Protein AF-A0A1H6TM63-F1 (afdb_monomer_lite)

Radius of gyration: 24.39 Å; chains: 1; bounding box: 76×47×69 Å

Organism: NCBI:txid667676

Sequence (512 aa):
MPSVIPFPSTKILFYADYSATHLLSVPTGGTNLRKTTTEFGLSILKELLEASLIPSVTVDLVNRFWELNEFGDIPENTTRKHPPTLLTPDLLKQYGQIWFFGQHLGNFNDSEMVTSSGGVRTAPDQNGYPESLLSSDELTALRNWMDNGGGVLILGDHSNMAPDGLLHNLGYALGRTIPRAGQMRKWFGTDSGCAYVTQGGPVINTSGDDSAMGLMPKQADGVPQTIYPFIWEVVTPWTIELHWHPLFQGAPSDDDPTGIITVMADHGHEGVVTLPSGSPDFNDADWPRAANGYQPMPTIVARGVNQNNGERIDLISAYDGQQAGVGRIVAHTTWHHFVNVNLNGFRHPDGSPDETLQILSQYYLNLASYLMPRRDRAGTLGMMLQLAAGSSNMRDLVGAPLDIIGRAAFEHLGKLVTRGQIHDLINLSVEQVIPPNQDSLQLRLPSREHLLGGLIAEHRSSYEPCEGADSRQMHAQMACAARGIKRALRSRLEEYATEAENIKKLLGKISY

Foldseek 3Di:
DFPDQPQQEFEEEEEEAAQQEQEAADDPPDDEAEDDLQGFYQVLVQVLQCPAVFRRYHYHYDHFFADADNHRHRDPPTHTDVVTDAQALVNLVRGLEYEYDFQAQAADPLDDFDPDPPNDDPRSASPHHNCLAHDPNRLVSLVVSQLQARFYEAFWFAWDQHPVRWTFIGRLRPQCSRQPRNQFFDGGDQAFAHLAVVVVGDFQFQAPDPPCCVPVPALQALDWGFKDFDWDWQDDPVDTDIDAALLQFFDADPVRNRRGLGTFQGDTGWGATDWQDDPPRDDCVRQNAAPVRHTWGKDQGMWGARPVPRDTGRAKIKTPSVLRPGFIYIYGRHCSRRTSSSQVSQADPVRHGHPNNNSSSQSSQLVCLSRGGLLSLLSSLLVLLVQLLVDPVNVVCVPPQQLVSLVSSCVRCVVNHGPSSLVVSLVSLVCVQPRDDPCSVNDDAPDSSLLSSLLNNLCNVPDDPDRDNDPVVSVVSSVSSNRSSVSSVVVVVVVVVVVVVVVVVVVVVVPD

Structure (mmCIF, N/CA/C/O backbone):
data_AF-A0A1H6TM63-F1
#
_entry.id   AF-A0A1H6TM63-F1
#
loop_
_atom_site.group_PDB
_atom_site.id
_atom_site.type_symbol
_atom_site.label_atom_id
_atom_site.label_alt_id
_atom_site.label_comp_id
_atom_site.label_asym_id
_atom_site.label_entity_id
_atom_site.label_seq_id
_atom_site.pdbx_PDB_ins_code
_atom_site.Cartn_x
_atom_site.Cartn_y
_atom_site.Cartn_z
_atom_site.occupancy
_atom_site.B_iso_or_equiv
_atom_site.auth_seq_id
_atom_site.auth_comp_id
_atom_site.auth_asym_id
_atom_site.auth_atom_id
_atom_site.pdbx_PDB_model_num
ATOM 1 N N . MET A 1 1 ? 15.038 -17.457 30.707 1.00 33.56 1 MET A N 1
ATOM 2 C CA . MET A 1 1 ? 14.906 -16.221 29.908 1.00 33.56 1 MET A CA 1
ATOM 3 C C . MET A 1 1 ? 13.636 -16.368 29.095 1.00 33.56 1 MET A C 1
ATOM 5 O O . MET A 1 1 ? 13.483 -17.445 28.528 1.00 33.56 1 MET A O 1
ATOM 9 N N . PRO A 1 2 ? 12.717 -15.390 29.080 1.00 39.28 2 PRO A N 1
ATOM 10 C CA . PRO A 1 2 ? 11.530 -15.494 28.240 1.00 39.28 2 PRO A CA 1
ATOM 11 C C . PRO A 1 2 ? 11.978 -15.655 26.783 1.00 39.28 2 PRO A C 1
ATOM 13 O O . PRO A 1 2 ? 12.879 -14.943 26.335 1.00 39.28 2 PRO A O 1
ATOM 16 N N . SER A 1 3 ? 11.410 -16.634 26.078 1.00 39.12 3 SER A N 1
ATOM 17 C CA . SER A 1 3 ? 11.659 -16.838 24.651 1.00 39.12 3 SER A CA 1
ATOM 18 C C . SER A 1 3 ? 11.389 -15.528 23.918 1.00 39.12 3 SER A C 1
ATOM 20 O O . SER A 1 3 ? 10.302 -14.967 24.067 1.00 39.12 3 SER A O 1
ATOM 22 N N . VAL A 1 4 ? 12.367 -15.033 23.157 1.00 47.91 4 VAL A N 1
ATOM 23 C CA . VAL A 1 4 ? 12.192 -13.855 22.303 1.00 47.91 4 VAL A CA 1
ATOM 24 C C . VAL A 1 4 ? 11.035 -14.164 21.358 1.00 47.91 4 VAL A C 1
ATOM 26 O O . VAL A 1 4 ? 11.158 -15.034 20.497 1.00 47.91 4 VAL A O 1
ATOM 29 N N . ILE A 1 5 ? 9.887 -13.519 21.572 1.00 51.03 5 ILE A N 1
ATOM 30 C CA . ILE A 1 5 ? 8.759 -13.607 20.647 1.00 51.03 5 ILE A CA 1
ATOM 31 C C . ILE A 1 5 ? 9.296 -13.086 19.310 1.00 51.03 5 ILE A C 1
ATOM 33 O O . ILE A 1 5 ? 9.828 -11.971 19.292 1.00 51.03 5 ILE A O 1
ATOM 37 N N . PRO A 1 6 ? 9.240 -13.873 18.220 1.00 62.62 6 PRO A N 1
ATOM 38 C CA . PRO A 1 6 ? 9.725 -13.405 16.934 1.00 62.62 6 PRO A CA 1
ATOM 39 C C . PRO A 1 6 ? 8.972 -12.127 16.571 1.00 62.62 6 PRO A C 1
ATOM 41 O O . PRO A 1 6 ? 7.741 -12.087 16.620 1.00 62.62 6 PRO A O 1
ATOM 44 N N . PHE A 1 7 ? 9.721 -11.068 16.266 1.00 76.31 7 PHE A N 1
ATOM 45 C CA . PHE A 1 7 ? 9.133 -9.803 15.856 1.00 76.31 7 PHE A CA 1
ATOM 46 C C . PHE A 1 7 ? 8.320 -10.037 14.573 1.00 76.31 7 PHE A C 1
ATOM 48 O O . PHE A 1 7 ? 8.833 -10.674 13.644 1.00 76.31 7 PHE A O 1
ATOM 55 N N . PRO A 1 8 ? 7.062 -9.563 14.506 1.00 83.38 8 PRO A N 1
ATOM 56 C CA . PRO A 1 8 ? 6.295 -9.606 13.276 1.00 83.38 8 PRO A CA 1
ATOM 57 C C . PRO A 1 8 ? 7.091 -8.874 12.201 1.00 83.38 8 PRO A C 1
ATOM 59 O O . PRO A 1 8 ? 7.548 -7.743 12.397 1.00 83.38 8 PRO A O 1
ATOM 62 N N . SER A 1 9 ? 7.296 -9.558 11.085 1.00 90.19 9 SER A N 1
ATOM 63 C CA . SER A 1 9 ? 8.065 -9.041 9.967 1.00 90.19 9 SER A CA 1
ATOM 64 C C . SER A 1 9 ? 7.375 -9.358 8.655 1.00 90.19 9 SER A C 1
ATOM 66 O O . SER A 1 9 ? 6.664 -10.356 8.534 1.00 90.19 9 SER A O 1
ATOM 68 N N . THR A 1 10 ? 7.587 -8.490 7.673 1.00 93.81 10 THR A N 1
ATOM 69 C CA . THR A 1 10 ? 7.193 -8.729 6.287 1.00 93.81 10 THR A CA 1
ATOM 70 C C . THR A 1 10 ? 8.419 -8.606 5.400 1.00 93.81 10 THR A C 1
ATOM 72 O O . THR A 1 10 ? 9.264 -7.726 5.588 1.00 93.81 10 THR A O 1
ATOM 75 N N . LYS A 1 11 ? 8.501 -9.489 4.409 1.00 96.50 11 LYS A N 1
ATOM 76 C CA . LYS A 1 11 ? 9.481 -9.395 3.332 1.00 96.50 11 LYS A CA 1
ATOM 77 C C . LYS A 1 11 ? 8.801 -8.855 2.085 1.00 96.50 11 LYS A C 1
ATOM 79 O O . LYS A 1 11 ? 7.764 -9.391 1.681 1.00 96.50 11 LYS A O 1
ATOM 84 N N . ILE A 1 12 ? 9.377 -7.815 1.500 1.00 97.62 12 ILE A N 1
ATOM 85 C CA . ILE A 1 12 ? 8.915 -7.191 0.262 1.00 97.62 12 ILE A CA 1
ATOM 86 C C . ILE A 1 12 ? 9.941 -7.489 -0.826 1.00 97.62 12 ILE A C 1
ATOM 88 O O . ILE A 1 12 ? 11.127 -7.251 -0.621 1.00 97.62 12 ILE A O 1
ATOM 92 N N . LEU A 1 13 ? 9.488 -7.993 -1.971 1.00 96.31 13 LEU A N 1
ATOM 93 C CA . LEU A 1 13 ? 10.314 -8.118 -3.166 1.00 96.31 13 LEU A CA 1
ATOM 94 C C . LEU A 1 13 ? 10.024 -6.961 -4.117 1.00 96.31 13 LEU A C 1
ATOM 96 O O . LEU A 1 13 ? 8.921 -6.855 -4.650 1.00 96.31 13 LEU A O 1
ATOM 100 N N . PHE A 1 14 ? 11.018 -6.127 -4.380 1.00 94.94 14 PHE A N 1
ATOM 101 C CA . PHE A 1 14 ? 11.023 -5.236 -5.529 1.00 94.94 14 PHE A CA 1
ATOM 102 C C . PHE A 1 14 ? 11.422 -6.062 -6.753 1.00 94.94 14 PHE A C 1
ATOM 104 O O . PHE A 1 14 ? 12.491 -6.669 -6.783 1.00 94.94 14 PHE A O 1
ATOM 111 N N . TYR A 1 15 ? 10.546 -6.139 -7.749 1.00 94.75 15 TYR A N 1
ATOM 112 C CA . TYR A 1 15 ? 10.772 -6.932 -8.954 1.00 94.75 15 TYR A CA 1
ATOM 113 C C . TYR A 1 15 ? 10.793 -6.011 -10.174 1.00 94.75 15 TYR A C 1
ATOM 115 O O . TYR A 1 15 ? 9.778 -5.393 -10.502 1.00 94.75 15 TYR A O 1
ATOM 123 N N . ALA A 1 16 ? 11.958 -5.898 -10.810 1.00 91.88 16 ALA A N 1
ATOM 124 C CA . ALA A 1 16 ? 12.222 -4.956 -11.897 1.00 91.88 16 ALA A CA 1
ATOM 125 C C . ALA A 1 16 ? 12.721 -5.668 -13.163 1.00 91.88 16 ALA A C 1
ATOM 127 O O . ALA A 1 16 ? 13.268 -6.769 -13.084 1.00 91.88 16 ALA A O 1
ATOM 128 N N . ASP A 1 17 ? 12.557 -5.045 -14.330 1.00 90.12 17 ASP A N 1
ATOM 129 C CA . ASP A 1 17 ? 13.006 -5.586 -15.625 1.00 90.12 17 ASP A CA 1
ATOM 130 C C . ASP A 1 17 ? 14.052 -4.726 -16.352 1.00 90.12 17 ASP A C 1
ATOM 132 O O . ASP A 1 17 ? 14.685 -5.222 -17.275 1.00 90.12 17 ASP A O 1
ATOM 136 N N . TYR A 1 18 ? 14.301 -3.497 -15.909 1.00 79.56 18 TYR A N 1
ATOM 137 C CA . TYR A 1 18 ? 15.071 -2.509 -16.667 1.00 79.56 18 TYR A CA 1
ATOM 138 C C . TYR A 1 18 ? 16.546 -2.400 -16.251 1.00 79.56 18 TYR A C 1
ATOM 140 O O . TYR A 1 18 ? 16.895 -2.660 -15.103 1.00 79.56 18 TYR A O 1
ATOM 148 N N . SER A 1 19 ? 17.428 -2.016 -17.178 1.00 66.69 19 SER A N 1
ATOM 149 C CA . SER A 1 19 ? 18.879 -1.927 -16.960 1.00 66.69 19 SER A CA 1
ATOM 150 C C . SER A 1 19 ? 19.350 -0.612 -16.351 1.00 66.69 19 SER A C 1
ATOM 152 O O . SER A 1 19 ? 20.338 -0.606 -15.621 1.00 66.69 19 SER A O 1
ATOM 154 N N . ALA A 1 20 ? 18.675 0.518 -16.600 1.00 59.81 20 ALA A N 1
ATOM 155 C CA . ALA A 1 20 ? 19.137 1.813 -16.071 1.00 59.81 20 ALA A CA 1
ATOM 156 C C . ALA A 1 20 ? 18.758 2.020 -14.599 1.00 59.81 20 ALA A C 1
ATOM 158 O O . ALA A 1 20 ? 18.645 3.139 -14.102 1.00 59.81 20 ALA A O 1
ATOM 159 N N . THR A 1 21 ? 18.546 0.916 -13.900 1.00 51.53 21 THR A N 1
ATOM 160 C CA . THR A 1 21 ? 18.099 0.905 -12.535 1.00 51.53 21 THR A CA 1
ATOM 161 C C . THR A 1 21 ? 19.323 0.716 -11.642 1.00 51.53 21 THR A C 1
ATOM 163 O O . THR A 1 21 ? 19.897 -0.372 -11.580 1.00 51.53 21 THR A O 1
ATOM 166 N N . HIS A 1 22 ? 19.731 1.780 -10.953 1.00 55.00 22 HIS A N 1
ATOM 167 C CA . HIS A 1 22 ? 20.732 1.723 -9.884 1.00 55.00 22 HIS A CA 1
ATOM 168 C C . HIS A 1 22 ? 20.066 1.156 -8.623 1.00 55.00 22 HIS A C 1
ATOM 170 O O . HIS A 1 22 ? 19.697 1.894 -7.704 1.00 55.00 22 HIS A O 1
ATOM 176 N N . LEU A 1 23 ? 19.786 -0.150 -8.629 1.00 48.59 23 LEU A N 1
ATOM 177 C CA . LEU A 1 23 ? 18.896 -0.794 -7.668 1.00 48.59 23 LEU A CA 1
ATOM 178 C C . LEU A 1 23 ? 19.608 -1.859 -6.833 1.00 48.59 23 LEU A C 1
ATOM 180 O O . LEU A 1 23 ? 20.015 -2.894 -7.327 1.00 48.59 23 LEU A O 1
ATOM 184 N N . LEU A 1 24 ? 19.656 -1.598 -5.532 1.00 43.38 24 LEU A N 1
ATOM 185 C CA . LEU A 1 24 ? 20.171 -2.386 -4.400 1.00 43.38 24 LEU A CA 1
ATOM 186 C C . LEU A 1 24 ? 20.270 -3.920 -4.549 1.00 43.38 24 LEU A C 1
ATOM 188 O O . LEU A 1 24 ? 19.344 -4.591 -4.977 1.00 43.38 24 LEU A O 1
ATOM 192 N N . SER A 1 25 ? 21.364 -4.493 -4.046 1.00 36.69 25 SER A N 1
ATOM 193 C CA . SER A 1 25 ? 21.606 -5.943 -3.994 1.00 36.69 25 SER A CA 1
ATOM 194 C C . SER A 1 25 ? 20.763 -6.703 -2.963 1.00 36.69 25 SER A C 1
ATOM 196 O O . SER A 1 25 ? 20.421 -6.159 -1.911 1.00 36.69 25 SER A O 1
ATOM 198 N N . VAL A 1 26 ? 20.570 -8.008 -3.198 1.00 37.12 26 VAL A N 1
ATOM 199 C CA . VAL A 1 26 ? 20.150 -9.007 -2.195 1.00 37.12 26 VAL A CA 1
ATOM 200 C C . VAL A 1 26 ? 21.286 -10.011 -2.005 1.00 37.12 26 VAL A C 1
ATOM 202 O O . VAL A 1 26 ? 21.772 -10.561 -2.994 1.00 37.12 26 VAL A O 1
ATOM 205 N N . PRO A 1 27 ? 21.724 -10.306 -0.772 1.00 42.25 27 PRO A N 1
ATOM 206 C CA . PRO A 1 27 ? 22.922 -11.103 -0.564 1.00 42.25 27 PRO A CA 1
ATOM 207 C C . PRO A 1 27 ? 22.627 -12.568 -0.220 1.00 42.25 27 PRO A C 1
ATOM 209 O O . PRO A 1 27 ? 21.687 -12.879 0.510 1.00 42.25 27 PRO A O 1
ATOM 212 N N . THR A 1 28 ? 23.572 -13.456 -0.535 1.00 37.03 28 THR A N 1
ATOM 213 C CA . THR A 1 28 ? 23.992 -14.460 0.456 1.00 37.03 28 THR A CA 1
ATOM 214 C C . THR A 1 28 ? 24.999 -13.806 1.405 1.00 37.03 28 THR A C 1
ATOM 216 O O . THR A 1 28 ? 26.185 -13.764 1.098 1.00 37.03 28 THR A O 1
ATOM 219 N N . GLY A 1 29 ? 24.528 -13.279 2.548 1.00 43.09 29 GLY A N 1
ATOM 220 C CA . GLY A 1 29 ? 25.395 -12.912 3.686 1.00 43.09 29 GLY A CA 1
ATOM 221 C C . GLY A 1 29 ? 25.396 -11.469 4.227 1.00 43.09 29 GLY A C 1
ATOM 222 O O . GLY A 1 29 ? 26.031 -11.260 5.249 1.00 43.09 29 GLY A O 1
ATOM 223 N N . GLY A 1 30 ? 24.669 -10.511 3.639 1.00 36.88 30 GLY A N 1
ATOM 224 C CA . GLY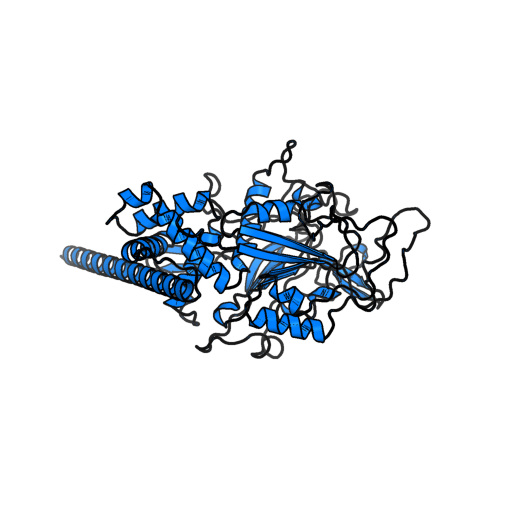 A 1 30 ? 24.316 -9.211 4.246 1.00 36.88 30 GLY A CA 1
ATOM 225 C C . GLY A 1 30 ? 25.399 -8.128 4.372 1.00 36.88 30 GLY A C 1
ATOM 226 O O . GLY A 1 30 ? 26.088 -8.123 5.380 1.00 36.88 30 GLY A O 1
ATOM 227 N N . THR A 1 31 ? 25.415 -7.121 3.478 1.00 34.38 31 THR A N 1
ATOM 228 C CA . THR A 1 31 ? 25.417 -5.681 3.856 1.00 34.38 31 THR A CA 1
ATOM 229 C C . THR A 1 31 ? 25.087 -4.757 2.673 1.00 34.38 31 THR A C 1
ATOM 231 O O . THR A 1 31 ? 25.600 -4.944 1.578 1.00 34.38 31 THR A O 1
ATOM 234 N N . ASN A 1 32 ? 24.231 -3.762 2.951 1.00 46.47 32 ASN A N 1
ATOM 235 C CA . ASN A 1 32 ? 23.791 -2.639 2.108 1.00 46.47 32 ASN A CA 1
ATOM 236 C C . ASN A 1 32 ? 24.946 -1.884 1.458 1.00 46.47 32 ASN A C 1
ATOM 238 O O . ASN A 1 32 ? 25.801 -1.405 2.202 1.00 46.47 32 ASN A O 1
ATOM 242 N N . LEU A 1 33 ? 24.866 -1.589 0.157 1.00 41.75 33 LEU A N 1
ATOM 243 C CA . LEU A 1 33 ? 25.618 -0.472 -0.408 1.00 41.75 33 LEU A CA 1
ATOM 244 C C . LEU A 1 33 ? 24.761 0.346 -1.389 1.00 41.75 33 LEU A C 1
ATOM 246 O O . LEU A 1 33 ? 24.007 -0.184 -2.196 1.00 41.75 33 LEU A O 1
ATOM 250 N N . ARG A 1 34 ? 24.837 1.668 -1.196 1.00 46.00 34 ARG A N 1
ATOM 251 C CA . ARG A 1 34 ? 24.039 2.734 -1.814 1.00 46.00 34 ARG A CA 1
ATOM 252 C C . ARG A 1 34 ? 24.775 3.266 -3.045 1.00 46.00 34 ARG A C 1
ATOM 254 O O . ARG A 1 34 ? 25.972 3.532 -2.942 1.00 46.00 34 ARG A O 1
ATOM 261 N N . LYS A 1 35 ? 24.054 3.572 -4.124 1.00 52.00 35 LYS A N 1
ATOM 262 C CA . LYS A 1 35 ? 24.477 4.593 -5.093 1.00 52.00 35 LYS A CA 1
ATOM 263 C C . LYS A 1 35 ? 23.552 5.812 -5.015 1.00 52.00 35 LYS A C 1
ATOM 265 O O . LYS A 1 35 ? 22.588 5.814 -4.247 1.00 52.00 35 LYS A O 1
ATOM 270 N N . THR A 1 36 ? 23.966 6.901 -5.646 1.00 57.38 36 THR A N 1
ATOM 271 C CA . THR A 1 36 ? 23.672 8.283 -5.251 1.00 57.38 36 THR A CA 1
ATOM 272 C C . THR A 1 36 ? 22.178 8.605 -5.209 1.00 57.38 36 THR A C 1
ATOM 274 O O . THR A 1 36 ? 21.371 8.074 -5.967 1.00 57.38 36 THR A O 1
ATOM 277 N N . THR A 1 37 ? 21.786 9.515 -4.319 1.00 60.66 37 THR A N 1
ATOM 278 C CA . THR A 1 37 ? 20.373 9.881 -4.147 1.00 60.66 37 THR A CA 1
ATOM 279 C C . THR A 1 37 ? 19.794 10.639 -5.339 1.00 60.66 37 THR A C 1
ATOM 281 O O . THR A 1 37 ? 18.589 10.781 -5.433 1.00 60.66 37 THR A O 1
ATOM 284 N N . THR A 1 38 ? 20.626 11.064 -6.286 1.00 59.16 38 THR A N 1
ATOM 285 C CA . THR A 1 38 ? 20.233 11.789 -7.501 1.00 59.16 38 THR A CA 1
ATOM 286 C C . THR A 1 38 ? 19.923 10.889 -8.700 1.00 59.16 38 THR A C 1
ATOM 288 O O . THR A 1 38 ? 19.576 11.396 -9.761 1.00 59.16 38 THR A O 1
ATOM 291 N N . GLU A 1 39 ? 20.104 9.574 -8.579 1.00 68.56 39 GLU A N 1
ATOM 292 C CA . GLU A 1 39 ? 19.928 8.624 -9.682 1.00 68.56 39 GLU A CA 1
ATOM 293 C C . GLU A 1 39 ? 18.522 8.012 -9.719 1.00 68.56 39 GLU A C 1
ATOM 295 O O . GLU A 1 39 ? 17.725 8.121 -8.788 1.00 68.56 39 GLU A O 1
ATOM 300 N N . PHE A 1 40 ? 18.227 7.309 -10.806 1.00 68.56 40 PHE A N 1
ATOM 301 C CA . PHE A 1 40 ? 17.027 6.503 -10.960 1.00 68.56 40 PHE A CA 1
ATOM 302 C C . PHE A 1 40 ? 17.166 5.182 -10.176 1.00 68.56 40 PHE A C 1
ATOM 304 O O . PHE A 1 40 ? 17.601 4.153 -10.700 1.00 68.56 40 PHE A O 1
ATOM 311 N N . GLY A 1 41 ? 16.879 5.241 -8.874 1.00 78.31 41 GLY A N 1
ATOM 312 C CA . GLY A 1 41 ? 17.069 4.136 -7.929 1.00 78.31 41 GLY A CA 1
ATOM 313 C C . GLY A 1 41 ? 15.933 4.000 -6.910 1.00 78.31 41 GLY A C 1
ATOM 314 O O . GLY A 1 41 ? 15.002 4.795 -6.921 1.00 78.31 41 GLY A O 1
ATOM 315 N N . LEU A 1 42 ? 16.012 3.013 -6.010 1.00 86.44 42 LEU A N 1
ATOM 316 C CA . LEU A 1 42 ? 14.998 2.749 -4.964 1.00 86.44 42 LEU A CA 1
ATOM 317 C C . LEU A 1 42 ? 15.580 2.750 -3.538 1.00 86.44 42 LEU A C 1
ATOM 319 O O . LEU A 1 42 ? 14.965 2.228 -2.605 1.00 86.44 42 LEU A O 1
ATOM 323 N N . SER A 1 43 ? 16.785 3.295 -3.350 1.00 83.56 43 SER A N 1
ATOM 324 C CA . SER A 1 43 ? 17.465 3.251 -2.050 1.00 83.56 43 SER A CA 1
ATOM 325 C C . SER A 1 43 ? 16.810 4.104 -0.978 1.00 83.56 43 SER A C 1
ATOM 327 O O . SER A 1 43 ? 16.695 3.633 0.150 1.00 83.56 43 SER A O 1
ATOM 329 N N . ILE A 1 44 ? 16.298 5.287 -1.323 1.00 88.00 44 ILE A N 1
ATOM 330 C CA . ILE A 1 44 ? 15.546 6.126 -0.385 1.00 88.00 44 ILE A CA 1
ATOM 331 C C . ILE A 1 44 ? 14.309 5.361 0.095 1.00 88.00 44 ILE A C 1
ATOM 333 O O . ILE A 1 44 ? 14.107 5.215 1.297 1.00 88.00 44 ILE A O 1
ATOM 337 N N . LEU A 1 45 ? 13.529 4.788 -0.826 1.00 92.50 45 LEU A N 1
ATOM 338 C CA . LEU A 1 45 ? 12.341 4.009 -0.482 1.00 92.50 45 LEU A CA 1
ATOM 339 C C . LEU A 1 45 ? 12.666 2.803 0.413 1.00 92.50 45 LEU A C 1
ATOM 341 O O . LEU A 1 45 ? 11.989 2.596 1.419 1.00 92.50 45 LEU A O 1
ATOM 345 N N . LYS A 1 46 ? 13.703 2.020 0.081 1.00 90.88 46 LYS A N 1
ATOM 346 C CA . LYS A 1 46 ? 14.146 0.898 0.926 1.00 90.88 46 LYS A CA 1
ATOM 347 C C . LYS A 1 46 ? 14.511 1.376 2.328 1.00 90.88 46 LYS A C 1
ATOM 349 O O . LYS A 1 46 ? 14.037 0.789 3.292 1.00 90.88 46 LYS A O 1
ATOM 354 N N . GLU A 1 47 ? 15.324 2.424 2.448 1.00 89.56 47 GLU A N 1
ATOM 355 C CA . GLU A 1 47 ? 15.751 2.954 3.748 1.00 89.56 47 GLU A CA 1
ATOM 356 C C . GLU A 1 47 ? 14.556 3.390 4.603 1.00 89.56 47 GLU A C 1
ATOM 358 O O . GLU A 1 47 ? 14.501 3.063 5.787 1.00 89.56 47 GLU A O 1
ATOM 363 N N . LEU A 1 48 ? 13.571 4.058 3.997 1.00 92.69 48 LEU A N 1
ATOM 364 C CA . LEU A 1 48 ? 12.344 4.470 4.682 1.00 92.69 48 LEU A CA 1
ATOM 365 C C . LEU A 1 48 ? 11.504 3.273 5.144 1.00 92.69 48 LEU A C 1
ATOM 367 O O . LEU A 1 48 ? 10.988 3.276 6.262 1.00 92.69 48 LEU A O 1
ATOM 371 N N . LEU A 1 49 ? 11.379 2.239 4.310 1.00 94.94 49 LEU A N 1
ATOM 372 C CA . LEU A 1 49 ? 10.639 1.026 4.653 1.00 94.94 49 LEU A CA 1
ATOM 373 C C . LEU A 1 49 ? 11.334 0.233 5.766 1.00 94.94 49 LEU A C 1
ATOM 375 O O . LEU A 1 49 ? 10.689 -0.143 6.741 1.00 94.94 49 LEU A O 1
ATOM 379 N N . GLU A 1 50 ? 12.642 0.006 5.657 1.00 93.56 50 GLU A N 1
ATOM 380 C CA . GLU A 1 50 ? 13.418 -0.780 6.628 1.00 93.56 50 GLU A CA 1
ATOM 381 C C . GLU A 1 50 ? 13.657 -0.049 7.954 1.00 93.56 50 GLU A C 1
ATOM 383 O O . GLU A 1 50 ? 13.961 -0.688 8.961 1.00 93.56 50 GLU A O 1
ATOM 388 N N . ALA A 1 51 ? 13.455 1.272 7.991 1.00 91.75 51 ALA A N 1
ATOM 389 C CA . ALA A 1 51 ? 13.378 2.029 9.237 1.00 91.75 51 ALA A CA 1
ATOM 390 C C . ALA A 1 51 ? 12.112 1.704 10.058 1.00 91.75 51 ALA A C 1
ATOM 392 O O . ALA A 1 51 ? 12.037 2.068 11.235 1.00 91.75 51 ALA A O 1
ATOM 393 N N . SER A 1 52 ? 11.120 1.015 9.477 1.00 90.44 52 SER A N 1
ATOM 394 C CA . SER A 1 52 ? 9.927 0.588 10.207 1.00 90.44 52 SER A CA 1
ATOM 395 C C . SER A 1 52 ? 10.271 -0.424 11.295 1.00 90.44 52 SER A C 1
ATOM 397 O O . SER A 1 52 ? 10.832 -1.491 11.040 1.00 90.44 52 SER A O 1
ATOM 399 N N . LEU A 1 53 ? 9.885 -0.102 12.529 1.00 86.75 53 LEU A N 1
ATOM 400 C CA . LEU A 1 53 ? 10.088 -0.986 13.673 1.00 86.75 53 LEU A CA 1
ATOM 401 C C . LEU A 1 53 ? 8.986 -2.040 13.780 1.00 86.75 53 LEU A C 1
ATOM 403 O O . LEU A 1 53 ? 9.243 -3.166 14.211 1.00 86.75 53 LEU A O 1
ATOM 407 N N . ILE A 1 54 ? 7.746 -1.658 13.458 1.00 87.69 54 ILE A N 1
ATOM 408 C CA . ILE A 1 54 ? 6.561 -2.484 13.679 1.00 87.69 54 ILE A CA 1
ATOM 409 C C . ILE A 1 54 ? 5.588 -2.306 12.509 1.00 87.69 54 ILE A C 1
ATOM 411 O O . ILE A 1 54 ? 5.000 -1.238 12.353 1.00 87.69 54 ILE A O 1
ATOM 415 N N . PRO A 1 55 ? 5.364 -3.355 11.711 1.00 89.81 55 PRO A N 1
ATOM 416 C CA . PRO A 1 55 ? 6.187 -4.562 11.642 1.00 89.81 55 PRO A CA 1
ATOM 417 C C . PRO A 1 55 ? 7.592 -4.228 11.138 1.00 89.81 55 PRO A C 1
ATOM 419 O O . PRO A 1 55 ? 7.783 -3.237 10.440 1.00 89.81 55 PRO A O 1
ATOM 422 N N . SER A 1 56 ? 8.566 -5.084 11.443 1.00 92.31 56 SER A N 1
ATOM 423 C CA . SER A 1 56 ? 9.869 -4.968 10.793 1.00 92.31 56 SER A CA 1
ATOM 424 C C . SER A 1 56 ? 9.711 -5.281 9.305 1.00 92.31 56 SER A C 1
ATOM 426 O O . SER A 1 56 ? 9.156 -6.318 8.926 1.00 92.31 56 SER A O 1
ATOM 428 N N . VAL A 1 57 ? 10.172 -4.379 8.449 1.00 94.31 57 VAL A N 1
ATOM 429 C CA . VAL A 1 57 ? 10.154 -4.575 7.000 1.00 94.31 57 VAL A CA 1
ATOM 430 C C . VAL A 1 57 ? 11.563 -4.910 6.541 1.00 94.31 57 VAL A C 1
ATOM 432 O O . VAL A 1 57 ? 12.530 -4.291 6.972 1.00 94.31 57 VAL A O 1
ATOM 435 N N . THR A 1 58 ? 11.670 -5.891 5.651 1.00 94.62 58 THR A N 1
ATOM 436 C CA . THR A 1 58 ? 12.895 -6.137 4.884 1.00 94.62 58 THR A CA 1
ATOM 437 C C . THR A 1 58 ? 12.553 -6.108 3.410 1.00 94.62 58 THR A C 1
ATOM 439 O O . THR A 1 58 ? 11.515 -6.637 2.998 1.00 94.62 58 THR A O 1
ATOM 442 N N . VAL A 1 59 ? 13.404 -5.452 2.633 1.00 93.00 59 VAL A N 1
ATOM 443 C CA . VAL A 1 59 ? 13.190 -5.257 1.204 1.00 93.00 59 VAL A CA 1
ATOM 444 C C . VAL A 1 59 ? 14.312 -5.930 0.441 1.00 93.00 59 VAL A C 1
ATOM 446 O O . VAL A 1 59 ? 15.476 -5.557 0.574 1.00 93.00 59 VAL A O 1
ATOM 449 N N . ASP A 1 60 ? 13.943 -6.876 -0.402 1.00 90.25 60 ASP A N 1
ATOM 450 C CA . ASP A 1 60 ? 14.835 -7.481 -1.372 1.00 90.25 60 ASP A CA 1
ATOM 451 C C . ASP A 1 60 ? 14.515 -6.926 -2.757 1.00 90.25 60 ASP A C 1
ATOM 453 O O . ASP A 1 60 ? 13.389 -6.513 -3.027 1.00 90.25 60 ASP A O 1
ATOM 457 N N . LEU A 1 61 ? 15.490 -6.943 -3.655 1.00 87.81 61 LEU A N 1
ATOM 458 C CA . LEU A 1 61 ? 15.302 -6.606 -5.052 1.00 87.81 61 LEU A CA 1
ATOM 459 C C . LEU A 1 61 ? 15.802 -7.735 -5.948 1.00 87.81 61 LEU A C 1
ATOM 461 O O . LEU A 1 61 ? 16.918 -8.230 -5.810 1.00 87.81 61 LEU A O 1
ATOM 465 N N . VAL A 1 62 ? 14.996 -8.063 -6.948 1.00 89.62 62 VAL A N 1
ATOM 466 C CA . VAL A 1 62 ? 15.415 -8.882 -8.077 1.00 89.62 62 VAL A CA 1
ATOM 467 C C . VAL A 1 62 ? 15.229 -8.092 -9.362 1.00 89.62 62 VAL A C 1
ATOM 469 O O . VAL A 1 62 ? 14.129 -7.632 -9.671 1.00 89.62 62 VAL A O 1
ATOM 472 N N . ASN A 1 63 ? 16.304 -7.999 -10.141 1.00 89.94 63 ASN A N 1
ATOM 473 C CA . ASN A 1 63 ? 16.207 -7.638 -11.543 1.00 89.94 63 ASN A CA 1
ATOM 474 C C . ASN A 1 63 ? 16.067 -8.913 -12.387 1.00 89.94 63 ASN A C 1
ATOM 476 O O . ASN A 1 63 ? 16.864 -9.850 -12.273 1.00 89.94 63 ASN A O 1
ATOM 480 N N . ARG A 1 64 ? 15.038 -8.951 -13.236 1.00 91.75 64 ARG A N 1
ATOM 481 C CA . ARG A 1 64 ? 14.705 -10.093 -14.093 1.00 91.75 64 ARG A CA 1
ATOM 482 C C . ARG A 1 64 ? 15.842 -10.454 -15.049 1.00 91.75 64 ARG A C 1
ATOM 484 O O . ARG A 1 64 ? 16.061 -11.637 -15.304 1.00 91.75 64 ARG A O 1
ATOM 491 N N . PHE A 1 65 ? 16.559 -9.462 -15.570 1.00 89.38 65 PHE A N 1
ATOM 492 C CA . PHE A 1 65 ? 17.489 -9.629 -16.688 1.00 89.38 65 PHE A CA 1
ATOM 493 C C . PHE A 1 65 ? 18.947 -9.352 -16.349 1.00 89.38 65 PHE A C 1
ATOM 495 O O . PHE A 1 65 ? 19.811 -9.649 -17.171 1.00 89.38 65 PHE A O 1
ATOM 502 N N . TRP A 1 66 ? 19.245 -8.834 -15.159 1.00 85.31 66 TRP A N 1
ATOM 503 C CA . TRP A 1 66 ? 20.590 -8.373 -14.824 1.00 85.31 66 TRP A CA 1
ATOM 504 C C . TRP A 1 66 ? 21.044 -8.871 -13.462 1.00 85.31 66 TRP A C 1
ATOM 506 O O . TRP A 1 66 ? 20.285 -8.845 -12.493 1.00 85.31 66 TRP A O 1
ATOM 516 N N . GLU A 1 67 ? 22.273 -9.385 -13.394 1.00 82.88 67 GLU A N 1
ATOM 517 C CA . GLU A 1 67 ? 22.900 -9.651 -12.101 1.00 82.88 67 GLU A CA 1
ATOM 518 C C . GLU A 1 67 ? 23.322 -8.327 -11.482 1.00 82.88 67 GLU A C 1
ATOM 520 O O . GLU A 1 67 ? 23.866 -7.456 -12.160 1.00 82.88 67 GLU A O 1
ATOM 525 N N . LEU A 1 68 ? 23.057 -8.197 -10.190 1.00 80.06 68 LEU A N 1
ATOM 526 C CA . LEU A 1 68 ? 23.380 -7.011 -9.421 1.00 80.06 68 LEU A CA 1
ATOM 527 C C . LEU A 1 68 ? 24.552 -7.351 -8.504 1.00 80.06 68 LEU A C 1
ATOM 529 O O . LEU A 1 68 ? 24.562 -8.406 -7.867 1.00 80.06 68 LEU A O 1
ATOM 533 N N . ASN A 1 69 ? 25.551 -6.477 -8.434 1.00 73.12 69 ASN A N 1
ATOM 534 C CA . ASN A 1 69 ? 26.613 -6.599 -7.438 1.00 73.12 69 ASN A CA 1
ATOM 535 C C . ASN A 1 69 ? 26.076 -6.268 -6.034 1.00 73.12 69 ASN A C 1
ATOM 537 O O . ASN A 1 69 ? 24.904 -5.946 -5.873 1.00 73.12 69 ASN A O 1
ATOM 541 N N . GLU A 1 70 ? 26.929 -6.313 -5.009 1.00 71.50 70 GLU A N 1
ATOM 542 C CA . GLU A 1 70 ? 26.583 -5.981 -3.612 1.00 71.50 70 GLU A CA 1
ATOM 543 C C . GLU A 1 70 ? 26.092 -4.531 -3.394 1.00 71.50 70 GLU A C 1
ATOM 545 O O . GLU A 1 70 ? 25.436 -4.240 -2.394 1.00 71.50 70 GLU A O 1
ATOM 550 N N . PHE A 1 71 ? 26.336 -3.642 -4.359 1.00 64.56 71 PHE A N 1
ATOM 551 C CA . PHE A 1 71 ? 25.861 -2.255 -4.390 1.00 64.56 71 PHE A CA 1
ATOM 552 C C . PHE A 1 71 ? 24.510 -2.096 -5.091 1.00 64.56 71 PHE A C 1
ATOM 554 O O . PHE A 1 71 ? 23.933 -1.011 -5.080 1.00 64.56 71 PHE A O 1
ATOM 561 N N . GLY A 1 72 ? 23.987 -3.161 -5.703 1.00 67.50 72 GLY A N 1
ATOM 562 C CA . GLY A 1 72 ? 22.810 -3.051 -6.556 1.00 67.50 72 GLY A CA 1
ATOM 563 C C . GLY A 1 72 ? 23.081 -2.446 -7.931 1.00 67.50 72 GLY A C 1
ATOM 564 O O . GLY A 1 72 ? 22.169 -2.038 -8.643 1.00 67.50 72 GLY A O 1
ATOM 565 N N . ASP A 1 73 ? 24.342 -2.345 -8.325 1.00 68.81 73 ASP A N 1
ATOM 566 C CA . ASP A 1 73 ? 24.670 -1.948 -9.682 1.00 68.81 73 ASP A CA 1
ATOM 567 C C . ASP A 1 73 ? 24.759 -3.184 -10.564 1.00 68.81 73 ASP A C 1
ATOM 569 O O . ASP A 1 73 ? 25.238 -4.240 -10.144 1.00 68.81 73 ASP A O 1
ATOM 573 N N . ILE A 1 74 ? 24.372 -3.023 -11.824 1.00 72.94 74 ILE A N 1
ATOM 574 C CA . ILE A 1 74 ? 24.747 -3.961 -12.875 1.00 72.94 74 ILE A CA 1
ATOM 575 C C . ILE A 1 74 ? 26.252 -3.770 -13.109 1.00 72.94 74 ILE A C 1
ATOM 577 O O . ILE A 1 74 ? 26.652 -2.678 -13.528 1.00 72.94 74 ILE A O 1
ATOM 581 N N . PRO A 1 75 ? 27.109 -4.773 -12.835 1.00 75.12 75 PRO A N 1
ATOM 582 C CA . PRO A 1 75 ? 28.543 -4.618 -13.042 1.00 75.12 75 PRO A CA 1
ATOM 583 C C . PRO A 1 75 ? 28.857 -4.235 -14.492 1.00 75.12 75 PRO A C 1
ATOM 585 O O . PRO A 1 75 ? 28.208 -4.717 -15.427 1.00 75.12 75 PRO A O 1
ATOM 588 N N . GLU A 1 76 ? 29.885 -3.411 -14.694 1.00 72.06 76 GLU A N 1
ATOM 589 C CA . GLU A 1 76 ? 30.366 -3.091 -16.039 1.00 72.06 76 GLU A CA 1
ATOM 590 C C . GLU A 1 76 ? 30.672 -4.380 -16.818 1.00 72.06 76 GLU A C 1
ATOM 592 O O . GLU A 1 76 ? 31.316 -5.294 -16.304 1.00 72.06 76 GLU A O 1
ATOM 597 N N . ASN A 1 77 ? 30.222 -4.447 -18.075 1.00 70.25 77 ASN A N 1
ATOM 598 C CA . ASN A 1 77 ? 30.357 -5.614 -18.960 1.00 70.25 77 ASN A CA 1
ATOM 599 C C . ASN A 1 77 ? 29.557 -6.863 -18.545 1.00 70.25 77 ASN A C 1
ATOM 601 O O . ASN A 1 77 ? 29.793 -7.942 -19.090 1.00 70.25 77 ASN A O 1
ATOM 605 N N . THR A 1 78 ? 28.601 -6.743 -17.620 1.00 70.88 78 THR A N 1
ATOM 606 C CA . THR A 1 78 ? 27.664 -7.839 -17.337 1.00 70.88 78 THR A CA 1
ATOM 607 C C . THR A 1 78 ? 26.818 -8.120 -18.567 1.00 70.88 78 THR A C 1
ATOM 609 O O . THR A 1 78 ? 26.253 -7.208 -19.169 1.00 70.88 78 THR A O 1
ATOM 612 N N . THR A 1 79 ? 26.726 -9.390 -18.945 1.00 77.19 79 THR A N 1
ATOM 613 C CA . THR A 1 79 ? 25.789 -9.830 -19.972 1.00 77.19 79 THR A CA 1
ATOM 614 C C . THR A 1 79 ? 24.410 -10.027 -19.361 1.00 77.19 79 THR A C 1
ATOM 616 O O . THR A 1 79 ? 24.271 -10.430 -18.204 1.00 77.19 79 THR A O 1
ATOM 619 N N . ARG A 1 80 ? 23.375 -9.775 -20.163 1.00 83.44 80 ARG A N 1
ATOM 620 C CA . ARG A 1 80 ? 21.992 -10.092 -19.806 1.00 83.44 80 ARG A CA 1
ATOM 621 C C . ARG A 1 80 ? 21.888 -11.553 -19.347 1.00 83.44 80 ARG A C 1
ATOM 623 O O . ARG A 1 80 ? 22.430 -12.446 -20.004 1.00 83.44 80 ARG A O 1
ATOM 630 N N . LYS A 1 81 ? 21.166 -11.808 -18.252 1.00 81.00 81 LYS A N 1
ATOM 631 C CA . LYS A 1 81 ? 20.846 -13.161 -17.784 1.00 81.00 81 LYS A CA 1
ATOM 632 C C . LYS A 1 81 ? 20.081 -13.914 -18.866 1.00 81.00 81 LYS A C 1
ATOM 634 O O . LYS A 1 81 ? 19.103 -13.411 -19.420 1.00 81.00 81 LYS A O 1
ATOM 639 N N . HIS A 1 82 ? 20.497 -15.148 -19.117 1.00 82.06 82 HIS A N 1
ATOM 640 C CA . HIS A 1 82 ? 19.751 -16.083 -19.941 1.00 82.06 82 HIS A CA 1
ATOM 641 C C . HIS A 1 82 ? 19.901 -17.496 -19.351 1.00 82.06 82 HIS A C 1
ATOM 643 O O . HIS A 1 82 ? 20.974 -18.092 -19.478 1.00 82.06 82 HIS A O 1
ATOM 649 N N . PRO A 1 83 ? 18.860 -18.048 -18.700 1.00 87.38 83 PRO A N 1
ATOM 650 C CA . PRO A 1 83 ? 17.482 -17.540 -18.631 1.00 87.38 83 PRO A CA 1
ATOM 651 C C . PRO A 1 83 ? 17.298 -16.344 -17.666 1.00 87.38 83 PRO A C 1
ATOM 653 O O . PRO A 1 83 ? 18.130 -16.154 -16.776 1.00 87.38 83 PRO A O 1
ATOM 656 N N . PRO A 1 84 ? 16.219 -15.544 -17.809 1.00 92.69 84 PRO A N 1
ATOM 657 C CA . PRO A 1 84 ? 15.866 -14.509 -16.835 1.00 92.69 84 PRO A CA 1
ATOM 658 C C . PRO A 1 84 ? 15.500 -15.104 -15.467 1.00 92.69 84 PRO A C 1
ATOM 660 O O . PRO A 1 84 ? 15.126 -16.272 -15.353 1.00 92.69 84 PRO A O 1
ATOM 663 N N . THR A 1 85 ? 15.567 -14.292 -14.411 1.00 94.88 85 THR A N 1
ATOM 664 C CA . THR A 1 85 ? 15.110 -14.689 -13.072 1.00 94.88 85 THR A CA 1
ATOM 665 C C . THR A 1 85 ? 13.584 -14.721 -13.023 1.00 94.88 85 THR A C 1
ATOM 667 O O . THR A 1 85 ? 12.945 -13.674 -13.053 1.00 94.88 85 THR A O 1
ATOM 670 N N . LEU A 1 86 ? 12.999 -15.917 -12.937 1.00 96.56 86 LEU A N 1
ATOM 671 C CA . LEU A 1 86 ? 11.549 -16.131 -12.988 1.00 96.56 86 LEU A CA 1
ATOM 672 C C . LEU A 1 86 ? 10.877 -16.042 -11.608 1.00 96.56 86 LEU A C 1
ATOM 674 O O . LEU A 1 86 ? 11.470 -16.403 -10.588 1.00 96.56 86 LEU A O 1
ATOM 678 N N . LEU A 1 87 ? 9.597 -15.663 -11.586 1.00 97.38 87 LEU A N 1
ATOM 679 C CA . LEU A 1 87 ? 8.729 -15.725 -10.402 1.00 97.38 87 LEU A CA 1
ATOM 680 C C . LEU A 1 87 ? 8.272 -17.163 -10.106 1.00 97.38 87 LEU A C 1
ATOM 682 O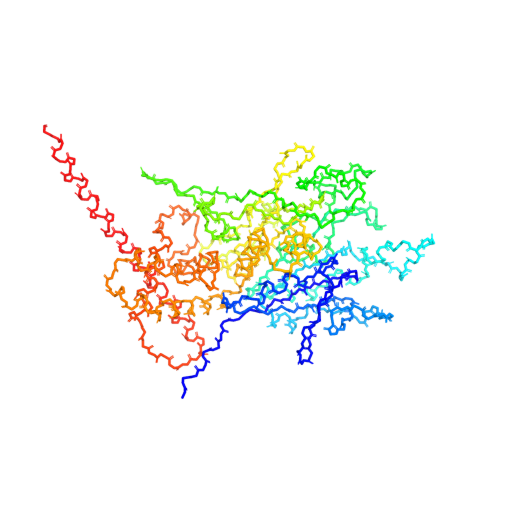 O . LEU A 1 87 ? 7.127 -17.547 -10.341 1.00 97.38 87 LEU A O 1
ATOM 686 N N . THR A 1 88 ? 9.183 -17.983 -9.586 1.00 98.00 88 THR A N 1
ATOM 687 C CA . THR A 1 88 ? 8.880 -19.371 -9.205 1.00 98.00 88 THR A CA 1
ATOM 688 C C . THR A 1 88 ? 8.134 -19.443 -7.865 1.00 98.00 88 THR A C 1
ATOM 690 O O . THR A 1 88 ? 8.299 -18.556 -7.023 1.00 98.00 88 THR A O 1
ATOM 693 N N . PRO A 1 89 ? 7.377 -20.523 -7.580 1.00 98.19 89 PRO A N 1
ATOM 694 C CA . PRO A 1 89 ? 6.768 -20.725 -6.261 1.00 98.19 89 PRO A CA 1
ATOM 695 C C . PRO A 1 89 ? 7.770 -20.634 -5.097 1.00 98.19 89 PRO A C 1
ATOM 697 O O . PRO A 1 89 ? 7.437 -20.130 -4.024 1.00 98.19 89 PRO A O 1
ATOM 700 N N . ASP A 1 90 ? 9.008 -21.087 -5.316 1.00 97.62 90 ASP A N 1
ATOM 701 C CA . ASP A 1 90 ? 10.076 -21.044 -4.317 1.00 97.62 90 ASP A CA 1
ATOM 702 C C . ASP A 1 90 ? 10.606 -19.636 -4.048 1.00 97.62 90 ASP A C 1
ATOM 704 O O . ASP A 1 90 ? 11.001 -19.349 -2.917 1.00 97.62 90 ASP A O 1
ATOM 708 N N . LEU A 1 91 ? 10.600 -18.757 -5.051 1.00 96.69 91 LEU A N 1
ATOM 709 C CA . LEU A 1 91 ? 10.892 -17.342 -4.851 1.00 96.69 91 LEU A CA 1
ATOM 710 C C . LEU A 1 91 ? 9.720 -16.664 -4.132 1.00 96.69 91 LEU A C 1
ATOM 712 O O . LEU A 1 91 ? 9.905 -16.067 -3.075 1.00 96.69 91 LEU A O 1
ATOM 716 N N . LEU A 1 92 ? 8.502 -16.830 -4.652 1.00 97.94 92 LEU A N 1
ATOM 717 C CA . LEU A 1 92 ? 7.289 -16.174 -4.152 1.00 97.94 92 LEU A CA 1
ATOM 718 C C . LEU A 1 92 ? 7.015 -16.473 -2.670 1.00 97.94 92 LEU A C 1
ATOM 720 O O . LEU A 1 92 ? 6.685 -15.567 -1.909 1.00 97.94 92 LEU A O 1
ATOM 724 N N . LYS A 1 93 ? 7.199 -17.723 -2.218 1.00 96.38 93 LYS A N 1
ATOM 725 C CA . LYS A 1 93 ? 6.940 -18.122 -0.817 1.00 96.38 93 LYS A CA 1
ATOM 726 C C . LYS A 1 93 ? 7.833 -17.422 0.217 1.00 96.38 93 LYS A C 1
ATOM 728 O O . LYS A 1 93 ? 7.555 -17.520 1.411 1.00 96.38 93 LYS A O 1
ATOM 733 N N . GLN A 1 94 ? 8.915 -16.772 -0.214 1.00 96.56 94 GLN A N 1
ATOM 734 C CA . GLN A 1 94 ? 9.816 -16.023 0.666 1.00 96.56 94 GLN A CA 1
ATOM 735 C C . GLN A 1 94 ? 9.278 -14.629 0.998 1.00 96.56 94 GLN A C 1
ATOM 737 O O . GLN A 1 94 ? 9.743 -14.018 1.959 1.00 96.56 94 GLN A O 1
ATOM 742 N N . TYR A 1 95 ? 8.295 -14.143 0.235 1.00 97.75 95 TYR A N 1
ATOM 743 C CA . TYR A 1 95 ? 7.810 -12.772 0.303 1.00 97.75 95 TYR A CA 1
ATOM 744 C C . TYR A 1 95 ? 6.329 -12.714 0.657 1.00 97.75 95 TYR A C 1
ATOM 746 O O . TYR A 1 95 ? 5.512 -13.495 0.167 1.00 97.75 95 TYR A O 1
ATOM 754 N N . GLY A 1 96 ? 5.983 -11.751 1.510 1.00 97.69 96 GLY A N 1
ATOM 755 C CA . GLY A 1 96 ? 4.590 -11.399 1.777 1.00 97.69 96 GLY A CA 1
ATOM 756 C C . GLY A 1 96 ? 4.037 -10.433 0.732 1.00 97.69 96 GLY A C 1
ATOM 757 O O . GLY A 1 96 ? 2.825 -10.370 0.531 1.00 97.69 96 GLY A O 1
ATOM 758 N N . GLN A 1 97 ? 4.922 -9.686 0.064 1.00 98.12 97 GLN A N 1
ATOM 759 C CA . GLN A 1 97 ? 4.554 -8.651 -0.897 1.00 98.12 97 GLN A CA 1
ATOM 760 C C . GLN A 1 97 ? 5.508 -8.620 -2.087 1.00 98.12 97 GLN A C 1
ATOM 762 O O . GLN A 1 97 ? 6.703 -8.872 -1.927 1.00 98.12 97 GLN A O 1
ATOM 767 N N . ILE A 1 98 ? 4.988 -8.241 -3.254 1.00 98.50 98 ILE A N 1
ATOM 768 C CA . ILE A 1 98 ? 5.783 -7.993 -4.461 1.00 98.50 98 ILE A CA 1
ATOM 769 C C . ILE A 1 98 ? 5.387 -6.647 -5.044 1.00 98.50 98 ILE A C 1
ATOM 771 O O . ILE A 1 98 ? 4.204 -6.370 -5.251 1.00 98.50 98 ILE A O 1
ATOM 775 N N . TRP A 1 99 ? 6.381 -5.796 -5.259 1.00 98.25 99 TRP A N 1
ATOM 776 C CA . TRP A 1 99 ? 6.224 -4.465 -5.822 1.00 98.25 99 TRP A CA 1
ATOM 777 C C . TRP A 1 99 ? 6.907 -4.450 -7.185 1.00 98.25 99 TRP A C 1
ATOM 779 O O . TRP A 1 99 ? 8.118 -4.649 -7.289 1.00 98.25 99 TRP A O 1
ATOM 789 N N . PHE A 1 100 ? 6.112 -4.273 -8.235 1.00 97.44 100 PHE A N 1
ATOM 790 C CA . PHE A 1 100 ? 6.578 -4.358 -9.613 1.00 97.44 100 PHE A CA 1
ATOM 791 C C . PHE A 1 100 ? 7.025 -2.987 -10.117 1.00 97.44 100 PHE A C 1
ATOM 793 O O . PHE A 1 100 ? 6.213 -2.068 -10.211 1.00 97.44 100 PHE A O 1
ATOM 800 N N . PHE A 1 101 ? 8.302 -2.886 -10.484 1.00 93.25 101 PHE A N 1
ATOM 801 C CA . PHE A 1 101 ? 8.936 -1.703 -11.068 1.00 93.25 101 PHE A CA 1
ATOM 802 C C . PHE A 1 101 ? 9.328 -2.010 -12.515 1.00 93.25 101 PHE A C 1
ATOM 804 O O . PHE A 1 101 ? 10.493 -2.259 -12.822 1.00 93.25 101 PHE A O 1
ATOM 811 N N . GLY A 1 102 ? 8.323 -2.086 -13.389 1.00 90.81 102 GLY A N 1
ATOM 812 C CA . GLY A 1 102 ? 8.521 -2.424 -14.794 1.00 90.81 102 GLY A CA 1
ATOM 813 C C . GLY A 1 102 ? 8.708 -1.199 -15.681 1.00 90.81 102 GLY A C 1
ATOM 814 O O . GLY A 1 102 ? 7.988 -0.211 -15.535 1.00 90.81 102 GLY A O 1
ATOM 815 N N . GLN A 1 103 ? 9.600 -1.313 -16.661 1.00 88.88 103 GLN A N 1
ATOM 816 C CA . GLN A 1 103 ? 9.760 -0.341 -17.739 1.00 88.88 103 GLN A CA 1
ATOM 817 C C . GLN A 1 103 ? 9.558 -0.954 -19.127 1.00 88.88 103 GLN A C 1
ATOM 819 O O . GLN A 1 103 ? 9.188 -0.218 -20.040 1.00 88.88 103 GLN A O 1
ATOM 824 N N . HIS A 1 104 ? 9.724 -2.272 -19.298 1.00 92.38 104 HIS A N 1
ATOM 825 C CA . HIS A 1 104 ? 9.655 -2.874 -20.630 1.00 92.38 104 HIS A CA 1
ATOM 826 C C . HIS A 1 104 ? 8.260 -2.767 -21.257 1.00 92.38 104 HIS A C 1
ATOM 828 O O . HIS A 1 104 ? 7.232 -3.015 -20.615 1.00 92.38 104 HIS A O 1
ATOM 834 N N . LEU A 1 105 ? 8.244 -2.448 -22.551 1.00 90.94 105 LEU A N 1
ATOM 835 C CA . LEU A 1 105 ? 7.034 -2.308 -23.360 1.00 90.94 105 LEU A CA 1
ATOM 836 C C . LEU A 1 105 ? 6.465 -3.647 -23.833 1.00 90.94 105 LEU A C 1
ATOM 838 O O . LEU A 1 105 ? 5.304 -3.696 -24.224 1.00 90.94 105 LEU A O 1
ATOM 842 N N . GLY A 1 106 ? 7.230 -4.740 -23.829 1.00 92.75 106 GLY A N 1
ATOM 843 C CA . GLY A 1 106 ? 6.726 -6.059 -24.219 1.00 92.75 106 GLY A CA 1
ATOM 844 C C . GLY A 1 106 ? 7.811 -7.049 -24.628 1.00 92.75 106 GLY A C 1
ATOM 845 O O . GLY A 1 106 ? 8.986 -6.880 -24.311 1.00 92.75 106 GLY A O 1
ATOM 846 N N . ASN A 1 107 ? 7.397 -8.102 -25.338 1.00 93.06 107 ASN A N 1
ATOM 847 C CA . ASN A 1 107 ? 8.318 -9.072 -25.929 1.00 93.06 107 ASN A CA 1
ATOM 848 C C . ASN A 1 107 ? 8.841 -8.556 -27.263 1.00 93.06 107 ASN A C 1
ATOM 850 O O . ASN A 1 107 ? 8.286 -8.863 -28.318 1.00 93.06 107 ASN A O 1
ATOM 854 N N . PHE A 1 108 ? 9.916 -7.784 -27.200 1.00 88.94 108 PHE A N 1
ATOM 855 C CA . PHE A 1 108 ? 10.609 -7.285 -28.379 1.00 88.94 108 PHE A CA 1
ATOM 856 C C . PHE A 1 108 ? 12.007 -7.881 -28.470 1.00 88.94 108 PHE A C 1
ATOM 858 O O . PHE A 1 108 ? 12.469 -8.562 -27.563 1.00 88.94 108 PHE A O 1
ATOM 865 N N . ASN A 1 109 ? 12.662 -7.695 -29.609 1.00 82.00 109 ASN A N 1
ATOM 866 C CA . ASN A 1 109 ? 14.037 -8.131 -29.795 1.00 82.00 109 ASN A CA 1
ATOM 867 C C . ASN A 1 109 ? 14.922 -6.893 -29.889 1.00 82.00 109 ASN A C 1
ATOM 869 O O . ASN A 1 109 ? 15.391 -6.561 -30.978 1.00 82.00 109 ASN A O 1
ATOM 873 N N . ASP A 1 110 ? 15.084 -6.182 -28.770 1.00 72.44 110 ASP A N 1
ATOM 874 C CA . ASP A 1 110 ? 16.094 -5.129 -28.697 1.00 72.44 110 ASP A CA 1
ATOM 875 C C . ASP A 1 110 ? 17.470 -5.810 -28.720 1.00 72.44 110 ASP A C 1
ATOM 877 O O . ASP A 1 110 ? 17.943 -6.386 -27.735 1.00 72.44 110 ASP A O 1
ATOM 881 N N . SER A 1 111 ? 18.057 -5.884 -29.916 1.00 53.28 111 SER A N 1
ATOM 882 C CA . SER A 1 111 ? 19.350 -6.519 -30.130 1.00 53.28 111 SER A CA 1
ATOM 883 C C . SER A 1 111 ? 20.440 -5.573 -29.637 1.00 53.28 111 SER A C 1
ATOM 885 O O . SER A 1 111 ? 20.707 -4.591 -30.315 1.00 53.28 111 SER A O 1
ATOM 887 N N . GLU A 1 112 ? 21.027 -5.887 -28.480 1.00 53.28 112 GLU A N 1
ATOM 888 C CA . GLU A 1 112 ? 22.304 -5.386 -27.938 1.00 53.28 112 GLU A CA 1
ATOM 889 C C . GLU A 1 112 ? 22.609 -3.882 -28.109 1.00 53.28 112 GLU A C 1
ATOM 891 O O . GLU A 1 112 ? 22.852 -3.411 -29.211 1.00 53.28 112 GLU A O 1
ATOM 896 N N . MET A 1 113 ? 22.727 -3.154 -26.985 1.00 47.88 113 MET A N 1
ATOM 897 C CA . MET A 1 113 ? 23.364 -1.827 -26.862 1.00 47.88 113 MET A CA 1
ATOM 898 C C . MET A 1 113 ? 23.452 -1.012 -28.166 1.00 47.88 113 MET A C 1
ATOM 900 O O . MET A 1 113 ? 24.489 -0.986 -28.835 1.00 47.88 113 MET A O 1
ATOM 904 N N . VAL A 1 114 ? 22.403 -0.251 -28.485 1.00 39.94 114 VAL A N 1
ATOM 905 C CA . VAL A 1 114 ? 22.514 0.802 -29.498 1.00 39.94 114 VAL A CA 1
ATOM 906 C C . VAL A 1 114 ? 23.474 1.867 -28.961 1.00 39.94 114 VAL A C 1
ATOM 908 O O . VAL A 1 114 ? 23.096 2.775 -28.221 1.00 39.94 114 VAL A O 1
ATOM 911 N N . THR A 1 115 ? 24.752 1.761 -29.321 1.00 38.25 115 THR A N 1
ATOM 912 C CA . THR A 1 115 ? 25.655 2.909 -29.279 1.00 38.25 115 THR A CA 1
ATOM 913 C C . THR A 1 115 ? 25.182 3.862 -30.368 1.00 38.25 115 THR A C 1
ATOM 915 O O . THR A 1 115 ? 25.480 3.698 -31.549 1.00 38.25 115 THR A O 1
ATOM 918 N N . SER A 1 116 ? 24.366 4.846 -29.988 1.00 36.06 116 SER A N 1
ATOM 919 C CA . SER A 1 116 ? 24.034 5.931 -30.901 1.00 36.06 116 SER A CA 1
ATOM 920 C C . SER A 1 116 ? 25.339 6.623 -31.313 1.00 36.06 116 SER A C 1
ATOM 922 O O . SER A 1 116 ? 26.223 6.909 -30.494 1.00 36.06 116 SER A O 1
ATOM 924 N N . SER A 1 117 ? 25.488 6.878 -32.609 1.00 34.56 117 SER A N 1
ATOM 925 C CA . SER A 1 117 ? 26.546 7.725 -33.147 1.00 34.56 117 SER A CA 1
ATOM 926 C C . SER A 1 117 ? 26.361 9.145 -32.599 1.00 34.56 117 SER A C 1
ATOM 928 O O . SER A 1 117 ? 25.599 9.931 -33.155 1.00 34.56 117 SER A O 1
ATOM 930 N N . GLY A 1 118 ? 27.004 9.443 -31.466 1.00 39.88 118 GLY A N 1
ATOM 931 C CA . GLY A 1 118 ? 26.871 10.720 -30.755 1.00 39.88 118 GLY A CA 1
ATOM 932 C C . GLY A 1 118 ? 27.005 10.651 -29.229 1.00 39.88 118 GLY A C 1
ATOM 933 O O . GLY A 1 118 ? 27.075 11.698 -28.596 1.00 39.88 118 GLY A O 1
ATOM 934 N N . GLY A 1 119 ? 27.069 9.459 -28.620 1.00 32.81 119 GLY A N 1
ATOM 935 C CA . GLY A 1 119 ? 27.363 9.316 -27.184 1.00 32.81 119 GLY A CA 1
ATOM 936 C C . GLY A 1 119 ? 26.194 9.609 -26.232 1.00 32.81 119 GLY A C 1
ATOM 937 O O . GLY A 1 119 ? 26.378 9.547 -25.018 1.00 32.81 119 GLY A O 1
ATOM 938 N N . VAL A 1 120 ? 24.988 9.872 -26.749 1.00 36.09 120 VAL A N 1
ATOM 939 C CA . VAL A 1 120 ? 23.763 9.992 -25.942 1.00 36.09 120 VAL A CA 1
ATOM 940 C C . VAL A 1 120 ? 23.089 8.623 -25.878 1.00 36.09 120 VAL A C 1
ATOM 942 O O . VAL A 1 120 ? 22.550 8.138 -26.873 1.00 36.09 120 VAL A O 1
ATOM 945 N N . ARG A 1 121 ? 23.143 7.972 -24.713 1.00 40.41 121 ARG A N 1
ATOM 946 C CA . ARG A 1 121 ? 22.469 6.690 -24.464 1.00 40.41 121 ARG A CA 1
ATOM 947 C C . ARG A 1 121 ? 20.947 6.898 -24.488 1.00 40.41 121 ARG A C 1
ATOM 949 O O . ARG A 1 121 ? 20.380 7.329 -23.493 1.00 40.41 121 ARG A O 1
ATOM 956 N N . THR A 1 122 ? 20.275 6.583 -25.592 1.00 43.53 122 THR A N 1
ATOM 957 C CA . THR A 1 122 ? 18.856 6.191 -25.540 1.00 43.53 122 THR A CA 1
ATOM 958 C C . THR A 1 122 ? 18.826 4.800 -24.923 1.00 43.53 122 THR A C 1
ATOM 960 O O . THR A 1 122 ? 19.502 3.916 -25.446 1.00 43.53 122 THR A O 1
ATOM 963 N N . ALA A 1 123 ? 18.164 4.629 -23.778 1.00 51.84 123 ALA A N 1
ATOM 964 C CA . ALA A 1 123 ? 18.285 3.419 -22.971 1.00 51.84 123 ALA A CA 1
ATOM 965 C C . ALA A 1 123 ? 17.906 2.154 -23.775 1.00 51.84 123 ALA A C 1
ATOM 967 O O . ALA A 1 123 ? 16.735 1.982 -24.114 1.00 51.84 123 ALA A O 1
ATOM 968 N N . PRO A 1 124 ? 18.882 1.295 -24.122 1.00 53.78 124 PRO A N 1
ATOM 969 C CA . PRO A 1 124 ? 18.757 0.294 -25.185 1.00 53.78 124 PRO A CA 1
ATOM 970 C C . PRO A 1 124 ? 17.930 -0.951 -24.812 1.00 53.78 124 PRO A C 1
ATOM 972 O O . PRO A 1 124 ? 18.038 -1.967 -25.486 1.00 53.78 124 PRO A O 1
ATOM 975 N N . ASP A 1 125 ? 17.138 -0.907 -23.739 1.00 73.75 125 ASP A N 1
ATOM 976 C CA . ASP A 1 125 ? 16.312 -2.031 -23.288 1.00 73.75 125 ASP A CA 1
ATOM 977 C C . ASP A 1 125 ? 14.879 -1.660 -22.897 1.00 73.75 125 ASP A C 1
ATOM 979 O O . ASP A 1 125 ? 14.113 -2.529 -22.497 1.00 73.75 125 ASP A O 1
ATOM 983 N N . GLN A 1 126 ? 14.465 -0.402 -23.067 1.00 75.75 126 GLN A N 1
ATOM 984 C CA . GLN A 1 126 ? 13.107 0.021 -22.716 1.00 75.75 126 GLN A CA 1
ATOM 985 C C . GLN A 1 126 ? 12.019 -0.719 -23.511 1.00 75.75 126 GLN A C 1
ATOM 987 O O . GLN A 1 126 ? 10.926 -0.928 -22.990 1.00 75.75 126 GLN A O 1
ATOM 992 N N . ASN A 1 127 ? 12.288 -1.150 -24.748 1.00 83.00 127 ASN A N 1
ATOM 993 C CA . ASN A 1 127 ? 11.317 -1.955 -25.490 1.00 83.00 127 ASN A CA 1
ATOM 994 C C . ASN A 1 127 ? 11.124 -3.313 -24.804 1.00 83.00 127 ASN A C 1
ATOM 996 O O . ASN A 1 127 ? 9.997 -3.742 -24.568 1.00 83.00 127 ASN A O 1
ATOM 1000 N N . GLY A 1 128 ? 12.228 -3.942 -24.416 1.00 86.00 128 GLY A N 1
ATOM 1001 C CA . GLY A 1 128 ? 12.277 -5.253 -23.792 1.00 86.00 128 GLY A CA 1
ATOM 1002 C C . GLY A 1 128 ? 12.848 -6.335 -24.707 1.00 86.00 128 GLY A C 1
ATOM 1003 O O . GLY A 1 128 ? 13.214 -6.116 -25.860 1.00 86.00 128 GLY A O 1
ATOM 1004 N N . TYR A 1 129 ? 12.913 -7.533 -24.142 1.00 89.25 129 TYR A N 1
ATOM 1005 C CA . TYR A 1 129 ? 13.451 -8.768 -24.713 1.00 89.25 129 TYR A CA 1
ATOM 1006 C C . TYR A 1 129 ? 12.369 -9.831 -24.964 1.00 89.25 129 TYR A C 1
ATOM 1008 O O . TYR A 1 129 ? 11.275 -9.703 -24.400 1.00 89.25 129 TYR A O 1
ATOM 1016 N N . PRO A 1 130 ? 12.664 -10.923 -25.705 1.00 91.06 130 PRO A N 1
ATOM 1017 C CA . PRO A 1 130 ? 11.691 -11.975 -26.014 1.00 91.06 130 PRO A CA 1
ATOM 1018 C C . PRO A 1 130 ? 11.049 -12.640 -24.786 1.00 91.06 130 PRO A C 1
ATOM 1020 O O . PRO A 1 130 ? 9.976 -13.228 -24.904 1.00 91.06 130 PRO A O 1
ATOM 1023 N N . GLU A 1 131 ? 11.683 -12.540 -23.615 1.00 93.12 131 GLU A N 1
ATOM 1024 C CA . GLU A 1 131 ? 11.223 -13.111 -22.346 1.00 93.12 131 GLU A CA 1
ATOM 1025 C C . GLU A 1 131 ? 10.735 -12.058 -21.320 1.00 93.12 131 GLU A C 1
ATOM 1027 O O . GLU A 1 131 ? 10.704 -12.336 -20.115 1.00 93.12 131 GLU A O 1
ATOM 1032 N N . SER A 1 132 ? 10.407 -10.832 -21.754 1.00 93.81 132 SER A N 1
ATOM 1033 C CA . SER A 1 132 ? 9.979 -9.738 -20.849 1.00 93.81 132 SER A CA 1
ATOM 1034 C C . SER A 1 132 ? 8.605 -9.959 -20.247 1.00 93.81 132 SER A C 1
ATOM 1036 O O . SER A 1 132 ? 8.408 -9.683 -19.067 1.00 93.81 132 SER A O 1
ATOM 1038 N N . LEU A 1 133 ? 7.667 -10.472 -21.039 1.00 96.00 133 LEU A N 1
ATOM 1039 C CA . LEU A 1 133 ? 6.367 -10.901 -20.555 1.00 96.00 133 LEU A CA 1
ATOM 1040 C C . LEU A 1 133 ? 6.542 -12.083 -19.606 1.00 96.00 133 LEU A C 1
ATOM 1042 O O . LEU A 1 133 ? 7.301 -13.019 -19.877 1.00 96.00 133 LEU A O 1
ATOM 1046 N N . LEU A 1 134 ? 5.788 -12.052 -18.509 1.00 97.06 134 LEU A N 1
ATOM 1047 C CA . LEU A 1 134 ? 5.705 -13.180 -17.590 1.00 97.06 134 LEU A CA 1
ATOM 1048 C C . LEU A 1 134 ? 5.154 -14.410 -18.319 1.00 97.06 134 LEU A C 1
ATOM 1050 O O . LEU A 1 134 ? 4.133 -14.342 -19.011 1.00 97.06 134 LEU A O 1
ATOM 1054 N N . SER A 1 135 ? 5.833 -15.541 -18.152 1.00 97.06 135 SER A N 1
ATOM 1055 C CA . SER A 1 135 ? 5.407 -16.819 -18.723 1.00 97.06 135 SER A CA 1
ATOM 1056 C C . SER A 1 135 ? 4.139 -17.353 -18.045 1.00 97.06 135 SER A C 1
ATOM 1058 O O . SER A 1 135 ? 3.794 -16.967 -16.928 1.00 97.06 135 SER A O 1
ATOM 1060 N N . SER A 1 136 ? 3.441 -18.292 -18.691 1.00 97.69 136 SER A N 1
ATOM 1061 C CA . SER A 1 136 ? 2.244 -18.926 -18.114 1.00 97.69 136 SER A CA 1
ATOM 1062 C C . SER A 1 136 ? 2.511 -19.609 -16.766 1.00 97.69 136 SER A C 1
ATOM 1064 O O . SER A 1 136 ? 1.653 -19.564 -15.882 1.00 97.69 136 SER A O 1
ATOM 1066 N N . ASP A 1 137 ? 3.700 -20.189 -16.580 1.00 98.19 137 ASP A N 1
ATOM 1067 C CA . ASP A 1 137 ? 4.097 -20.822 -15.318 1.00 98.19 137 ASP A CA 1
ATOM 1068 C C . ASP A 1 137 ? 4.284 -19.784 -14.204 1.00 98.19 137 ASP A C 1
ATOM 1070 O O . ASP A 1 137 ? 3.800 -19.979 -13.088 1.00 98.19 137 ASP A O 1
ATOM 1074 N N . GLU A 1 138 ? 4.905 -18.641 -14.514 1.00 98.19 138 GLU A N 1
ATOM 1075 C CA . GLU A 1 138 ? 5.037 -17.517 -13.578 1.00 98.19 138 GLU A CA 1
ATOM 1076 C C . GLU A 1 138 ? 3.678 -16.931 -13.204 1.00 98.19 138 GLU A C 1
ATOM 1078 O O . GLU A 1 138 ? 3.413 -16.691 -12.029 1.00 98.19 138 GLU A O 1
ATOM 1083 N N . LEU A 1 139 ? 2.788 -16.743 -14.181 1.00 98.25 139 LEU A N 1
ATOM 1084 C CA . LEU A 1 139 ? 1.440 -16.229 -13.937 1.00 98.25 139 LEU A CA 1
ATOM 1085 C C . LEU A 1 139 ? 0.615 -17.187 -13.073 1.00 98.25 139 LEU A C 1
ATOM 1087 O O . LEU A 1 139 ? -0.104 -16.739 -12.181 1.00 98.25 139 LEU A O 1
ATOM 1091 N N . THR A 1 140 ? 0.755 -18.496 -13.282 1.00 98.25 140 THR A N 1
ATOM 1092 C CA . THR A 1 140 ? 0.114 -19.523 -12.447 1.00 98.25 140 THR A CA 1
ATOM 1093 C C . THR A 1 140 ? 0.670 -19.494 -11.022 1.00 98.25 140 THR A C 1
ATOM 1095 O O . THR A 1 140 ? -0.093 -19.511 -10.053 1.00 98.25 140 THR A O 1
ATOM 1098 N N . ALA A 1 141 ? 1.994 -19.413 -10.869 1.00 98.50 141 ALA A N 1
ATOM 1099 C CA . ALA A 1 141 ? 2.643 -19.325 -9.565 1.00 98.50 141 ALA A CA 1
ATOM 1100 C C . ALA A 1 141 ? 2.227 -18.049 -8.812 1.00 98.50 141 ALA A C 1
ATOM 1102 O O . ALA A 1 141 ? 1.842 -18.118 -7.642 1.00 98.50 141 ALA A O 1
ATOM 1103 N N . LEU A 1 142 ? 2.227 -16.906 -9.501 1.00 98.25 142 LEU A N 1
ATOM 1104 C CA . LEU A 1 142 ? 1.821 -15.615 -8.960 1.00 98.25 142 LEU A CA 1
ATOM 1105 C C . LEU A 1 142 ? 0.339 -15.615 -8.579 1.00 98.25 142 LEU A C 1
ATOM 1107 O O . LEU A 1 142 ? 0.000 -15.178 -7.482 1.00 98.25 142 LEU A O 1
ATOM 1111 N N . ARG A 1 143 ? -0.538 -16.177 -9.423 1.00 97.94 143 ARG A N 1
ATOM 1112 C CA . ARG A 1 143 ? -1.966 -16.348 -9.118 1.00 97.94 143 ARG A CA 1
ATOM 1113 C C . ARG A 1 143 ? -2.164 -17.103 -7.811 1.00 97.94 143 ARG A C 1
ATOM 1115 O O . ARG A 1 143 ? -2.851 -16.605 -6.922 1.00 97.94 143 ARG A O 1
ATOM 1122 N N . ASN A 1 144 ? -1.529 -18.268 -7.688 1.00 98.06 144 ASN A N 1
ATOM 1123 C CA . ASN A 1 144 ? -1.618 -19.102 -6.494 1.00 98.06 144 ASN A CA 1
ATOM 1124 C C . ASN A 1 144 ? -1.097 -18.363 -5.257 1.00 98.06 144 ASN A C 1
ATOM 1126 O O . ASN A 1 144 ? -1.708 -18.432 -4.195 1.00 98.06 144 ASN A O 1
ATOM 1130 N N . TRP A 1 145 ? 0.015 -17.637 -5.370 1.00 98.31 145 TRP A N 1
ATOM 1131 C CA . TRP A 1 145 ? 0.564 -16.857 -4.260 1.00 98.31 145 TRP A CA 1
ATOM 1132 C C . TRP A 1 145 ? -0.361 -15.700 -3.838 1.00 98.31 145 TRP A C 1
ATOM 1134 O O . TRP A 1 145 ? -0.627 -15.534 -2.646 1.00 98.31 145 TRP A O 1
ATOM 1144 N N . MET A 1 146 ? -0.934 -14.956 -4.791 1.00 98.31 146 MET A N 1
ATOM 1145 C CA . MET A 1 146 ? -1.904 -13.891 -4.502 1.00 98.31 146 MET A CA 1
ATOM 1146 C C . MET A 1 146 ? -3.200 -14.449 -3.895 1.00 98.31 146 MET A C 1
ATOM 1148 O O . MET A 1 146 ? -3.743 -13.863 -2.961 1.00 98.31 146 MET A O 1
ATOM 1152 N N . ASP A 1 147 ? -3.694 -15.592 -4.379 1.00 97.44 147 ASP A N 1
ATOM 1153 C CA . ASP A 1 147 ? -4.878 -16.261 -3.816 1.00 97.44 147 ASP A CA 1
ATOM 1154 C C . ASP A 1 147 ? -4.633 -16.783 -2.392 1.00 97.44 147 ASP A C 1
ATOM 1156 O O . ASP A 1 147 ? -5.568 -16.885 -1.606 1.00 97.44 147 ASP A O 1
ATOM 1160 N N . ASN A 1 148 ? -3.371 -17.013 -2.019 1.00 97.00 148 ASN A N 1
ATOM 1161 C CA . ASN A 1 148 ? -2.955 -17.324 -0.649 1.00 97.00 148 ASN A CA 1
ATOM 1162 C C . ASN A 1 148 ? -2.613 -16.074 0.191 1.00 97.00 148 ASN A C 1
ATOM 1164 O O . ASN A 1 148 ? -2.007 -16.185 1.258 1.00 97.00 148 ASN A O 1
ATOM 1168 N N . GLY A 1 149 ? -3.014 -14.880 -0.258 1.00 96.81 149 GLY A N 1
ATOM 1169 C CA . GLY A 1 149 ? -2.931 -13.644 0.524 1.00 96.81 149 GLY A CA 1
ATOM 1170 C C . GLY A 1 149 ? -1.721 -12.751 0.239 1.00 96.81 149 GLY A C 1
ATOM 1171 O O . GLY A 1 149 ? -1.561 -11.757 0.949 1.00 96.81 149 GLY A O 1
ATOM 1172 N N . GLY A 1 150 ? -0.892 -13.073 -0.760 1.00 98.25 150 GLY A N 1
ATOM 1173 C CA . GLY A 1 150 ? 0.244 -12.244 -1.176 1.00 98.25 150 GLY A CA 1
ATOM 1174 C C . GLY A 1 150 ? -0.180 -10.880 -1.732 1.00 98.25 150 GLY A C 1
ATOM 1175 O O . GLY A 1 150 ? -1.071 -10.806 -2.579 1.00 98.25 150 GLY A O 1
ATOM 1176 N N . GLY A 1 151 ? 0.429 -9.797 -1.241 1.00 98.44 151 GLY A N 1
ATOM 1177 C CA . GLY A 1 151 ? 0.065 -8.424 -1.609 1.00 98.44 151 GLY A CA 1
ATOM 1178 C C . GLY A 1 151 ? 0.855 -7.859 -2.788 1.00 98.44 151 GLY A C 1
ATOM 1179 O O . GLY A 1 151 ? 2.069 -8.029 -2.859 1.00 98.44 151 GLY A O 1
ATOM 1180 N N . VAL A 1 152 ? 0.194 -7.138 -3.694 1.00 98.75 152 VAL A N 1
ATOM 1181 C CA . VAL A 1 152 ? 0.829 -6.585 -4.903 1.00 98.75 152 VAL A CA 1
ATOM 1182 C C . VAL A 1 152 ? 0.766 -5.061 -4.931 1.00 98.75 152 VAL A C 1
ATOM 1184 O O . VAL A 1 152 ? -0.314 -4.481 -4.836 1.00 98.75 152 VAL A O 1
ATOM 1187 N N . LEU A 1 153 ? 1.914 -4.420 -5.149 1.00 98.75 153 LEU A N 1
ATOM 1188 C CA . LEU A 1 153 ? 1.968 -3.069 -5.705 1.00 98.75 153 LEU A CA 1
ATOM 1189 C C . LEU A 1 153 ? 2.269 -3.188 -7.197 1.00 98.75 153 LEU A C 1
ATOM 1191 O O . LEU A 1 153 ? 3.292 -3.764 -7.573 1.00 98.75 153 LEU A O 1
ATOM 1195 N N . ILE A 1 154 ? 1.389 -2.644 -8.036 1.00 97.69 154 ILE A N 1
ATOM 1196 C CA . ILE A 1 154 ? 1.610 -2.579 -9.478 1.00 97.69 154 ILE A CA 1
ATOM 1197 C C . ILE A 1 154 ? 1.783 -1.134 -9.935 1.00 97.69 154 ILE A C 1
ATOM 1199 O O . ILE A 1 154 ? 0.907 -0.284 -9.764 1.00 97.69 154 ILE A O 1
ATOM 1203 N N . LEU A 1 155 ? 2.940 -0.874 -10.530 1.00 94.94 155 LEU A N 1
ATOM 1204 C CA . LEU A 1 155 ? 3.318 0.419 -11.073 1.00 94.94 155 LEU A CA 1
ATOM 1205 C C . LEU A 1 155 ? 3.449 0.309 -12.592 1.00 94.94 155 LEU A C 1
ATOM 1207 O O . LEU A 1 155 ? 3.548 -0.778 -13.161 1.00 94.94 155 LEU A O 1
ATOM 1211 N N . GLY A 1 156 ? 3.456 1.456 -13.244 1.00 90.88 156 GLY A N 1
ATOM 1212 C CA . GLY A 1 156 ? 3.851 1.618 -14.635 1.00 90.88 156 GLY A CA 1
ATOM 1213 C C . GLY A 1 156 ? 4.188 3.082 -14.838 1.00 90.88 156 GLY A C 1
ATOM 1214 O O . GLY A 1 156 ? 4.556 3.735 -13.871 1.00 90.88 156 GLY A O 1
ATOM 1215 N N . ASP A 1 157 ? 4.036 3.603 -16.045 1.00 88.12 157 ASP A N 1
ATOM 1216 C CA . ASP A 1 157 ? 4.130 5.042 -16.297 1.00 88.12 157 ASP A CA 1
ATOM 1217 C C . ASP A 1 157 ? 3.427 5.385 -17.619 1.00 88.12 157 ASP A C 1
ATOM 1219 O O . ASP A 1 157 ? 2.704 4.542 -18.159 1.00 88.12 157 ASP A O 1
ATOM 1223 N N . HIS A 1 158 ? 3.663 6.587 -18.142 1.00 84.00 158 HIS A N 1
ATOM 1224 C CA . HIS A 1 158 ? 3.270 7.020 -19.481 1.00 84.00 158 HIS A CA 1
ATOM 1225 C C . HIS A 1 158 ? 3.523 6.005 -20.612 1.00 84.00 158 HIS A C 1
ATOM 1227 O O . HIS A 1 158 ? 4.244 5.008 -20.499 1.00 84.00 158 HIS A O 1
ATOM 1233 N N . SER A 1 159 ? 2.935 6.308 -21.766 1.00 83.81 159 SER A N 1
ATOM 1234 C CA . SER A 1 159 ? 3.019 5.505 -22.982 1.00 83.81 159 SER A CA 1
ATOM 1235 C C . SER A 1 159 ? 4.174 5.920 -23.886 1.00 83.81 159 SER A C 1
ATOM 1237 O O . SER A 1 159 ? 4.328 7.104 -24.195 1.00 83.81 159 SER A O 1
ATOM 1239 N N . ASN A 1 160 ? 4.899 4.923 -24.394 1.00 81.19 160 ASN A N 1
ATOM 1240 C CA . ASN A 1 160 ? 5.912 5.057 -25.435 1.00 81.19 160 ASN A CA 1
ATOM 1241 C C . ASN A 1 160 ? 5.552 4.234 -26.672 1.00 81.19 160 ASN A C 1
ATOM 1243 O O . ASN A 1 160 ? 4.829 3.239 -26.597 1.00 81.19 160 ASN A O 1
ATOM 1247 N N . MET A 1 161 ? 6.056 4.678 -27.824 1.00 81.62 161 MET A N 1
ATOM 1248 C CA . MET A 1 161 ? 5.906 3.960 -29.086 1.00 81.62 161 MET A CA 1
ATOM 1249 C C . MET A 1 161 ? 6.754 2.691 -29.045 1.00 81.62 161 MET A C 1
ATOM 1251 O O . MET A 1 161 ? 7.978 2.769 -28.945 1.00 81.62 161 MET A O 1
ATOM 1255 N N . ALA A 1 162 ? 6.102 1.539 -29.128 1.00 84.25 162 ALA A N 1
ATOM 1256 C CA . ALA A 1 162 ? 6.756 0.247 -29.197 1.00 84.25 162 ALA A CA 1
ATOM 1257 C C . ALA A 1 162 ? 7.136 -0.111 -30.652 1.00 84.25 162 ALA A C 1
ATOM 1259 O O . ALA A 1 162 ? 6.616 0.485 -31.602 1.00 84.25 162 ALA A O 1
ATOM 1260 N N . PRO A 1 163 ? 8.029 -1.098 -30.869 1.00 84.81 163 PRO A N 1
ATOM 1261 C CA . PRO A 1 163 ? 8.455 -1.515 -32.210 1.00 84.81 163 PRO A CA 1
ATOM 1262 C C . PRO A 1 163 ? 7.336 -2.010 -33.141 1.00 84.81 163 PRO A C 1
ATOM 1264 O O . PRO A 1 163 ? 7.525 -2.043 -34.355 1.00 84.81 163 PRO A O 1
ATOM 1267 N N . ASP A 1 164 ? 6.181 -2.397 -32.601 1.00 84.38 164 ASP A N 1
ATOM 1268 C CA . ASP A 1 164 ? 4.994 -2.780 -33.377 1.00 84.38 164 ASP A CA 1
ATOM 1269 C C . ASP A 1 164 ? 4.160 -1.577 -33.864 1.00 84.38 164 ASP A C 1
ATOM 1271 O O . ASP A 1 164 ? 3.152 -1.757 -34.550 1.00 84.38 164 ASP A O 1
ATOM 1275 N N . GLY A 1 165 ? 4.590 -0.351 -33.550 1.00 82.38 165 GLY A N 1
ATOM 1276 C CA . GLY A 1 165 ? 3.905 0.885 -33.919 1.00 82.38 165 GLY A CA 1
ATOM 1277 C C . GLY A 1 165 ? 2.718 1.230 -33.018 1.00 82.38 165 GLY A C 1
ATOM 1278 O O . GLY A 1 165 ? 1.941 2.122 -33.366 1.00 82.38 165 GLY A O 1
ATOM 1279 N N . LEU A 1 166 ? 2.552 0.539 -31.885 1.00 84.31 166 LEU A N 1
ATOM 1280 C CA . LEU A 1 166 ? 1.521 0.824 -30.893 1.00 84.31 166 LEU A CA 1
ATOM 1281 C C . LEU A 1 166 ? 2.097 1.585 -29.693 1.00 84.31 166 LEU A C 1
ATOM 1283 O O . LEU A 1 166 ? 3.276 1.488 -29.361 1.00 84.31 166 LEU A O 1
ATOM 1287 N N . LEU A 1 167 ? 1.236 2.330 -28.998 1.00 85.25 167 LEU A N 1
ATOM 1288 C CA . LEU A 1 167 ? 1.586 2.980 -27.735 1.00 85.25 167 LEU A CA 1
ATOM 1289 C C . LEU A 1 167 ? 1.389 2.011 -26.568 1.00 85.25 167 LEU A C 1
ATOM 1291 O O . LEU A 1 167 ? 0.260 1.611 -26.267 1.00 85.25 167 LEU A O 1
ATOM 1295 N N . HIS A 1 168 ? 2.492 1.656 -25.916 1.00 88.88 168 HIS A N 1
ATOM 1296 C CA . HIS A 1 168 ? 2.548 0.773 -24.755 1.00 88.88 168 HIS A CA 1
ATOM 1297 C C . HIS A 1 168 ? 2.959 1.583 -23.528 1.00 88.88 168 HIS A C 1
ATOM 1299 O O . HIS A 1 168 ? 3.856 2.418 -23.608 1.00 88.88 168 HIS A O 1
ATOM 1305 N N . ASN A 1 169 ? 2.313 1.345 -22.389 1.00 89.19 169 ASN A N 1
ATOM 1306 C CA . ASN A 1 169 ? 2.711 1.980 -21.127 1.00 89.19 169 ASN A CA 1
ATOM 1307 C C . ASN A 1 169 ? 4.001 1.352 -20.604 1.00 89.19 169 ASN A C 1
ATOM 1309 O O . ASN A 1 169 ? 4.203 0.143 -20.748 1.00 89.19 169 ASN A O 1
ATOM 1313 N N . LEU A 1 170 ? 4.840 2.136 -19.928 1.00 89.19 170 LEU A N 1
ATOM 1314 C CA . LEU A 1 170 ? 5.980 1.562 -19.215 1.00 89.19 170 LEU A CA 1
ATOM 1315 C C . LEU A 1 170 ? 5.507 0.561 -18.163 1.00 89.19 170 LEU A C 1
ATOM 1317 O O . LEU A 1 170 ? 4.500 0.762 -17.480 1.00 89.19 170 LEU A O 1
ATOM 1321 N N . GLY A 1 171 ? 6.227 -0.556 -18.091 1.00 92.94 171 GLY A N 1
ATOM 1322 C CA . GLY A 1 171 ? 5.893 -1.689 -17.233 1.00 92.94 171 GLY A CA 1
ATOM 1323 C C . GLY A 1 171 ? 4.847 -2.633 -17.809 1.00 92.94 171 GLY A C 1
ATOM 1324 O O . GLY A 1 171 ? 4.466 -3.588 -17.133 1.00 92.94 171 GLY A O 1
ATOM 1325 N N . TYR A 1 172 ? 4.425 -2.422 -19.060 1.00 94.75 172 TYR A N 1
ATOM 1326 C CA . TYR A 1 172 ? 3.534 -3.321 -19.787 1.00 94.75 172 TYR A CA 1
ATOM 1327 C C . TYR A 1 172 ? 3.939 -4.793 -19.656 1.00 94.75 172 TYR A C 1
ATOM 1329 O O . TYR A 1 172 ? 3.088 -5.641 -19.372 1.00 94.75 172 TYR A O 1
ATOM 1337 N N . ALA A 1 173 ? 5.225 -5.098 -19.859 1.00 95.44 173 ALA A N 1
ATOM 1338 C CA . ALA A 1 173 ? 5.697 -6.474 -19.933 1.00 95.44 173 ALA A CA 1
ATOM 1339 C C . ALA A 1 173 ? 5.523 -7.229 -18.605 1.00 95.44 173 ALA A C 1
ATOM 1341 O O . ALA A 1 173 ? 5.078 -8.377 -18.589 1.00 95.44 173 ALA A O 1
ATOM 1342 N N . LEU A 1 174 ? 5.815 -6.572 -17.482 1.00 94.94 174 LEU A N 1
ATOM 1343 C CA . LEU A 1 174 ? 5.619 -7.168 -16.164 1.00 94.94 174 LEU A CA 1
ATOM 1344 C C . LEU A 1 174 ? 4.162 -7.115 -15.713 1.00 94.94 174 LEU A C 1
ATOM 1346 O O . LEU A 1 174 ? 3.688 -8.053 -15.083 1.00 94.94 174 LEU A O 1
ATOM 1350 N N . GLY A 1 175 ? 3.463 -6.016 -15.995 1.00 95.69 175 GLY A N 1
ATOM 1351 C CA . GLY A 1 175 ? 2.241 -5.668 -15.284 1.00 95.69 175 GLY A CA 1
ATOM 1352 C C . GLY A 1 175 ? 0.944 -6.144 -15.913 1.00 95.69 175 GLY A C 1
ATOM 1353 O O . GLY A 1 175 ? 0.028 -6.543 -15.190 1.00 95.69 175 GLY A O 1
ATOM 1354 N N . ARG A 1 176 ? 0.847 -6.129 -17.249 1.00 95.38 176 ARG A N 1
ATOM 1355 C CA . ARG A 1 176 ? -0.434 -6.318 -17.950 1.00 95.38 176 ARG A CA 1
ATOM 1356 C C . ARG A 1 176 ? -1.138 -7.621 -17.583 1.00 95.38 176 ARG A C 1
ATOM 1358 O O . ARG A 1 176 ? -2.363 -7.659 -17.492 1.00 95.38 176 ARG A O 1
ATOM 1365 N N . THR A 1 177 ? -0.379 -8.704 -17.479 1.00 95.69 177 THR A N 1
ATOM 1366 C CA . THR A 1 177 ? -0.926 -10.060 -17.359 1.00 95.69 177 THR A CA 1
ATOM 1367 C C . THR A 1 177 ? -1.042 -10.533 -15.915 1.00 95.69 177 THR A C 1
ATOM 1369 O O . THR A 1 177 ? -1.550 -11.630 -15.686 1.00 95.69 177 THR A O 1
ATOM 1372 N N . ILE A 1 178 ? -0.628 -9.719 -14.934 1.00 96.75 178 ILE A N 1
ATOM 1373 C CA . ILE A 1 178 ? -0.744 -10.078 -13.520 1.00 96.75 178 ILE A CA 1
ATOM 1374 C C . ILE A 1 178 ? -2.232 -10.221 -13.157 1.00 96.75 178 ILE A C 1
ATOM 1376 O O . ILE A 1 178 ? -2.997 -9.269 -13.344 1.00 96.75 178 ILE A O 1
ATOM 1380 N N . PRO A 1 179 ? -2.665 -11.367 -12.598 1.00 94.12 179 PRO A N 1
ATOM 1381 C CA . PRO A 1 179 ? -4.062 -11.593 -12.241 1.00 94.12 179 PRO A CA 1
ATOM 1382 C C . PRO A 1 179 ? -4.610 -10.497 -11.324 1.00 94.12 179 PRO A C 1
ATOM 1384 O O . PRO A 1 179 ? -3.984 -10.175 -10.313 1.00 94.12 179 PRO A O 1
ATOM 1387 N N . ARG A 1 180 ? -5.791 -9.949 -11.652 1.00 95.25 180 ARG A N 1
ATOM 1388 C CA . ARG A 1 180 ? -6.426 -8.768 -11.023 1.00 95.25 180 ARG A CA 1
ATOM 1389 C C . ARG A 1 180 ? -5.636 -7.464 -11.170 1.00 95.25 180 ARG A C 1
ATOM 1391 O O . ARG A 1 180 ? -6.173 -6.488 -11.681 1.00 95.25 180 ARG A O 1
ATOM 1398 N N . ALA A 1 181 ? -4.369 -7.436 -10.759 1.00 96.81 181 ALA A N 1
ATOM 1399 C CA . ALA A 1 181 ? -3.563 -6.215 -10.712 1.00 96.81 181 ALA A CA 1
ATOM 1400 C C . ALA A 1 181 ? -3.353 -5.602 -12.105 1.00 96.81 181 ALA A C 1
ATOM 1402 O O . ALA A 1 181 ? -3.458 -4.389 -12.271 1.00 96.81 181 ALA A O 1
ATOM 1403 N N . GLY A 1 182 ? -3.157 -6.440 -13.126 1.00 95.50 182 GLY A N 1
ATOM 1404 C CA . GLY A 1 182 ? -3.058 -6.009 -14.518 1.00 95.50 182 GLY A CA 1
ATOM 1405 C C . GLY A 1 182 ? -4.344 -5.380 -15.061 1.00 95.50 182 GLY A C 1
ATOM 1406 O O . GLY A 1 182 ? -4.290 -4.640 -16.034 1.00 95.50 182 GLY A O 1
ATOM 1407 N N . GLN A 1 183 ? -5.494 -5.595 -14.419 1.00 95.19 183 GLN A N 1
ATOM 1408 C CA . GLN A 1 183 ? -6.765 -4.964 -14.793 1.00 95.19 183 GLN A CA 1
ATOM 1409 C C . GLN A 1 183 ? -6.998 -3.627 -14.069 1.00 95.19 183 GLN A C 1
ATOM 1411 O O . GLN A 1 183 ? -7.951 -2.925 -14.384 1.00 95.19 183 GLN A O 1
ATOM 1416 N N . MET A 1 184 ? -6.144 -3.261 -13.103 1.00 95.94 184 MET A N 1
ATOM 1417 C CA . MET A 1 184 ? -6.260 -2.008 -12.340 1.00 95.94 184 MET A CA 1
ATOM 1418 C C . MET A 1 184 ? -5.519 -0.830 -12.998 1.00 95.94 184 MET A C 1
ATOM 1420 O O . MET A 1 184 ? -5.430 0.263 -12.432 1.00 95.94 184 MET A O 1
ATOM 1424 N N . ARG A 1 185 ? -4.963 -1.046 -14.198 1.00 92.50 185 ARG A N 1
ATOM 1425 C CA . ARG A 1 185 ? -4.224 -0.057 -14.991 1.00 92.50 185 ARG A CA 1
ATOM 1426 C C . ARG A 1 185 ? -4.540 -0.181 -16.472 1.00 92.50 185 ARG A C 1
ATOM 1428 O O . ARG A 1 185 ? -4.828 -1.268 -16.971 1.00 92.50 185 ARG A O 1
ATOM 1435 N N . LYS A 1 186 ? -4.437 0.938 -17.180 1.00 89.81 186 LYS A N 1
ATOM 1436 C CA . LYS A 1 186 ? -4.391 0.949 -18.638 1.00 89.81 186 LYS A CA 1
ATOM 1437 C C . LYS A 1 186 ? -2.956 0.671 -19.079 1.00 89.81 186 LYS A C 1
ATOM 1439 O O . LYS A 1 186 ? -2.023 1.258 -18.551 1.00 89.81 186 LYS A O 1
ATOM 1444 N N . TRP A 1 187 ? -2.792 -0.236 -20.037 1.00 91.38 187 TRP A N 1
ATOM 1445 C CA . TRP A 1 187 ? -1.469 -0.652 -20.524 1.00 91.38 187 TRP A CA 1
ATOM 1446 C C . TRP A 1 187 ? -1.205 -0.276 -21.985 1.00 91.38 187 TRP A C 1
ATOM 1448 O O . TRP A 1 187 ? -0.092 -0.454 -22.476 1.00 91.38 187 TRP A O 1
ATOM 1458 N N . PHE A 1 188 ? -2.217 0.256 -22.672 1.00 87.00 188 PHE A N 1
ATOM 1459 C CA . PHE A 1 188 ? -2.162 0.603 -24.087 1.00 87.00 188 PHE A CA 1
ATOM 1460 C C . PHE A 1 188 ? -2.893 1.893 -24.405 1.00 87.00 188 PHE A C 1
ATOM 1462 O O . PHE A 1 188 ? -3.923 2.197 -23.801 1.00 87.00 188 PHE A O 1
ATOM 1469 N N . GLY A 1 189 ? -2.459 2.521 -25.492 1.00 77.44 189 GLY A N 1
ATOM 1470 C CA . GLY A 1 189 ? -3.184 3.590 -26.158 1.00 77.44 189 GLY A CA 1
ATOM 1471 C C . GLY A 1 189 ? -2.738 4.980 -25.732 1.00 77.44 189 GLY A C 1
ATOM 1472 O O . GLY A 1 189 ? -1.812 5.160 -24.950 1.00 77.44 189 GLY A O 1
ATOM 1473 N N . THR A 1 190 ? -3.404 5.976 -26.305 1.00 68.38 190 THR A N 1
ATOM 1474 C CA . THR A 1 190 ? -3.067 7.396 -26.151 1.00 68.38 190 THR A CA 1
ATOM 1475 C C . THR A 1 190 ? -3.487 7.973 -24.809 1.00 68.38 190 THR A C 1
ATOM 1477 O O . THR A 1 190 ? -2.875 8.924 -24.345 1.00 68.38 190 THR A O 1
ATOM 1480 N N . ASP A 1 191 ? -4.525 7.414 -24.186 1.00 59.91 191 ASP A N 1
ATOM 1481 C CA . ASP A 1 191 ? -5.169 8.026 -23.014 1.00 59.91 191 ASP A CA 1
ATOM 1482 C C . ASP A 1 191 ? -4.303 7.964 -21.753 1.00 59.91 191 ASP A C 1
ATOM 1484 O O . ASP A 1 191 ? -4.585 8.642 -20.778 1.00 59.91 191 ASP A O 1
ATOM 1488 N N . SER A 1 192 ? -3.252 7.151 -21.770 1.00 56.62 192 SER A N 1
ATOM 1489 C CA . SER A 1 192 ? -2.346 6.884 -20.656 1.00 56.62 192 SER A CA 1
ATOM 1490 C C . SER A 1 192 ? -1.205 7.898 -20.510 1.00 56.62 192 SER A C 1
ATOM 1492 O O . SER A 1 192 ? -0.163 7.555 -19.967 1.00 56.62 192 SER A O 1
ATOM 1494 N N . GLY A 1 193 ? -1.358 9.109 -21.047 1.00 57.84 193 GLY A N 1
ATOM 1495 C CA . GLY A 1 193 ? -0.245 10.047 -21.151 1.00 57.84 193 GLY A CA 1
ATOM 1496 C C . GLY A 1 193 ? 0.748 9.603 -22.232 1.00 57.84 193 GLY A C 1
ATOM 1497 O O . GLY A 1 193 ? 1.252 8.483 -22.208 1.00 57.84 193 GLY A O 1
ATOM 1498 N N . CYS A 1 194 ? 1.067 10.455 -23.202 1.00 56.75 194 CYS A N 1
ATOM 1499 C CA . CYS A 1 194 ? 2.275 10.270 -24.012 1.00 56.75 194 CYS A CA 1
ATOM 1500 C C . CYS A 1 194 ? 3.422 11.069 -23.382 1.00 56.75 194 CYS A C 1
ATOM 1502 O O . CYS A 1 194 ? 3.194 12.194 -22.942 1.00 56.75 194 CYS A O 1
ATOM 1504 N N . ALA A 1 195 ? 4.654 10.545 -23.371 1.00 53.03 195 ALA A N 1
ATOM 1505 C CA . ALA A 1 195 ? 5.812 11.311 -22.882 1.00 53.03 195 ALA A CA 1
ATOM 1506 C C . ALA A 1 195 ? 6.032 12.625 -23.651 1.00 53.03 195 ALA A C 1
ATOM 1508 O O . ALA A 1 195 ? 6.644 13.556 -23.128 1.00 53.03 195 ALA A O 1
ATOM 1509 N N . TYR A 1 196 ? 5.539 12.710 -24.891 1.00 51.62 196 TYR A N 1
ATOM 1510 C CA . TYR A 1 196 ? 5.808 13.830 -25.778 1.00 51.62 196 TYR A CA 1
ATOM 1511 C C . TYR A 1 196 ? 4.530 14.372 -26.421 1.00 51.62 196 TYR A C 1
ATOM 1513 O O . TYR A 1 196 ? 3.871 13.695 -27.211 1.00 51.62 196 TYR A O 1
ATOM 1521 N N . VAL A 1 197 ? 4.256 15.661 -26.180 1.00 47.81 197 VAL A N 1
ATOM 1522 C CA . VAL A 1 197 ? 3.224 16.453 -26.886 1.00 47.81 197 VAL A CA 1
ATOM 1523 C C . VAL A 1 197 ? 3.370 16.323 -28.413 1.00 47.81 197 VAL A C 1
ATOM 1525 O O . VAL A 1 197 ? 2.389 16.360 -29.152 1.00 47.81 197 VAL A O 1
ATOM 1528 N N . THR A 1 198 ? 4.600 16.115 -28.899 1.00 44.25 198 THR A N 1
ATOM 1529 C CA . THR A 1 198 ? 4.932 15.991 -30.326 1.00 44.25 198 THR A CA 1
ATOM 1530 C C . THR A 1 198 ? 4.365 14.740 -31.001 1.00 44.25 198 THR A C 1
ATOM 1532 O O . THR A 1 198 ? 4.336 14.703 -32.229 1.00 44.25 198 THR A O 1
ATOM 1535 N N . GLN A 1 199 ? 3.879 13.746 -30.247 1.00 50.78 199 GLN A N 1
ATOM 1536 C CA . GLN A 1 199 ? 3.217 12.555 -30.799 1.00 50.78 199 GLN A CA 1
ATOM 1537 C C . GLN A 1 199 ? 1.680 12.661 -30.817 1.00 50.78 199 GLN A C 1
ATOM 1539 O O . GLN A 1 199 ? 1.003 11.707 -31.191 1.00 50.78 199 GLN A O 1
ATOM 1544 N N . GLY A 1 200 ? 1.111 13.817 -30.446 1.00 48.16 200 GLY A N 1
ATOM 1545 C CA . GLY A 1 200 ? -0.325 14.097 -30.581 1.00 48.16 200 GLY A CA 1
ATOM 1546 C C . GLY A 1 200 ? -1.244 13.380 -29.581 1.00 48.16 200 GLY A C 1
ATOM 1547 O O . GLY A 1 200 ? -2.461 13.474 -29.722 1.00 48.16 200 GLY A O 1
ATOM 1548 N N . GLY A 1 201 ? -0.692 12.681 -28.583 1.00 56.69 201 GLY A N 1
ATOM 1549 C CA . GLY A 1 201 ? -1.451 12.104 -27.467 1.00 56.69 201 GLY A CA 1
ATOM 1550 C C . GLY A 1 201 ? -1.667 13.103 -26.318 1.00 56.69 201 GLY A C 1
ATOM 1551 O O . GLY A 1 201 ? -0.887 14.050 -26.183 1.00 56.69 201 GLY A O 1
ATOM 1552 N N . PRO A 1 202 ? -2.701 12.918 -25.472 1.00 62.19 202 PRO A N 1
ATOM 1553 C CA . PRO A 1 202 ? -2.857 13.705 -24.253 1.00 62.19 202 PRO A CA 1
ATOM 1554 C C . PRO A 1 202 ? -1.655 13.465 -23.330 1.00 62.19 202 PRO A C 1
ATOM 1556 O O . PRO A 1 202 ? -1.241 12.327 -23.132 1.00 62.19 202 PRO A O 1
ATOM 1559 N N . VAL A 1 203 ? -1.081 14.532 -22.775 1.00 70.12 203 VAL A N 1
ATOM 1560 C CA . VAL A 1 203 ? -0.064 14.452 -21.716 1.00 70.12 203 VAL A CA 1
ATOM 1561 C C . VAL A 1 203 ? -0.765 14.692 -20.390 1.00 70.12 203 VAL A C 1
ATOM 1563 O O . VAL A 1 203 ? -1.434 15.718 -20.213 1.00 70.12 203 VAL A O 1
ATOM 1566 N N . ILE A 1 204 ? -0.619 13.745 -19.469 1.00 75.94 204 ILE A N 1
ATOM 1567 C CA . ILE A 1 204 ? -1.135 13.876 -18.113 1.00 75.94 204 ILE A CA 1
ATOM 1568 C C . ILE A 1 204 ? -0.013 14.434 -17.244 1.00 75.94 204 ILE A C 1
ATOM 1570 O O . ILE A 1 204 ? 0.748 13.686 -16.642 1.00 75.94 204 ILE A O 1
ATOM 1574 N N . ASN A 1 205 ? 0.119 15.757 -17.243 1.00 77.94 205 ASN A N 1
ATOM 1575 C CA . ASN A 1 205 ? 1.135 16.431 -16.452 1.00 77.94 205 ASN A CA 1
ATOM 1576 C C . ASN A 1 205 ? 0.562 16.748 -15.081 1.00 77.94 205 ASN A C 1
ATOM 1578 O O . ASN A 1 205 ? -0.321 17.593 -14.979 1.00 77.94 205 ASN A O 1
ATOM 1582 N N . THR A 1 206 ? 1.049 16.096 -14.041 1.00 76.06 206 THR A N 1
ATOM 1583 C CA . THR A 1 206 ? 0.663 16.420 -12.671 1.00 76.06 206 THR A CA 1
ATOM 1584 C C . THR A 1 206 ? 1.638 17.357 -11.971 1.00 76.06 206 THR A C 1
ATOM 1586 O O . THR A 1 206 ? 1.338 17.787 -10.854 1.00 76.06 206 THR A O 1
ATOM 1589 N N . SER A 1 207 ? 2.722 17.729 -12.660 1.00 74.38 207 SER A N 1
ATOM 1590 C CA . SER A 1 207 ? 3.854 18.447 -12.096 1.00 74.38 207 SER A CA 1
ATOM 1591 C C . SER A 1 207 ? 3.494 19.821 -11.552 1.00 74.38 207 SER A C 1
ATOM 1593 O O . SER A 1 207 ? 2.987 20.666 -12.287 1.00 74.38 207 SER A O 1
ATOM 1595 N N . GLY A 1 208 ? 3.783 20.063 -10.276 1.00 63.72 208 GLY A N 1
ATOM 1596 C CA . GLY A 1 208 ? 3.507 21.334 -9.603 1.00 63.72 208 GLY A CA 1
ATOM 1597 C C . GLY A 1 208 ? 4.363 22.522 -10.070 1.00 63.72 208 GLY A C 1
ATOM 1598 O O . GLY A 1 208 ? 4.072 23.651 -9.670 1.00 63.72 208 GLY A O 1
ATOM 1599 N N . ASP A 1 209 ? 5.406 22.300 -10.880 1.00 66.81 209 ASP A N 1
ATOM 1600 C CA . ASP A 1 209 ? 6.316 23.343 -11.372 1.00 66.81 209 ASP A CA 1
ATOM 1601 C C . ASP A 1 209 ? 5.998 23.765 -12.826 1.00 66.81 209 ASP A C 1
ATOM 1603 O O . ASP A 1 209 ? 6.049 22.976 -13.771 1.00 66.81 209 ASP A O 1
ATOM 1607 N N . ASP A 1 210 ? 5.755 25.066 -13.022 1.00 55.59 210 ASP A N 1
ATOM 1608 C CA . ASP A 1 210 ? 5.564 25.705 -14.333 1.00 55.59 210 ASP A CA 1
ATOM 1609 C C . ASP A 1 210 ? 6.860 25.754 -15.178 1.00 55.59 210 ASP A C 1
ATOM 1611 O O . ASP A 1 210 ? 6.841 26.156 -16.350 1.00 55.59 210 ASP A O 1
ATOM 1615 N N . SER A 1 211 ? 8.017 25.376 -14.613 1.00 51.62 211 SER A N 1
ATOM 1616 C CA . SER A 1 211 ? 9.320 25.437 -15.280 1.00 51.62 211 SER A CA 1
ATOM 1617 C C . SER A 1 211 ? 9.529 24.310 -16.305 1.00 51.62 211 SER A C 1
ATOM 1619 O O . SER A 1 211 ? 10.322 23.393 -16.145 1.00 51.62 211 SER A O 1
ATOM 1621 N N . ALA A 1 212 ? 8.830 24.438 -17.436 1.00 46.16 212 ALA A N 1
ATOM 1622 C CA . ALA A 1 212 ? 9.117 23.819 -18.730 1.00 46.16 212 ALA A CA 1
ATOM 1623 C C . ALA A 1 212 ? 9.629 22.362 -18.681 1.00 46.16 212 ALA A C 1
ATOM 1625 O O . ALA A 1 212 ? 10.757 22.062 -19.084 1.00 46.16 212 ALA A O 1
ATOM 1626 N N . MET A 1 213 ? 8.729 21.427 -18.363 1.00 48.28 213 MET A N 1
ATOM 1627 C CA . MET A 1 213 ? 8.901 19.986 -18.626 1.00 48.28 213 MET A CA 1
ATOM 1628 C C . MET A 1 213 ? 9.136 19.641 -20.114 1.00 48.28 213 MET A C 1
ATOM 1630 O O . MET A 1 213 ? 9.428 18.495 -20.450 1.00 48.28 213 MET A O 1
ATOM 1634 N N . GLY A 1 214 ? 9.086 20.629 -21.018 1.00 44.44 214 GLY A N 1
ATOM 1635 C CA . GLY A 1 214 ? 9.287 20.478 -22.463 1.00 44.44 214 GLY A CA 1
ATOM 1636 C C . GLY A 1 214 ? 10.634 19.883 -22.900 1.00 44.44 214 GLY A C 1
ATOM 1637 O O . GLY A 1 214 ? 10.765 19.538 -24.071 1.00 44.44 214 GLY A O 1
ATOM 1638 N N . LEU A 1 215 ? 11.617 19.737 -21.997 1.00 46.25 215 LEU A N 1
ATOM 1639 C CA . LEU A 1 215 ? 12.909 19.079 -22.262 1.00 46.25 215 LEU A CA 1
ATOM 1640 C C . LEU A 1 215 ? 13.312 18.018 -21.214 1.00 46.25 215 LEU A C 1
ATOM 1642 O O . LEU A 1 215 ? 14.477 17.631 -21.170 1.00 46.25 215 LEU A O 1
ATOM 1646 N N . MET A 1 216 ? 12.390 17.561 -20.356 1.00 52.16 216 MET A N 1
ATOM 1647 C CA . MET A 1 216 ? 12.672 16.589 -19.282 1.00 52.16 216 MET A CA 1
ATOM 1648 C C . MET A 1 216 ? 13.818 16.903 -18.272 1.00 52.16 216 MET A C 1
ATOM 1650 O O . MET A 1 216 ? 14.357 15.951 -17.706 1.00 52.16 216 MET A O 1
ATOM 1654 N N . PRO A 1 217 ? 14.254 18.149 -17.959 1.00 47.56 217 PRO A N 1
ATOM 1655 C CA . PRO A 1 217 ? 15.510 18.314 -17.214 1.00 47.56 217 PRO A CA 1
ATOM 1656 C C . PRO A 1 217 ? 15.365 18.233 -15.685 1.00 47.56 217 PRO A C 1
ATOM 1658 O O . PRO A 1 217 ? 16.380 18.275 -14.992 1.00 47.56 217 PRO A O 1
ATOM 1661 N N . LYS A 1 218 ? 14.147 18.160 -15.134 1.00 50.88 218 LYS A N 1
ATOM 1662 C CA . LYS A 1 218 ? 13.921 18.200 -13.682 1.00 50.88 218 LYS A CA 1
ATOM 1663 C C . LYS A 1 218 ? 12.961 17.101 -13.232 1.00 50.88 218 LYS A C 1
ATOM 1665 O O . LYS A 1 218 ? 11.806 17.354 -12.957 1.00 50.88 218 LYS A O 1
ATOM 1670 N N . GLN A 1 219 ? 13.467 15.875 -13.142 1.00 59.09 219 GLN A N 1
ATOM 1671 C CA . GLN A 1 219 ? 12.791 14.787 -12.413 1.00 59.09 219 GLN A CA 1
ATOM 1672 C C . GLN A 1 219 ? 13.086 14.823 -10.900 1.00 59.09 219 GLN A C 1
ATOM 1674 O O . GLN A 1 219 ? 12.689 13.922 -10.175 1.00 59.09 219 GLN A O 1
ATOM 1679 N N . ALA A 1 220 ? 13.849 15.821 -10.443 1.00 61.34 220 ALA A N 1
ATOM 1680 C CA . ALA A 1 220 ? 14.326 15.983 -9.071 1.00 61.34 220 ALA A CA 1
ATOM 1681 C C . ALA A 1 220 ? 13.927 17.340 -8.480 1.00 61.34 220 ALA A C 1
ATOM 1683 O O . ALA A 1 220 ? 14.703 17.934 -7.723 1.00 61.34 220 ALA A O 1
ATOM 1684 N N . ASP A 1 221 ? 12.786 17.893 -8.897 1.00 67.31 221 ASP A N 1
ATOM 1685 C CA . ASP A 1 221 ? 12.293 19.111 -8.266 1.00 67.31 221 ASP A CA 1
ATOM 1686 C C . ASP A 1 221 ? 11.916 18.851 -6.794 1.00 67.31 221 ASP A C 1
ATOM 1688 O O . ASP A 1 221 ? 11.770 17.716 -6.339 1.00 67.31 221 ASP A O 1
ATOM 1692 N N . GLY A 1 222 ? 11.874 19.933 -6.019 1.00 75.56 222 GLY A N 1
ATOM 1693 C CA . GLY A 1 222 ? 11.487 19.907 -4.610 1.00 75.56 222 GLY A CA 1
ATOM 1694 C C . GLY A 1 222 ? 10.040 20.340 -4.393 1.00 75.56 222 GLY A C 1
ATOM 1695 O O . GLY A 1 222 ? 9.726 20.807 -3.301 1.00 75.56 222 GLY A O 1
ATOM 1696 N N . VAL A 1 223 ? 9.177 20.269 -5.414 1.00 85.19 223 VAL A N 1
ATOM 1697 C CA . VAL A 1 223 ? 7.784 20.727 -5.331 1.00 85.19 223 VAL A CA 1
ATOM 1698 C C . VAL A 1 223 ? 6.867 19.512 -5.425 1.00 85.19 223 VAL A C 1
ATOM 1700 O O . VAL A 1 223 ? 6.681 18.983 -6.507 1.00 85.19 223 VAL A O 1
ATOM 1703 N N . PRO A 1 224 ? 6.258 19.045 -4.324 1.00 88.56 224 PRO A N 1
ATOM 1704 C CA . PRO A 1 224 ? 5.423 17.856 -4.394 1.00 88.56 224 PRO A CA 1
ATOM 1705 C C . PRO A 1 224 ? 4.139 18.095 -5.195 1.00 88.56 224 PRO A C 1
ATOM 1707 O O . PRO A 1 224 ? 3.519 19.162 -5.126 1.00 88.56 224 PRO A O 1
ATOM 1710 N N . GLN A 1 225 ? 3.663 17.041 -5.852 1.00 87.50 225 GLN A N 1
ATOM 1711 C CA . GLN A 1 225 ? 2.339 17.018 -6.447 1.00 87.50 225 GLN A CA 1
ATOM 1712 C C . GLN A 1 225 ? 1.268 17.046 -5.350 1.00 87.50 225 GLN A C 1
ATOM 1714 O O . GLN A 1 225 ? 1.273 16.221 -4.435 1.00 87.50 225 GLN A O 1
ATOM 1719 N N . THR A 1 226 ? 0.259 17.909 -5.495 1.00 91.12 226 THR A N 1
ATOM 1720 C CA . THR A 1 226 ? -0.955 17.834 -4.665 1.00 91.12 226 THR A CA 1
ATOM 1721 C C . THR A 1 226 ? -1.875 16.702 -5.132 1.00 91.12 226 THR A C 1
ATOM 1723 O O . THR A 1 226 ? -2.277 16.638 -6.299 1.00 91.12 226 THR A O 1
ATOM 1726 N N . ILE A 1 227 ? -2.284 15.848 -4.197 1.00 93.94 227 ILE A N 1
ATOM 1727 C CA . ILE A 1 227 ? -3.273 14.790 -4.399 1.00 93.94 227 ILE A CA 1
ATOM 1728 C C . ILE A 1 227 ? -4.506 14.993 -3.520 1.00 93.94 227 ILE A C 1
ATOM 1730 O O . ILE A 1 227 ? -4.497 15.680 -2.503 1.00 93.94 227 ILE A O 1
ATOM 1734 N N . TYR A 1 228 ? -5.593 14.353 -3.929 1.00 95.56 228 TYR A N 1
ATOM 1735 C CA . TYR A 1 228 ? -6.916 14.504 -3.349 1.00 95.56 228 TYR A CA 1
ATOM 1736 C C . TYR A 1 228 ? -7.437 13.113 -3.018 1.00 95.56 228 TYR A C 1
ATOM 1738 O O . TYR A 1 228 ? -8.012 12.446 -3.889 1.00 95.56 228 TYR A O 1
ATOM 1746 N N . PRO A 1 229 ? -7.181 12.635 -1.788 1.00 96.25 229 PRO A N 1
ATOM 1747 C CA . PRO A 1 229 ? -7.733 11.380 -1.310 1.00 96.25 229 PRO A CA 1
ATOM 1748 C C . PRO A 1 229 ? -9.255 11.373 -1.422 1.00 96.25 229 PRO A C 1
ATOM 1750 O O . PRO A 1 229 ? -9.915 12.395 -1.227 1.00 96.25 229 PRO A O 1
ATOM 1753 N N . PHE A 1 230 ? -9.823 10.211 -1.729 1.00 94.38 230 PHE A N 1
ATOM 1754 C CA . PHE A 1 230 ? -11.270 10.058 -1.717 1.00 94.38 230 PHE A CA 1
ATOM 1755 C C . PHE A 1 230 ? -11.772 10.088 -0.269 1.00 94.38 230 PHE A C 1
ATOM 1757 O O . PHE A 1 230 ? -11.348 9.273 0.557 1.00 94.38 230 PHE A O 1
ATOM 1764 N N . ILE A 1 231 ? -12.672 11.028 0.020 1.00 91.38 231 ILE A N 1
ATOM 1765 C CA . ILE A 1 231 ? -13.295 11.204 1.332 1.00 91.38 231 ILE A CA 1
ATOM 1766 C C . ILE A 1 231 ? -14.747 10.748 1.230 1.00 91.38 231 ILE A C 1
ATOM 1768 O O . ILE A 1 231 ? -15.472 11.179 0.333 1.00 91.38 231 ILE A O 1
ATOM 1772 N N . TRP A 1 232 ? -15.175 9.889 2.150 1.00 85.75 232 TRP A N 1
ATOM 1773 C CA . TRP A 1 232 ? -16.580 9.536 2.313 1.00 85.75 232 TRP A CA 1
ATOM 1774 C C . TRP A 1 232 ? -17.097 9.992 3.671 1.00 85.75 232 TRP A C 1
ATOM 1776 O O . TRP A 1 232 ? -16.384 9.992 4.676 1.00 85.75 232 TRP A O 1
ATOM 1786 N N . GLU A 1 233 ? -18.363 10.385 3.673 1.00 83.62 233 GLU A N 1
ATOM 1787 C CA . GLU A 1 233 ? -19.054 10.894 4.845 1.00 83.62 233 GLU A CA 1
ATOM 1788 C C . GLU A 1 233 ? -19.887 9.785 5.478 1.00 83.62 233 GLU A C 1
ATOM 1790 O O . GLU A 1 233 ? -20.701 9.137 4.817 1.00 83.62 233 GLU A O 1
ATOM 1795 N N . VAL A 1 234 ? -19.720 9.595 6.782 1.00 73.12 234 VAL A N 1
ATOM 1796 C CA . VAL A 1 234 ? -20.658 8.831 7.599 1.00 73.12 234 VAL A CA 1
ATOM 1797 C C . VAL A 1 234 ? -21.540 9.843 8.319 1.00 73.12 234 VAL A C 1
ATOM 1799 O O . VAL A 1 234 ? -21.152 10.455 9.316 1.00 73.12 234 VAL A O 1
ATOM 1802 N N . VAL A 1 235 ? -22.732 10.062 7.761 1.00 69.88 235 VAL A N 1
ATOM 1803 C CA . VAL A 1 235 ? -23.718 10.999 8.309 1.00 69.88 235 VAL A CA 1
ATOM 1804 C C . VAL A 1 235 ? -24.457 10.341 9.469 1.00 69.88 235 VAL A C 1
ATOM 1806 O O . VAL A 1 235 ? -25.055 9.274 9.329 1.00 69.88 235 VAL A O 1
ATOM 1809 N N . THR A 1 236 ? -24.463 11.011 10.617 1.00 60.94 236 THR A N 1
ATOM 1810 C CA . THR A 1 236 ? -25.290 10.654 11.773 1.00 60.94 236 THR A CA 1
ATOM 1811 C C . THR A 1 236 ? -26.310 11.767 12.046 1.00 60.94 236 THR A C 1
ATOM 1813 O O . THR A 1 236 ? -26.150 12.878 11.542 1.00 60.94 236 THR A O 1
ATOM 1816 N N . PRO A 1 237 ? -27.349 11.533 12.875 1.00 60.38 237 PRO A N 1
ATOM 1817 C CA . PRO A 1 237 ? -28.293 12.591 13.248 1.00 60.38 237 PRO A CA 1
ATOM 1818 C C . PRO A 1 237 ? -27.662 13.812 13.944 1.00 60.38 237 PRO A C 1
ATOM 1820 O O . PRO A 1 237 ? -28.330 14.833 14.076 1.00 60.38 237 PRO A O 1
ATOM 1823 N N . TRP A 1 238 ? -26.408 13.714 14.407 1.00 65.12 238 TRP A N 1
ATOM 1824 C CA . TRP A 1 238 ? -25.760 14.726 15.252 1.00 65.12 238 TRP A CA 1
ATOM 1825 C C . TRP A 1 238 ? -24.433 15.251 14.687 1.00 65.12 238 TRP A C 1
ATOM 1827 O O . TRP A 1 238 ? -24.031 16.363 15.017 1.00 65.12 238 TRP A O 1
ATOM 1837 N N . THR A 1 239 ? -23.741 14.460 13.864 1.00 74.06 239 THR A N 1
ATOM 1838 C CA . THR A 1 239 ? -22.403 14.759 13.327 1.00 74.06 239 THR A CA 1
ATOM 1839 C C . THR A 1 239 ? -22.203 14.128 11.950 1.00 74.06 239 THR A C 1
ATOM 1841 O O . THR A 1 239 ? -22.817 13.107 11.634 1.00 74.06 239 THR A O 1
ATOM 1844 N N . ILE A 1 240 ? -21.303 14.707 11.157 1.00 77.31 240 ILE A N 1
ATOM 1845 C CA . ILE A 1 240 ? -20.768 14.103 9.933 1.00 77.31 240 ILE A CA 1
ATOM 1846 C C . ILE A 1 240 ? -19.328 13.692 10.237 1.00 77.31 240 ILE A C 1
ATOM 1848 O O . ILE A 1 240 ? -18.519 14.537 10.619 1.00 77.31 240 ILE A O 1
ATOM 1852 N N . GLU A 1 241 ? -19.021 12.401 10.116 1.00 79.50 241 GLU A N 1
ATOM 1853 C CA . GLU A 1 241 ? -17.659 11.883 10.269 1.00 79.50 241 GLU A CA 1
ATOM 1854 C C . GLU A 1 241 ? -17.024 11.694 8.889 1.00 79.50 241 GLU A C 1
ATOM 1856 O O . GLU A 1 241 ? -17.592 11.034 8.016 1.00 79.50 241 GLU A O 1
ATOM 1861 N N . LEU A 1 242 ? -15.848 12.293 8.686 1.00 84.50 242 LEU A N 1
ATOM 1862 C CA . LEU A 1 242 ? -15.082 12.166 7.449 1.00 84.50 242 LEU A CA 1
ATOM 1863 C C . LEU A 1 242 ? -14.136 10.974 7.550 1.00 84.50 242 LEU A C 1
ATOM 1865 O O . LEU A 1 242 ? -13.376 10.844 8.510 1.00 84.50 242 LEU A O 1
ATOM 1869 N N . HIS A 1 243 ? -14.154 10.127 6.529 1.00 84.19 243 HIS A N 1
ATOM 1870 C CA . HIS A 1 243 ? -13.277 8.975 6.419 1.00 84.19 243 HIS A CA 1
ATOM 1871 C C . HIS A 1 243 ? -12.546 8.982 5.083 1.00 84.19 243 HIS A C 1
ATOM 1873 O O . HIS A 1 243 ? -13.084 9.403 4.065 1.00 84.19 243 HIS A O 1
ATOM 1879 N N . TRP A 1 244 ? -11.322 8.469 5.091 1.00 91.38 244 TRP A N 1
ATOM 1880 C CA . TRP A 1 244 ? -10.493 8.293 3.904 1.00 91.38 244 TRP A CA 1
ATOM 1881 C C . TRP A 1 244 ? -9.689 6.999 4.014 1.00 91.38 244 TRP A C 1
ATOM 1883 O O . TRP A 1 244 ? -9.564 6.397 5.090 1.00 91.38 244 TRP A O 1
ATOM 1893 N N . HIS A 1 245 ? -9.157 6.548 2.880 1.00 93.50 245 HIS A N 1
ATOM 1894 C CA . HIS A 1 245 ? -8.481 5.258 2.784 1.00 93.50 245 HIS A CA 1
ATOM 1895 C C . HIS A 1 245 ? -7.252 5.184 3.720 1.00 93.50 245 HIS A C 1
ATOM 1897 O O . HIS A 1 245 ? -6.520 6.172 3.821 1.00 93.50 245 HIS A O 1
ATOM 1903 N N . PRO A 1 246 ? -6.963 4.029 4.366 1.00 92.81 246 PRO A N 1
ATOM 1904 C CA . PRO A 1 246 ? -5.834 3.879 5.296 1.00 92.81 246 PRO A CA 1
ATOM 1905 C C . PRO A 1 246 ? -4.465 4.284 4.740 1.00 92.81 246 PRO A C 1
ATOM 1907 O O . PRO A 1 246 ? -3.585 4.660 5.506 1.00 92.81 246 PRO A O 1
ATOM 1910 N N . LEU A 1 247 ? -4.297 4.244 3.415 1.00 96.25 247 LEU A N 1
ATOM 1911 C CA . LEU A 1 247 ? -3.079 4.695 2.739 1.00 96.25 247 LEU A CA 1
ATOM 1912 C C . LEU A 1 247 ? -2.755 6.173 3.006 1.00 96.25 247 LEU A C 1
ATOM 1914 O O . LEU A 1 247 ? -1.583 6.516 3.119 1.00 96.25 247 LEU A O 1
ATOM 1918 N N . PHE A 1 248 ? -3.770 7.028 3.166 1.00 96.75 248 PHE A N 1
ATOM 1919 C CA . PHE A 1 248 ? -3.606 8.483 3.299 1.00 96.75 248 PHE A CA 1
ATOM 1920 C C . PHE A 1 248 ? -3.758 8.980 4.740 1.00 96.75 248 PHE A C 1
ATOM 1922 O O . PHE A 1 248 ? -4.098 10.135 4.979 1.00 96.75 248 PHE A O 1
ATOM 1929 N N . GLN A 1 249 ? -3.549 8.097 5.716 1.00 93.88 249 GLN A N 1
ATOM 1930 C CA . GLN A 1 249 ? -3.586 8.429 7.138 1.00 93.88 249 GLN A CA 1
ATOM 1931 C C . GLN A 1 249 ? -2.187 8.841 7.612 1.00 93.88 249 GLN A C 1
ATOM 1933 O O . GLN A 1 249 ? -1.315 7.991 7.807 1.00 93.88 249 GLN A O 1
ATOM 1938 N N . GLY A 1 250 ? -1.978 10.136 7.798 1.00 93.00 250 GLY A N 1
ATOM 1939 C CA . GLY A 1 250 ? -0.771 10.736 8.354 1.00 93.00 250 GLY A CA 1
ATOM 1940 C C . GLY A 1 250 ? -0.933 11.164 9.815 1.00 93.00 250 GLY A C 1
ATOM 1941 O O . GLY A 1 250 ? -1.980 10.993 10.447 1.00 93.00 250 GLY A O 1
ATOM 1942 N N . ALA A 1 251 ? 0.146 11.692 10.378 1.00 90.31 251 ALA A N 1
ATOM 1943 C CA . ALA A 1 251 ? 0.185 12.319 11.685 1.00 90.31 251 ALA A CA 1
ATOM 1944 C C . ALA A 1 251 ? -0.356 13.753 11.578 1.00 90.31 251 ALA A C 1
ATOM 1946 O O . ALA A 1 251 ? 0.142 14.510 10.749 1.00 90.31 251 ALA A O 1
ATOM 1947 N N . PRO A 1 252 ? -1.339 14.145 12.406 1.00 89.06 252 PRO A N 1
ATOM 1948 C CA . PRO A 1 252 ? -1.768 15.529 12.473 1.00 89.06 252 PRO A CA 1
ATOM 1949 C C . PRO A 1 252 ? -0.650 16.444 12.944 1.00 89.06 252 PRO A C 1
ATOM 1951 O O . PRO A 1 252 ? 0.163 16.058 13.791 1.00 89.06 252 PRO A O 1
ATOM 1954 N N . SER A 1 253 ? -0.693 17.671 12.459 1.00 86.25 253 SER A N 1
ATOM 1955 C CA . SER A 1 253 ? 0.101 18.797 12.931 1.00 86.25 253 SER A CA 1
ATOM 1956 C C . SER A 1 253 ? -0.825 19.946 13.338 1.00 86.25 253 SER A C 1
ATOM 1958 O O . SER A 1 253 ? -2.049 19.849 13.216 1.00 86.25 253 SER A O 1
ATOM 1960 N N . ASP A 1 254 ? -0.247 21.034 13.844 1.00 86.62 254 ASP A N 1
ATOM 1961 C CA . ASP A 1 254 ? -1.013 22.248 14.145 1.00 86.62 254 ASP A CA 1
ATOM 1962 C C . ASP A 1 254 ? -1.619 22.866 12.867 1.00 86.62 254 ASP A C 1
ATOM 1964 O O . ASP A 1 254 ? -2.719 23.420 12.915 1.00 86.62 254 ASP A O 1
ATOM 1968 N N . ASP A 1 255 ? -0.940 22.708 11.724 1.00 85.88 255 ASP A N 1
ATOM 1969 C CA . ASP A 1 255 ? -1.366 23.223 10.417 1.00 85.88 255 ASP A CA 1
ATOM 1970 C C . ASP A 1 255 ? -2.279 22.245 9.650 1.00 85.88 255 ASP A C 1
ATOM 1972 O O . ASP A 1 255 ? -3.131 22.674 8.870 1.00 85.88 255 ASP A O 1
ATOM 1976 N N . ASP A 1 256 ? -2.160 20.937 9.906 1.00 87.25 256 ASP A N 1
ATOM 1977 C CA . ASP A 1 256 ? -3.067 19.898 9.410 1.00 87.25 256 ASP A CA 1
ATOM 1978 C C . ASP A 1 256 ? -3.610 19.044 10.572 1.00 87.25 256 ASP A C 1
ATOM 1980 O O . ASP A 1 256 ? -3.092 17.958 10.862 1.00 87.25 256 ASP A O 1
ATOM 1984 N N . PRO A 1 257 ? -4.706 19.471 11.224 1.00 87.69 257 PRO A N 1
ATOM 1985 C CA . PRO A 1 257 ? -5.303 18.718 12.324 1.00 87.69 257 PRO A CA 1
ATOM 1986 C C . PRO A 1 257 ? -5.937 17.394 11.871 1.00 87.69 257 PRO A C 1
ATOM 1988 O O . PRO A 1 257 ? -6.261 16.547 12.710 1.00 87.69 257 PRO A O 1
ATOM 1991 N N . THR A 1 258 ? -6.141 17.200 10.564 1.00 87.62 258 THR A N 1
ATOM 1992 C CA . THR A 1 258 ? -6.696 15.957 10.017 1.00 87.62 258 THR A CA 1
ATOM 1993 C C . THR A 1 258 ? -5.618 14.899 9.808 1.00 87.62 258 THR A C 1
ATOM 1995 O O . THR A 1 258 ? -5.905 13.707 9.940 1.00 87.62 258 THR A O 1
ATOM 1998 N N . GLY A 1 259 ? -4.378 15.326 9.549 1.00 91.88 259 GLY A N 1
ATOM 1999 C CA . GLY A 1 259 ? -3.270 14.451 9.190 1.00 91.88 259 GLY A CA 1
ATOM 2000 C C . GLY A 1 259 ? -3.553 13.699 7.892 1.00 91.88 259 GLY A C 1
ATOM 2001 O O . GLY A 1 259 ? -3.257 12.510 7.805 1.00 91.88 259 GLY A O 1
ATOM 2002 N N . ILE A 1 260 ? -4.210 14.321 6.912 1.00 94.88 260 ILE A N 1
ATOM 2003 C CA . ILE A 1 260 ? -4.485 13.668 5.630 1.00 94.88 260 ILE A CA 1
ATOM 2004 C C . ILE A 1 260 ? -3.252 13.822 4.748 1.00 94.88 260 ILE A C 1
ATOM 2006 O O . ILE A 1 260 ? -2.794 14.925 4.467 1.00 94.88 260 ILE A O 1
ATOM 2010 N N . ILE A 1 261 ? -2.746 12.705 4.227 1.00 96.06 261 ILE A N 1
ATOM 2011 C CA . ILE A 1 261 ? -1.669 12.750 3.237 1.00 96.06 261 ILE A CA 1
ATOM 2012 C C . ILE A 1 261 ? -2.240 13.287 1.921 1.00 96.06 261 ILE A C 1
ATOM 2014 O O . ILE A 1 261 ? -2.987 12.593 1.230 1.00 96.06 261 ILE A O 1
ATOM 2018 N N . THR A 1 262 ? -1.884 14.526 1.587 1.00 95.19 262 THR A N 1
ATOM 2019 C CA . THR A 1 262 ? -2.373 15.268 0.411 1.00 95.19 262 THR A CA 1
ATOM 2020 C C . THR A 1 262 ? -1.280 15.541 -0.620 1.00 95.19 262 THR A C 1
ATOM 2022 O O . THR A 1 262 ? -1.493 16.307 -1.556 1.00 95.19 262 THR A O 1
ATOM 2025 N N . VAL A 1 263 ? -0.123 14.890 -0.489 1.00 93.56 263 VAL A N 1
ATOM 2026 C CA . VAL A 1 263 ? 1.012 15.061 -1.401 1.00 93.56 263 VAL A CA 1
ATOM 2027 C C . VAL A 1 263 ? 1.543 13.728 -1.931 1.00 93.56 263 VAL A C 1
ATOM 2029 O O . VAL A 1 263 ? 1.462 12.703 -1.250 1.00 93.56 263 VAL A O 1
ATOM 2032 N N . MET A 1 264 ? 2.085 13.758 -3.147 1.00 92.31 264 MET A N 1
ATOM 2033 C CA . MET A 1 264 ? 2.919 12.719 -3.764 1.00 92.31 264 MET A CA 1
ATOM 2034 C C . MET A 1 264 ? 4.203 13.356 -4.299 1.00 92.31 264 MET A C 1
ATOM 2036 O O . MET A 1 264 ? 4.271 14.576 -4.449 1.00 92.31 264 MET A O 1
ATOM 2040 N N . ALA A 1 265 ? 5.231 12.548 -4.567 1.00 86.94 265 ALA A N 1
ATOM 2041 C CA . ALA A 1 265 ? 6.373 13.051 -5.327 1.00 86.94 265 ALA A CA 1
ATOM 2042 C C . ALA A 1 265 ? 5.915 13.467 -6.732 1.00 86.94 265 ALA A C 1
ATOM 2044 O O . ALA A 1 265 ? 4.944 12.919 -7.245 1.00 86.94 265 ALA A O 1
ATOM 2045 N N . ASP A 1 266 ? 6.586 14.451 -7.317 1.00 73.56 266 ASP A N 1
ATOM 2046 C CA . ASP A 1 266 ? 6.106 15.102 -8.532 1.00 73.56 266 ASP A CA 1
ATOM 2047 C C . ASP A 1 266 ? 6.429 14.325 -9.803 1.00 73.56 266 ASP A C 1
ATOM 2049 O O . ASP A 1 266 ? 7.449 13.627 -9.861 1.00 73.56 266 ASP A O 1
ATOM 2053 N N . HIS A 1 267 ? 5.584 14.458 -10.830 1.00 75.62 267 HIS A N 1
ATOM 2054 C CA . HIS A 1 267 ? 5.821 13.819 -12.121 1.00 75.62 267 HIS A CA 1
ATOM 2055 C C . HIS A 1 267 ? 5.096 14.486 -13.303 1.00 75.62 267 HIS A C 1
ATOM 2057 O O . HIS A 1 267 ? 3.979 14.979 -13.201 1.00 75.62 267 HIS A O 1
ATOM 2063 N N . GLY A 1 268 ? 5.739 14.501 -14.474 1.00 69.06 268 GLY A N 1
ATOM 2064 C CA . GLY A 1 268 ? 5.261 15.243 -15.650 1.00 69.06 268 GLY A CA 1
ATOM 2065 C C . GLY A 1 268 ? 4.417 14.459 -16.654 1.00 69.06 268 GLY A C 1
ATOM 2066 O O . GLY A 1 268 ? 3.923 15.048 -17.620 1.00 69.06 268 GLY A O 1
ATOM 2067 N N . HIS A 1 269 ? 4.297 13.142 -16.491 1.00 75.69 269 HIS A N 1
ATOM 2068 C CA . HIS A 1 269 ? 3.546 12.291 -17.415 1.00 75.69 269 HIS A CA 1
ATOM 2069 C C . HIS A 1 269 ? 3.048 11.013 -16.741 1.00 75.69 269 HIS A C 1
ATOM 2071 O O . HIS A 1 269 ? 3.662 9.956 -16.807 1.00 75.69 269 HIS A O 1
ATOM 2077 N N . GLU A 1 270 ? 1.887 11.105 -16.115 1.00 80.19 270 GLU A N 1
ATOM 2078 C CA . GLU A 1 270 ? 1.250 9.970 -15.461 1.00 80.19 270 GLU A CA 1
ATOM 2079 C C . GLU A 1 270 ? 0.718 8.936 -16.455 1.00 80.19 270 GLU A C 1
ATOM 2081 O O . GLU A 1 270 ? 0.182 9.278 -17.513 1.00 80.19 270 GLU A O 1
ATOM 2086 N N . GLY A 1 271 ? 0.786 7.663 -16.053 1.00 87.44 271 GLY A N 1
ATOM 2087 C CA . GLY A 1 271 ? -0.059 6.614 -16.617 1.00 87.44 271 GLY A CA 1
ATOM 2088 C C . GLY A 1 271 ? -1.527 6.769 -16.193 1.00 87.44 271 GLY A C 1
ATOM 2089 O O . GLY A 1 271 ? -1.940 7.779 -15.628 1.00 87.44 271 GLY A O 1
ATOM 2090 N N . VAL A 1 272 ? -2.338 5.729 -16.413 1.00 87.62 272 VAL A N 1
ATOM 2091 C CA . VAL A 1 272 ? -3.759 5.727 -16.013 1.00 87.62 272 VAL A CA 1
ATOM 2092 C C . VAL A 1 272 ? -4.104 4.469 -15.225 1.00 87.62 272 VAL A C 1
ATOM 2094 O O . VAL A 1 272 ? -3.868 3.345 -15.679 1.00 87.62 272 VAL A O 1
ATOM 2097 N N . VAL A 1 273 ? -4.715 4.651 -14.052 1.00 92.06 273 VAL A N 1
ATOM 2098 C CA . VAL A 1 273 ? -5.403 3.563 -13.346 1.00 92.06 273 VAL A CA 1
ATOM 2099 C C . VAL A 1 273 ? -6.817 3.401 -13.898 1.00 92.06 273 VAL A C 1
ATOM 2101 O O . VAL A 1 273 ? -7.461 4.361 -14.307 1.00 92.06 273 VAL A O 1
ATOM 2104 N N . THR A 1 274 ? -7.305 2.168 -13.920 1.00 90.88 274 THR A N 1
ATOM 2105 C CA . THR A 1 274 ? -8.674 1.849 -14.338 1.00 90.88 274 THR A CA 1
ATOM 2106 C C . THR A 1 274 ? -9.275 0.862 -13.355 1.00 90.88 274 THR A C 1
ATOM 2108 O O . THR A 1 274 ? -8.552 0.191 -12.621 1.00 90.88 274 THR A O 1
ATOM 2111 N N . LEU A 1 275 ? -10.600 0.777 -13.324 1.00 91.75 275 LEU A N 1
ATOM 2112 C CA . LEU A 1 275 ? -11.308 -0.244 -12.566 1.00 91.75 275 LEU A CA 1
ATOM 2113 C C . LEU A 1 275 ? -11.941 -1.239 -13.550 1.00 91.75 275 LEU A C 1
ATOM 2115 O O . LEU A 1 275 ? -12.481 -0.803 -14.568 1.00 91.75 275 LEU A O 1
ATOM 2119 N N . PRO A 1 276 ? -11.899 -2.555 -13.279 1.00 89.31 276 PRO A N 1
ATOM 2120 C CA . PRO A 1 276 ? -12.689 -3.524 -14.029 1.00 89.31 276 PRO A CA 1
ATOM 2121 C C . PRO A 1 276 ? -14.179 -3.189 -13.889 1.00 89.31 276 PRO A C 1
ATOM 2123 O O . PRO A 1 276 ? -14.659 -2.903 -12.790 1.00 89.31 276 PRO A O 1
ATOM 2126 N N . SER A 1 277 ? -14.928 -3.237 -14.991 1.00 79.69 277 SER A N 1
ATOM 2127 C CA . SER A 1 277 ? -16.359 -2.920 -14.988 1.00 79.69 277 SER A CA 1
ATOM 2128 C C . SER A 1 277 ? -17.192 -4.042 -15.600 1.00 79.69 277 SER A C 1
ATOM 2130 O O . SER A 1 277 ? -17.070 -4.328 -16.787 1.00 79.69 277 SER A O 1
ATOM 2132 N N . GLY A 1 278 ? -18.096 -4.620 -14.803 1.00 72.94 278 GLY A N 1
ATOM 2133 C CA . GLY A 1 278 ? -19.093 -5.593 -15.263 1.00 72.94 278 GLY A CA 1
ATOM 2134 C C . GLY A 1 278 ? -18.505 -6.875 -15.863 1.00 72.94 278 GLY A C 1
ATOM 2135 O O . GLY A 1 278 ? -17.316 -7.136 -15.774 1.00 72.94 278 GLY A O 1
ATOM 2136 N N . SER A 1 279 ? -19.350 -7.711 -16.464 1.00 60.56 279 SER A N 1
ATOM 2137 C CA . SER A 1 279 ? -18.882 -8.890 -17.204 1.00 60.56 279 SER A CA 1
ATOM 2138 C C . SER A 1 279 ? -18.394 -8.471 -18.601 1.00 60.56 279 SER A C 1
ATOM 2140 O O . SER A 1 279 ? -19.081 -7.667 -19.236 1.00 60.56 279 SER A O 1
ATOM 2142 N N . PRO A 1 280 ? -17.268 -9.011 -19.113 1.00 74.06 280 PRO A N 1
ATOM 2143 C CA . PRO A 1 280 ? -16.479 -10.122 -18.560 1.00 74.06 280 PRO A CA 1
ATOM 2144 C C . PRO A 1 280 ? -15.351 -9.723 -17.585 1.00 74.06 280 PRO A C 1
ATOM 2146 O O . PRO A 1 280 ? -14.781 -10.609 -16.945 1.00 74.06 280 PRO A O 1
ATOM 2149 N N . ASP A 1 281 ? -15.039 -8.433 -17.452 1.00 74.12 281 ASP A N 1
ATOM 2150 C CA . ASP A 1 281 ? -13.821 -7.945 -16.781 1.00 74.12 281 ASP A CA 1
ATOM 2151 C C . ASP A 1 281 ? -13.842 -8.127 -15.251 1.00 74.12 281 ASP A C 1
ATOM 2153 O O . ASP A 1 281 ? -12.823 -8.385 -14.619 1.00 74.12 281 ASP A O 1
ATOM 2157 N N . PHE A 1 282 ? -15.021 -8.071 -14.642 1.00 85.81 282 PHE A N 1
ATOM 2158 C CA . PHE A 1 282 ? -15.266 -8.312 -13.224 1.00 85.81 282 PHE A CA 1
ATOM 2159 C C . PHE A 1 282 ? -16.008 -9.642 -13.036 1.00 85.81 282 PHE A C 1
ATOM 2161 O O . PHE A 1 282 ? -17.227 -9.690 -12.853 1.00 85.81 282 PHE A O 1
ATOM 2168 N N . ASN A 1 283 ? -15.266 -10.744 -13.149 1.00 87.69 283 ASN A N 1
ATOM 2169 C CA . ASN A 1 283 ? -15.780 -12.106 -13.003 1.00 87.69 283 ASN A CA 1
ATOM 2170 C C . ASN A 1 283 ? -15.320 -12.752 -11.682 1.00 87.69 283 ASN A C 1
ATOM 2172 O O . ASN A 1 283 ? -14.280 -12.395 -11.134 1.00 87.69 283 ASN A O 1
ATOM 2176 N N . ASP A 1 284 ? -16.071 -13.743 -11.196 1.00 87.62 284 ASP A N 1
ATOM 2177 C CA . ASP A 1 284 ? -15.801 -14.425 -9.919 1.00 87.62 284 ASP A CA 1
ATOM 2178 C C . ASP A 1 284 ? -14.494 -15.243 -9.924 1.00 87.62 284 ASP A C 1
ATOM 2180 O O . ASP A 1 284 ? -13.952 -15.536 -8.858 1.00 87.62 284 ASP A O 1
ATOM 2184 N N . ALA A 1 285 ? -13.976 -15.614 -11.103 1.00 88.31 285 ALA A N 1
ATOM 2185 C CA . ALA A 1 285 ? -12.714 -16.339 -11.208 1.00 88.31 285 ALA A CA 1
ATOM 2186 C C . ALA A 1 285 ? -11.520 -15.419 -10.935 1.00 88.31 285 ALA A C 1
ATOM 2188 O O . ALA A 1 285 ? -10.564 -15.848 -10.300 1.00 88.31 285 ALA A O 1
ATOM 2189 N N . ASP A 1 286 ? -11.569 -14.155 -11.352 1.00 89.38 286 ASP A N 1
ATOM 2190 C CA . ASP A 1 286 ? -10.521 -13.172 -11.070 1.00 89.38 286 ASP A CA 1
ATOM 2191 C C . ASP A 1 286 ? -10.755 -12.410 -9.769 1.00 89.38 286 ASP A C 1
ATOM 2193 O O . ASP A 1 286 ? -9.824 -12.230 -8.984 1.00 89.38 286 ASP A O 1
ATOM 2197 N N . TRP A 1 287 ? -12.003 -12.052 -9.489 1.00 94.19 287 TRP A N 1
ATOM 2198 C CA . TRP A 1 287 ? -12.418 -11.233 -8.357 1.00 94.19 287 TRP A CA 1
ATOM 2199 C C . TRP A 1 287 ? -13.314 -12.065 -7.431 1.00 94.19 287 TRP A C 1
ATOM 2201 O O . TRP A 1 287 ? -14.536 -12.036 -7.568 1.00 94.19 287 TRP A O 1
ATOM 2211 N N . PRO A 1 288 ? -12.746 -12.869 -6.518 1.00 94.12 288 PRO A N 1
ATOM 2212 C CA . PRO A 1 288 ? -13.520 -13.844 -5.760 1.00 94.12 288 PRO A CA 1
ATOM 2213 C C . PRO A 1 288 ? -14.515 -13.190 -4.800 1.00 94.12 288 PRO A C 1
ATOM 2215 O O . PRO A 1 288 ? -14.321 -12.077 -4.308 1.00 94.12 288 PRO A O 1
ATOM 2218 N N . ARG A 1 289 ? -15.578 -13.933 -4.486 1.00 92.94 289 ARG A N 1
ATOM 2219 C CA . ARG A 1 289 ? -16.526 -13.583 -3.425 1.00 92.94 289 ARG A CA 1
ATOM 2220 C C . ARG A 1 289 ? -16.047 -14.124 -2.085 1.00 92.94 289 ARG A C 1
ATOM 2222 O O . ARG A 1 289 ? -15.537 -15.237 -1.988 1.00 92.94 289 ARG A O 1
ATOM 2229 N N . ALA A 1 290 ? -16.298 -13.358 -1.039 1.00 89.56 290 ALA A N 1
ATOM 2230 C CA . ALA A 1 290 ? -16.260 -13.816 0.334 1.00 89.56 290 ALA A CA 1
ATOM 2231 C C . ALA A 1 290 ? -17.317 -14.903 0.589 1.00 89.56 290 ALA A C 1
ATOM 2233 O O . ALA A 1 290 ? -18.316 -15.016 -0.125 1.00 89.56 290 ALA A O 1
ATOM 2234 N N . ALA A 1 291 ? -17.142 -15.669 1.670 1.00 87.31 291 ALA A N 1
ATOM 2235 C CA . ALA A 1 291 ? -18.061 -16.747 2.051 1.00 87.31 291 ALA A CA 1
ATOM 2236 C C . ALA A 1 291 ? -19.509 -16.274 2.301 1.00 87.31 291 ALA A C 1
ATOM 2238 O O . ALA A 1 291 ? -20.444 -17.062 2.196 1.00 87.31 291 ALA A O 1
ATOM 2239 N N . ASN A 1 292 ? -19.704 -14.990 2.614 1.00 84.31 292 ASN A N 1
ATOM 2240 C CA . ASN A 1 292 ? -21.017 -14.363 2.788 1.00 84.31 292 ASN A CA 1
ATOM 2241 C C . ASN A 1 292 ? -21.611 -13.799 1.476 1.00 84.31 292 ASN A C 1
ATOM 2243 O O . ASN A 1 292 ? -22.622 -13.104 1.520 1.00 84.31 292 ASN A O 1
ATOM 2247 N N . GLY A 1 293 ? -20.983 -14.062 0.325 1.00 89.19 293 GLY A N 1
ATOM 2248 C CA . GLY A 1 293 ? -21.413 -13.599 -0.998 1.00 89.19 293 GLY A CA 1
ATOM 2249 C C . GLY A 1 293 ? -20.935 -12.195 -1.385 1.00 89.19 293 GLY A C 1
ATOM 2250 O O . GLY A 1 293 ? -21.095 -11.808 -2.546 1.00 89.19 293 GLY A O 1
ATOM 2251 N N . TYR A 1 294 ? -20.326 -11.444 -0.460 1.00 88.94 294 TYR A N 1
ATOM 2252 C CA . TYR A 1 294 ? -19.769 -10.123 -0.746 1.00 88.94 294 TYR A CA 1
ATOM 2253 C C . TYR A 1 294 ? -18.587 -10.230 -1.715 1.00 88.94 294 TYR A C 1
ATOM 2255 O O . TYR A 1 294 ? -17.673 -11.019 -1.497 1.00 88.94 294 TYR A O 1
ATOM 2263 N N . GLN A 1 295 ? -18.593 -9.432 -2.780 1.00 91.31 295 GLN A N 1
ATOM 2264 C CA . GLN A 1 295 ? -17.498 -9.362 -3.745 1.00 91.31 295 GLN A CA 1
ATOM 2265 C C . GLN A 1 295 ? -16.800 -8.013 -3.579 1.00 91.31 295 GLN A C 1
ATOM 2267 O O . GLN A 1 295 ? -17.403 -6.993 -3.926 1.00 91.31 295 GLN A O 1
ATOM 2272 N N . PRO A 1 296 ? -15.575 -7.970 -3.031 1.00 91.38 296 PRO A N 1
ATOM 2273 C CA . PRO A 1 296 ? -14.848 -6.719 -2.904 1.00 91.38 296 PRO A CA 1
ATOM 2274 C C . PRO A 1 296 ? -14.585 -6.151 -4.299 1.00 91.38 296 PRO A C 1
ATOM 2276 O O . PRO A 1 296 ? -14.202 -6.884 -5.210 1.00 91.38 296 PRO A O 1
ATOM 2279 N N . MET A 1 297 ? -14.802 -4.852 -4.473 1.00 91.81 297 MET A N 1
ATOM 2280 C CA . MET A 1 297 ? -14.482 -4.148 -5.713 1.00 91.81 297 MET A CA 1
ATOM 2281 C C . MET A 1 297 ? -13.237 -3.288 -5.500 1.00 91.81 297 MET A C 1
ATOM 2283 O O . MET A 1 297 ? -13.089 -2.705 -4.422 1.00 91.81 297 MET A O 1
ATOM 2287 N N . PRO A 1 298 ? -12.335 -3.192 -6.491 1.00 94.81 298 PRO A N 1
ATOM 2288 C CA . PRO A 1 298 ? -11.295 -2.177 -6.460 1.00 94.81 298 PRO A CA 1
ATOM 2289 C C . PRO A 1 298 ? -11.929 -0.780 -6.520 1.00 94.81 298 PRO A C 1
ATOM 2291 O O . PRO A 1 298 ? -12.958 -0.582 -7.168 1.00 94.81 298 PRO A O 1
ATOM 2294 N N . THR A 1 299 ? -11.316 0.196 -5.857 1.00 94.62 299 THR A N 1
ATOM 2295 C CA . THR A 1 299 ? -11.800 1.581 -5.804 1.00 94.62 299 THR A CA 1
ATOM 2296 C C . THR A 1 299 ? -10.677 2.566 -6.080 1.00 94.62 299 THR A C 1
ATOM 2298 O O . THR A 1 299 ? -9.507 2.281 -5.824 1.00 94.62 299 THR A O 1
ATOM 2301 N N . ILE A 1 300 ? -11.026 3.746 -6.597 1.00 96.19 300 ILE A N 1
ATOM 2302 C CA . ILE A 1 300 ? -10.100 4.880 -6.637 1.00 96.19 300 ILE A CA 1
ATOM 2303 C C . ILE A 1 300 ? -9.996 5.462 -5.232 1.00 96.19 300 ILE A C 1
ATOM 2305 O O . ILE A 1 300 ? -11.010 5.757 -4.601 1.00 96.19 300 ILE A O 1
ATOM 2309 N N . VAL A 1 301 ? -8.769 5.641 -4.754 1.00 96.81 301 VAL A N 1
ATOM 2310 C CA . VAL A 1 301 ? -8.496 6.109 -3.390 1.00 96.81 301 VAL A CA 1
ATOM 2311 C C . VAL A 1 301 ? -7.823 7.479 -3.349 1.00 96.81 301 VAL A C 1
ATOM 2313 O O . VAL A 1 301 ? -7.891 8.134 -2.312 1.00 96.81 301 VAL A O 1
ATOM 2316 N N . ALA A 1 302 ? -7.238 7.943 -4.457 1.00 96.75 302 ALA A N 1
ATOM 2317 C CA . ALA A 1 302 ? -6.775 9.321 -4.606 1.00 96.75 302 ALA A CA 1
ATOM 2318 C C . ALA A 1 302 ? -6.737 9.778 -6.067 1.00 96.75 302 ALA A C 1
ATOM 2320 O O . ALA A 1 302 ? -6.546 8.978 -6.990 1.00 96.75 302 ALA A O 1
ATOM 2321 N N . ARG A 1 303 ? -6.888 11.093 -6.242 1.00 95.25 303 ARG A N 1
ATOM 2322 C CA . ARG A 1 303 ? -6.855 11.790 -7.529 1.00 95.25 303 ARG A CA 1
ATOM 2323 C C . ARG A 1 303 ? -5.801 12.884 -7.574 1.00 95.25 303 ARG A C 1
ATOM 2325 O O . ARG A 1 303 ? -5.500 13.492 -6.553 1.00 95.25 303 ARG A O 1
ATOM 2332 N N . GLY A 1 304 ? -5.306 13.166 -8.768 1.00 91.19 304 GLY A N 1
ATOM 2333 C CA . GLY A 1 304 ? -4.415 14.280 -9.073 1.00 91.19 304 GLY A CA 1
ATOM 2334 C C . GLY A 1 304 ? -5.137 15.420 -9.771 1.00 91.19 304 GLY A C 1
ATOM 2335 O O . GLY A 1 304 ? -6.361 15.400 -9.940 1.00 91.19 304 GLY A O 1
ATOM 2336 N N . VAL A 1 305 ? -4.354 16.404 -10.199 1.00 87.81 305 VAL A N 1
ATOM 2337 C CA . VAL A 1 305 ? -4.779 17.453 -11.127 1.00 87.81 305 VAL A CA 1
ATOM 2338 C C . VAL A 1 305 ? -3.835 17.418 -12.313 1.00 87.81 305 VAL A C 1
ATOM 2340 O O . VAL A 1 305 ? -2.628 17.523 -12.130 1.00 87.81 305 VAL A O 1
ATOM 2343 N N . ASN A 1 306 ? -4.380 17.275 -13.516 1.00 85.00 306 ASN A N 1
ATOM 2344 C CA . ASN A 1 306 ? -3.618 17.511 -14.729 1.00 85.00 306 ASN A CA 1
ATOM 2345 C C . ASN A 1 306 ? -3.446 19.024 -14.898 1.00 85.00 306 ASN A C 1
ATOM 2347 O O . ASN A 1 306 ? -4.397 19.743 -15.186 1.00 85.00 306 ASN A O 1
ATOM 2351 N N . GLN A 1 307 ? -2.231 19.512 -14.718 1.00 83.81 307 GLN A N 1
ATOM 2352 C CA . GLN A 1 307 ? -1.878 20.928 -14.729 1.00 83.81 307 GLN A CA 1
ATOM 2353 C C . GLN A 1 307 ? -2.028 21.556 -16.116 1.00 83.81 307 GLN A C 1
ATOM 2355 O O . GLN A 1 307 ? -2.211 22.763 -16.238 1.00 83.81 307 GLN A O 1
ATOM 2360 N N . ASN A 1 308 ? -2.056 20.740 -17.176 1.00 79.00 308 ASN A N 1
ATOM 2361 C CA . ASN A 1 308 ? -2.283 21.234 -18.532 1.00 79.00 308 ASN A CA 1
ATOM 2362 C C . ASN A 1 308 ? -3.719 21.747 -18.745 1.00 79.00 308 ASN A C 1
ATOM 2364 O O . ASN A 1 308 ? -3.938 22.611 -19.593 1.00 79.00 308 ASN A O 1
ATOM 2368 N N . ASN A 1 309 ? -4.712 21.190 -18.038 1.00 83.12 309 ASN A N 1
ATOM 2369 C CA . ASN A 1 309 ? -6.134 21.473 -18.288 1.00 83.12 309 ASN A CA 1
ATOM 2370 C C . ASN A 1 309 ? -7.009 21.604 -17.021 1.00 83.12 309 ASN A C 1
ATOM 2372 O O . ASN A 1 309 ? -8.201 21.886 -17.137 1.00 83.12 309 ASN A O 1
ATOM 2376 N N . GLY A 1 310 ? -6.447 21.410 -15.827 1.00 85.44 310 GLY A N 1
ATOM 2377 C CA . GLY A 1 310 ? -7.141 21.435 -14.536 1.00 85.44 310 GLY A CA 1
ATOM 2378 C C . GLY A 1 310 ? -7.990 20.194 -14.225 1.00 85.44 310 GLY A C 1
ATOM 2379 O O . GLY A 1 310 ? -8.708 20.181 -13.223 1.00 85.44 310 GLY A O 1
ATOM 2380 N N . GLU A 1 311 ? -7.955 19.157 -15.064 1.00 88.00 311 GLU A N 1
ATOM 2381 C CA . GLU A 1 311 ? -8.796 17.968 -14.916 1.00 88.00 311 GLU A CA 1
ATOM 2382 C C . GLU A 1 311 ? -8.372 17.097 -13.727 1.00 88.00 311 GLU A C 1
ATOM 2384 O O . GLU A 1 311 ? -7.188 16.923 -13.440 1.00 88.00 311 GLU A O 1
ATOM 2389 N N . ARG A 1 312 ? -9.357 16.500 -13.044 1.00 89.38 312 ARG A N 1
ATOM 2390 C CA . ARG A 1 312 ? -9.114 15.490 -12.011 1.00 89.38 312 ARG A CA 1
ATOM 2391 C C . ARG A 1 312 ? -8.822 14.146 -12.656 1.00 89.38 312 ARG A C 1
ATOM 2393 O O . ARG A 1 312 ? -9.691 13.596 -13.322 1.00 89.38 312 ARG A O 1
ATOM 2400 N N . ILE A 1 313 ? -7.653 13.593 -12.369 1.00 89.38 313 ILE A N 1
ATOM 2401 C CA . ILE A 1 313 ? -7.254 12.272 -12.858 1.00 89.38 313 ILE A CA 1
ATOM 2402 C C . ILE A 1 313 ? -7.220 11.267 -11.714 1.00 89.38 313 ILE A C 1
ATOM 2404 O O . ILE A 1 313 ? -6.852 11.613 -10.591 1.00 89.38 313 ILE A O 1
ATOM 2408 N N . ASP A 1 314 ? -7.584 10.022 -11.987 1.00 93.06 314 ASP A N 1
ATOM 2409 C CA . ASP A 1 314 ? -7.413 8.935 -11.030 1.00 93.06 314 ASP A CA 1
ATOM 2410 C C . ASP A 1 314 ? -5.924 8.554 -10.971 1.00 93.06 314 ASP A C 1
ATOM 2412 O O . ASP A 1 314 ? -5.328 8.247 -12.001 1.00 93.06 314 ASP A O 1
ATOM 2416 N N . LEU A 1 315 ? -5.319 8.594 -9.777 1.00 93.00 315 LEU A N 1
ATOM 2417 C CA . LEU A 1 315 ? -3.889 8.295 -9.583 1.00 93.00 315 LEU A CA 1
ATOM 2418 C C . LEU A 1 315 ? -3.656 6.927 -8.952 1.00 93.00 315 LEU A C 1
ATOM 2420 O O . LEU A 1 315 ? -2.724 6.199 -9.289 1.00 93.00 315 LEU A O 1
ATOM 2424 N N . ILE A 1 316 ? -4.486 6.606 -7.962 1.00 97.19 316 ILE A N 1
ATOM 2425 C CA . ILE A 1 316 ? -4.255 5.470 -7.079 1.00 97.19 316 ILE A CA 1
ATOM 2426 C C . ILE A 1 316 ? -5.558 4.713 -6.945 1.00 97.19 316 ILE A C 1
ATOM 2428 O O . ILE A 1 316 ? -6.584 5.288 -6.567 1.00 97.19 316 ILE A O 1
ATOM 2432 N N . SER A 1 317 ? -5.503 3.413 -7.210 1.00 97.69 317 SER A N 1
ATOM 2433 C CA . SER A 1 317 ? -6.592 2.491 -6.920 1.00 97.69 317 SER A CA 1
ATOM 2434 C C . SER A 1 317 ? -6.136 1.399 -5.960 1.00 97.69 317 SER A C 1
ATOM 2436 O O . SER A 1 317 ? -4.966 1.013 -5.934 1.00 97.69 317 SER A O 1
ATOM 2438 N N . ALA A 1 318 ? -7.057 0.921 -5.130 1.00 97.81 318 ALA A N 1
ATOM 2439 C CA . ALA A 1 318 ? -6.793 -0.119 -4.147 1.00 97.81 318 ALA A CA 1
ATOM 2440 C C . ALA A 1 318 ? -7.881 -1.193 -4.188 1.00 97.81 318 ALA A C 1
ATOM 2442 O O . ALA A 1 318 ? -9.044 -0.914 -4.471 1.00 97.81 318 ALA A O 1
ATOM 2443 N N . TYR A 1 319 ? -7.495 -2.427 -3.891 1.00 97.00 319 TYR A N 1
ATOM 2444 C CA . TYR A 1 319 ? -8.375 -3.581 -3.791 1.00 97.00 319 TYR A CA 1
ATOM 2445 C C . TYR A 1 319 ? -8.146 -4.293 -2.461 1.00 97.00 319 TYR A C 1
ATOM 2447 O O . TYR A 1 319 ? -7.061 -4.836 -2.218 1.00 97.00 319 TYR A O 1
ATOM 2455 N N . ASP A 1 320 ? -9.192 -4.347 -1.631 1.00 95.06 320 ASP A N 1
ATOM 2456 C CA . ASP A 1 320 ? -9.171 -5.108 -0.383 1.00 95.06 320 ASP A CA 1
ATOM 2457 C C . ASP A 1 320 ? -9.646 -6.558 -0.578 1.00 95.06 320 ASP A C 1
ATOM 2459 O O . ASP A 1 320 ? -10.747 -6.950 -0.183 1.00 95.06 320 ASP A O 1
ATOM 2463 N N . GLY A 1 321 ? -8.796 -7.375 -1.203 1.00 94.94 321 GLY A N 1
ATOM 2464 C CA . GLY A 1 321 ? -9.103 -8.777 -1.490 1.00 94.94 321 GLY A CA 1
ATOM 2465 C C . GLY A 1 321 ? -9.204 -9.690 -0.272 1.00 94.94 321 GLY A C 1
ATOM 2466 O O . GLY A 1 321 ? -9.744 -10.793 -0.370 1.00 94.94 321 GLY A O 1
ATOM 2467 N N . GLN A 1 322 ? -8.744 -9.251 0.898 1.00 91.44 322 GLN A N 1
ATOM 2468 C CA . GLN A 1 322 ? -8.712 -10.109 2.085 1.00 91.44 322 GLN A CA 1
ATOM 2469 C C . GLN A 1 322 ? -10.095 -10.399 2.639 1.00 91.44 322 GLN A C 1
ATOM 2471 O O . GLN A 1 322 ? -10.287 -11.426 3.290 1.00 91.44 322 GLN A O 1
ATOM 2476 N N . GLN A 1 323 ? -11.058 -9.532 2.344 1.00 87.25 323 GLN A N 1
ATOM 2477 C CA . GLN A 1 323 ? -12.464 -9.765 2.640 1.00 87.25 323 GLN A CA 1
ATOM 2478 C C . GLN A 1 323 ? -12.981 -11.010 1.897 1.00 87.25 323 GLN A C 1
ATOM 2480 O O . GLN A 1 323 ? -13.806 -11.743 2.436 1.00 87.25 323 GLN A O 1
ATOM 2485 N N . ALA A 1 324 ? -12.421 -11.309 0.719 1.00 92.50 324 ALA A N 1
ATOM 2486 C CA . ALA A 1 324 ? -12.649 -12.531 -0.051 1.00 92.50 324 ALA A CA 1
ATOM 2487 C C . ALA A 1 324 ? -11.565 -13.611 0.149 1.00 92.50 324 ALA A C 1
ATOM 2489 O O . ALA A 1 324 ? -11.535 -14.599 -0.579 1.00 92.50 324 ALA A O 1
ATOM 2490 N N . GLY A 1 325 ? -10.674 -13.447 1.131 1.00 92.94 325 GLY A N 1
ATOM 2491 C CA . GLY A 1 325 ? -9.624 -14.419 1.444 1.00 92.94 325 GLY A CA 1
ATOM 2492 C C . GLY A 1 325 ? -8.399 -14.392 0.526 1.00 92.94 325 GLY A C 1
ATOM 2493 O O . GLY A 1 325 ? -7.557 -15.274 0.655 1.00 92.94 325 GLY A O 1
ATOM 2494 N N . VAL A 1 326 ? -8.262 -13.392 -0.351 1.00 96.69 326 VAL A N 1
ATOM 2495 C CA . VAL A 1 326 ? -7.113 -13.242 -1.265 1.00 96.69 326 VAL A CA 1
ATOM 2496 C C . VAL A 1 326 ? -6.273 -12.001 -0.940 1.00 96.69 326 VAL A C 1
ATOM 2498 O O . VAL A 1 326 ? -6.599 -11.220 -0.047 1.00 96.69 326 VAL A O 1
ATOM 2501 N N . GLY A 1 327 ? -5.144 -11.834 -1.623 1.00 97.25 327 GLY A N 1
ATOM 2502 C CA . GLY A 1 327 ? -4.221 -10.719 -1.432 1.00 97.25 327 GLY A CA 1
ATOM 2503 C C . GLY A 1 327 ? -4.812 -9.350 -1.770 1.00 97.25 327 GLY A C 1
ATOM 2504 O O . GLY A 1 327 ? -5.754 -9.228 -2.558 1.00 97.25 327 GLY A O 1
ATOM 2505 N N . ARG A 1 328 ? -4.234 -8.306 -1.168 1.00 98.06 328 ARG A N 1
ATOM 2506 C CA . ARG A 1 328 ? -4.551 -6.903 -1.471 1.00 98.06 328 ARG A CA 1
ATOM 2507 C C . ARG A 1 328 ? -3.719 -6.396 -2.637 1.00 98.06 328 ARG A C 1
ATOM 2509 O O . ARG A 1 328 ? -2.614 -6.884 -2.870 1.00 98.06 328 ARG A O 1
ATOM 2516 N N . ILE A 1 329 ? -4.249 -5.410 -3.352 1.00 98.62 329 ILE A N 1
ATOM 2517 C CA . ILE A 1 329 ? -3.570 -4.809 -4.500 1.00 98.62 329 ILE A CA 1
ATOM 2518 C C . ILE A 1 329 ? -3.655 -3.292 -4.393 1.00 98.62 329 ILE A C 1
ATOM 2520 O O . ILE A 1 329 ? -4.702 -2.755 -4.036 1.00 98.62 329 ILE A O 1
ATOM 2524 N N . VAL A 1 330 ? -2.566 -2.608 -4.721 1.00 98.69 330 VAL A N 1
ATOM 2525 C CA . VAL A 1 330 ? -2.554 -1.168 -4.988 1.00 98.69 330 VAL A CA 1
ATOM 2526 C C . VAL A 1 330 ? -1.972 -0.958 -6.377 1.00 98.69 330 VAL A C 1
ATOM 2528 O O . VAL A 1 330 ? -0.941 -1.543 -6.708 1.00 98.69 330 VAL A O 1
ATOM 2531 N N . ALA A 1 331 ? -2.635 -0.139 -7.186 1.00 98.12 331 ALA A N 1
ATOM 2532 C CA . ALA A 1 331 ? -2.133 0.299 -8.477 1.00 98.12 331 ALA A CA 1
ATOM 2533 C C . ALA A 1 331 ? -1.893 1.808 -8.460 1.00 98.12 331 ALA A C 1
ATOM 2535 O O . ALA A 1 331 ? -2.695 2.563 -7.908 1.00 98.12 331 ALA A O 1
ATOM 2536 N N . HIS A 1 332 ? -0.787 2.234 -9.065 1.00 96.44 332 HIS A N 1
ATOM 2537 C CA . HIS A 1 332 ? -0.308 3.618 -9.021 1.00 96.44 332 HIS A CA 1
ATOM 2538 C C . HIS A 1 332 ? 0.081 4.084 -10.411 1.00 96.44 332 HIS A C 1
ATOM 2540 O O . HIS A 1 332 ? 0.811 3.356 -11.080 1.00 96.44 332 HIS A O 1
ATOM 2546 N N . THR A 1 333 ? -0.392 5.248 -10.859 1.00 92.06 333 THR A N 1
ATOM 2547 C CA . THR A 1 333 ? -0.190 5.782 -12.222 1.00 92.06 333 THR A CA 1
ATOM 2548 C C . THR A 1 333 ? 1.262 5.805 -12.679 1.00 92.06 333 THR A C 1
ATOM 2550 O O . THR A 1 333 ? 1.496 5.425 -13.829 1.00 92.06 333 THR A O 1
ATOM 2553 N N . THR A 1 334 ? 2.205 6.113 -11.786 1.00 91.00 334 THR A N 1
ATOM 2554 C CA . THR A 1 334 ? 3.636 6.157 -12.093 1.00 91.00 334 THR A CA 1
ATOM 2555 C C . THR A 1 334 ? 4.509 5.496 -11.020 1.00 91.00 334 THR A C 1
ATOM 2557 O O . THR A 1 334 ? 4.201 5.537 -9.825 1.00 91.00 334 THR A O 1
ATOM 2560 N N . TRP A 1 335 ? 5.636 4.901 -11.422 1.00 91.06 335 TRP A N 1
ATOM 2561 C CA . TRP A 1 335 ? 6.713 4.533 -10.498 1.00 91.06 335 TRP A CA 1
ATOM 2562 C C . TRP A 1 335 ? 7.561 5.744 -10.070 1.00 91.06 335 TRP A C 1
ATOM 2564 O O . TRP A 1 335 ? 8.313 5.627 -9.100 1.00 91.06 335 TRP A O 1
ATOM 2574 N N . HIS A 1 336 ? 7.421 6.915 -10.708 1.00 86.56 336 HIS A N 1
ATOM 2575 C CA . HIS A 1 336 ? 8.148 8.131 -10.320 1.00 86.56 336 HIS A CA 1
ATOM 2576 C C . HIS A 1 336 ? 7.872 8.567 -8.878 1.00 86.56 336 HIS A C 1
ATOM 2578 O O . HIS A 1 336 ? 8.755 9.084 -8.201 1.00 86.56 336 HIS A O 1
ATOM 2584 N N . HIS A 1 337 ? 6.701 8.219 -8.347 1.00 92.19 337 HIS A N 1
ATOM 2585 C CA . HIS A 1 337 ? 6.335 8.433 -6.948 1.00 92.19 337 HIS A CA 1
ATOM 2586 C C . HIS A 1 337 ? 7.222 7.700 -5.927 1.00 92.19 337 HIS A C 1
ATOM 2588 O O . HIS A 1 337 ? 7.039 7.873 -4.724 1.00 92.19 337 HIS A O 1
ATOM 2594 N N . PHE A 1 338 ? 8.136 6.842 -6.380 1.00 92.62 338 PHE A N 1
ATOM 2595 C CA . PHE A 1 338 ? 8.883 5.902 -5.548 1.00 92.62 338 PHE A CA 1
ATOM 2596 C C . PHE A 1 338 ? 10.399 5.959 -5.765 1.00 92.62 338 PHE A C 1
ATOM 2598 O O . PHE A 1 338 ? 11.143 5.394 -4.961 1.00 92.62 338 PHE A O 1
ATOM 2605 N N . VAL A 1 339 ? 10.867 6.599 -6.840 1.00 86.88 339 VAL A N 1
ATOM 2606 C CA . VAL A 1 339 ? 12.282 6.564 -7.232 1.00 86.88 339 VAL A CA 1
ATOM 2607 C C . VAL A 1 339 ? 13.079 7.719 -6.638 1.00 86.88 339 VAL A C 1
ATOM 2609 O O . VAL A 1 339 ? 12.596 8.834 -6.464 1.00 86.88 339 VAL A O 1
ATOM 2612 N N . ASN A 1 340 ? 14.347 7.441 -6.359 1.00 85.19 340 ASN A N 1
ATOM 2613 C CA . ASN A 1 340 ? 15.281 8.330 -5.685 1.00 85.19 340 ASN A CA 1
ATOM 2614 C C . ASN A 1 340 ? 15.326 9.734 -6.283 1.00 85.19 340 ASN A C 1
ATOM 2616 O O . ASN A 1 340 ? 15.258 10.695 -5.526 1.00 85.19 340 ASN A O 1
ATOM 2620 N N . VAL A 1 341 ? 15.423 9.850 -7.612 1.00 78.56 341 VAL A N 1
ATOM 2621 C CA . VAL A 1 341 ? 15.535 11.146 -8.290 1.00 78.56 341 VAL A CA 1
ATOM 2622 C C . VAL A 1 341 ? 14.381 12.084 -7.909 1.00 78.56 341 VAL A C 1
ATOM 2624 O O . VAL A 1 341 ? 14.658 13.220 -7.538 1.00 78.56 341 VAL A O 1
ATOM 2627 N N . ASN A 1 342 ? 13.144 11.580 -7.837 1.00 83.44 342 ASN A N 1
ATOM 2628 C CA . ASN A 1 342 ? 11.958 12.347 -7.436 1.00 83.44 342 ASN A CA 1
ATOM 2629 C C . ASN A 1 342 ? 11.856 12.557 -5.918 1.00 83.44 342 ASN A C 1
ATOM 2631 O O . ASN A 1 342 ? 11.246 13.518 -5.468 1.00 83.44 342 ASN A O 1
ATOM 2635 N N . LEU A 1 343 ? 12.449 11.679 -5.105 1.00 88.31 343 LEU A N 1
ATOM 2636 C CA . LEU A 1 343 ? 12.429 11.812 -3.641 1.00 88.31 343 LEU A CA 1
ATOM 2637 C C . LEU A 1 343 ? 13.570 12.671 -3.092 1.00 88.31 343 LEU A C 1
ATOM 2639 O O . LEU A 1 343 ? 13.513 13.147 -1.960 1.00 88.31 343 LEU A O 1
ATOM 2643 N N . ASN A 1 344 ? 14.626 12.867 -3.875 1.00 83.56 344 ASN A N 1
ATOM 2644 C CA . ASN A 1 344 ? 15.822 13.572 -3.441 1.00 83.56 344 ASN A CA 1
ATOM 2645 C C . ASN A 1 344 ? 15.604 15.073 -3.256 1.00 83.56 344 ASN A C 1
ATOM 2647 O O . ASN A 1 344 ? 16.311 15.673 -2.448 1.00 83.56 344 ASN A O 1
ATOM 2651 N N . GLY A 1 345 ? 14.633 15.659 -3.963 1.00 84.12 345 GLY A N 1
ATOM 2652 C CA . GLY A 1 345 ? 14.230 17.054 -3.782 1.00 84.12 345 GLY A CA 1
ATOM 2653 C C . GLY A 1 345 ? 13.674 17.357 -2.386 1.00 84.12 345 GLY A C 1
ATOM 2654 O O . GLY A 1 345 ? 13.722 18.505 -1.957 1.00 84.12 345 GLY A O 1
ATOM 2655 N N . PHE A 1 346 ? 13.238 16.330 -1.649 1.00 90.00 346 PHE A N 1
ATOM 2656 C CA . PHE A 1 346 ? 12.591 16.433 -0.335 1.00 90.00 346 PHE A CA 1
ATOM 2657 C C . PHE A 1 346 ? 13.540 16.094 0.828 1.00 90.00 346 PHE A C 1
ATOM 2659 O O . PHE A 1 346 ? 13.180 15.474 1.835 1.00 90.00 346 PHE A O 1
ATOM 2666 N N . ARG A 1 347 ? 14.824 16.415 0.666 1.00 89.12 347 ARG A N 1
ATOM 2667 C CA . ARG A 1 347 ? 15.856 16.163 1.676 1.00 89.12 347 ARG A CA 1
ATOM 2668 C C . ARG A 1 347 ? 16.568 17.450 2.032 1.00 89.12 347 ARG A C 1
ATOM 2670 O O . ARG A 1 347 ? 16.886 18.275 1.1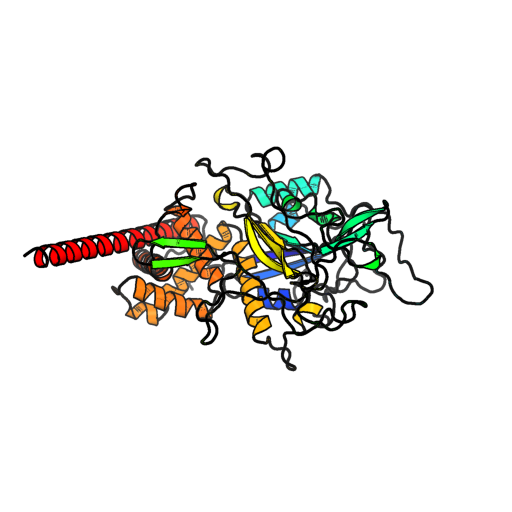76 1.00 89.12 347 ARG A O 1
ATOM 2677 N N . HIS A 1 348 ? 16.894 17.583 3.307 1.00 88.81 348 HIS A N 1
ATOM 2678 C CA . HIS A 1 348 ? 17.782 18.634 3.771 1.00 88.81 348 HIS A CA 1
ATOM 2679 C C . HIS A 1 348 ? 19.215 18.422 3.237 1.00 88.81 348 HIS A C 1
ATOM 2681 O O . HIS A 1 348 ? 19.579 17.303 2.863 1.00 88.81 348 HIS A O 1
ATOM 2687 N N . PRO A 1 349 ? 20.075 19.463 3.231 1.00 86.75 349 PRO A N 1
ATOM 2688 C CA . PRO A 1 349 ? 21.467 19.338 2.782 1.00 86.75 349 PRO A CA 1
ATOM 2689 C C . PRO A 1 349 ? 22.301 18.294 3.543 1.00 86.75 349 PRO A C 1
ATOM 2691 O O . PRO A 1 349 ? 23.293 17.801 3.012 1.00 86.75 349 PRO A O 1
ATOM 2694 N N . ASP A 1 350 ? 21.911 17.950 4.774 1.00 87.25 350 ASP A N 1
ATOM 2695 C CA . ASP A 1 350 ? 22.535 16.890 5.579 1.00 87.25 350 ASP A CA 1
ATOM 2696 C C . ASP A 1 350 ? 22.023 15.476 5.235 1.00 87.25 350 ASP A C 1
ATOM 2698 O O . ASP A 1 350 ? 22.494 14.481 5.787 1.00 87.25 350 ASP A O 1
ATOM 2702 N N . GLY A 1 351 ? 21.073 15.377 4.302 1.00 84.69 351 GLY A N 1
ATOM 2703 C CA . GLY A 1 351 ? 20.463 14.140 3.844 1.00 84.69 351 GLY A CA 1
ATOM 2704 C C . GLY A 1 351 ? 19.306 13.631 4.705 1.00 84.69 351 GLY A C 1
ATOM 2705 O O . GLY A 1 351 ? 18.765 12.564 4.390 1.00 84.69 351 GLY A O 1
ATOM 2706 N N . SER A 1 352 ? 18.912 14.340 5.761 1.00 89.06 352 SER A N 1
ATOM 2707 C CA . SER A 1 352 ? 17.721 13.987 6.534 1.00 89.06 352 SER A CA 1
ATOM 2708 C C . SER A 1 352 ? 16.425 14.299 5.757 1.00 89.06 352 SER A C 1
ATOM 2710 O O . SER A 1 352 ? 16.427 15.195 4.906 1.00 89.06 352 SER A O 1
ATOM 2712 N N . PRO A 1 353 ? 15.330 13.544 5.983 1.00 91.94 353 PRO A N 1
ATOM 2713 C CA . PRO A 1 353 ? 14.034 13.820 5.361 1.00 91.94 353 PRO A CA 1
ATOM 2714 C C . PRO A 1 353 ? 13.461 15.171 5.795 1.00 91.94 353 PRO A C 1
ATOM 2716 O O . PRO A 1 353 ? 13.361 15.424 6.999 1.00 91.94 353 PRO A O 1
ATOM 2719 N N . ASP A 1 354 ? 13.032 15.993 4.835 1.00 94.00 354 ASP A N 1
ATOM 2720 C CA . ASP A 1 354 ? 12.227 17.178 5.139 1.00 94.00 354 ASP A CA 1
ATOM 2721 C C . ASP A 1 354 ? 10.776 16.803 5.501 1.00 94.00 354 ASP A C 1
ATOM 2723 O O . ASP A 1 354 ? 10.425 15.624 5.600 1.00 94.00 354 ASP A O 1
ATOM 2727 N N . GLU A 1 355 ? 9.918 17.801 5.720 1.00 93.44 355 GLU A N 1
ATOM 2728 C CA . GLU A 1 355 ? 8.503 17.581 6.042 1.00 93.44 355 GLU A CA 1
ATOM 2729 C C . GLU A 1 355 ? 7.759 16.789 4.953 1.00 93.44 355 GLU A C 1
ATOM 2731 O O . GLU A 1 355 ? 7.023 15.847 5.261 1.00 93.44 355 GLU A O 1
ATOM 2736 N N . THR A 1 356 ? 7.997 17.102 3.679 1.00 93.19 356 THR A N 1
ATOM 2737 C CA . THR A 1 356 ? 7.376 16.407 2.547 1.00 93.19 356 THR A CA 1
ATOM 2738 C C . THR A 1 356 ? 7.789 14.942 2.532 1.00 93.19 356 THR A C 1
ATOM 2740 O O . THR A 1 356 ? 6.933 14.057 2.468 1.00 93.19 356 THR A O 1
ATOM 2743 N N . LEU A 1 357 ? 9.087 14.647 2.659 1.00 94.56 357 LEU A N 1
ATOM 2744 C CA . LEU A 1 357 ? 9.551 13.264 2.674 1.00 94.56 357 LEU A CA 1
ATOM 2745 C C . LEU A 1 357 ? 9.077 12.520 3.923 1.00 94.56 357 LEU A C 1
ATOM 2747 O O . LEU A 1 357 ? 8.814 11.323 3.835 1.00 94.56 357 LEU A O 1
ATOM 2751 N N . GLN A 1 358 ? 8.901 13.186 5.065 1.00 94.31 358 GLN A N 1
ATOM 2752 C CA . GLN A 1 358 ? 8.279 12.582 6.250 1.00 94.31 358 GLN A CA 1
ATOM 2753 C C . GLN A 1 358 ? 6.809 12.215 6.000 1.00 94.31 358 GLN A C 1
ATOM 2755 O O . GLN A 1 358 ? 6.374 11.131 6.397 1.00 94.31 358 GLN A O 1
ATOM 2760 N N . ILE A 1 359 ? 6.044 13.058 5.304 1.00 95.00 359 ILE A N 1
ATOM 2761 C CA . ILE A 1 359 ? 4.663 12.752 4.900 1.00 95.00 359 ILE A CA 1
ATOM 2762 C C . ILE A 1 359 ? 4.633 11.574 3.912 1.00 95.00 359 ILE A C 1
ATOM 2764 O O . ILE A 1 359 ? 3.894 10.608 4.126 1.00 95.00 359 ILE A O 1
ATOM 2768 N N . LEU A 1 360 ? 5.485 11.586 2.882 1.00 95.88 360 LEU A N 1
ATOM 2769 C CA . LEU A 1 360 ? 5.601 10.483 1.917 1.00 95.88 360 LEU A CA 1
ATOM 2770 C C . LEU A 1 360 ? 6.043 9.175 2.589 1.00 95.88 360 LEU A C 1
ATOM 2772 O O . LEU A 1 360 ? 5.515 8.106 2.284 1.00 95.88 360 LEU A O 1
ATOM 2776 N N . SER A 1 361 ? 6.942 9.253 3.572 1.00 95.75 361 SER A N 1
ATOM 2777 C CA . SER A 1 361 ? 7.369 8.098 4.371 1.00 95.75 361 SER A CA 1
ATOM 2778 C C . SER A 1 361 ? 6.184 7.429 5.060 1.00 95.75 361 SER A C 1
ATOM 2780 O O . SER A 1 361 ? 6.082 6.202 5.064 1.00 95.75 361 SER A O 1
ATOM 2782 N N . GLN A 1 362 ? 5.246 8.216 5.594 1.00 95.94 362 GLN A N 1
ATOM 2783 C CA . GLN A 1 362 ? 4.030 7.671 6.197 1.00 95.94 362 GLN A CA 1
ATOM 2784 C C . GLN A 1 362 ? 3.164 6.951 5.163 1.00 95.94 362 GLN A C 1
ATOM 2786 O O . GLN A 1 362 ? 2.665 5.865 5.453 1.00 95.94 362 GLN A O 1
ATOM 2791 N N . TYR A 1 363 ? 3.043 7.486 3.944 1.00 97.75 363 TYR A N 1
ATOM 2792 C CA . TYR A 1 363 ? 2.347 6.801 2.855 1.00 97.75 363 TYR A CA 1
ATOM 2793 C C . TYR A 1 363 ? 3.004 5.456 2.510 1.00 97.75 363 TYR A C 1
ATOM 2795 O O . TYR A 1 363 ? 2.306 4.445 2.423 1.00 97.75 363 TYR A O 1
ATOM 2803 N N . TYR A 1 364 ? 4.333 5.398 2.371 1.00 98.00 364 TYR A N 1
ATOM 2804 C CA . TYR A 1 364 ? 5.035 4.146 2.055 1.00 98.00 364 TYR A CA 1
ATOM 2805 C C . TYR A 1 364 ? 4.882 3.092 3.156 1.00 98.00 364 TYR A C 1
ATOM 2807 O O . TYR A 1 364 ? 4.672 1.913 2.863 1.00 98.00 364 TYR A O 1
ATOM 2815 N N . LEU A 1 365 ? 4.920 3.507 4.423 1.00 96.94 365 LEU A N 1
ATOM 2816 C CA . LEU A 1 365 ? 4.688 2.620 5.563 1.00 96.94 365 LEU A CA 1
ATOM 2817 C C . LEU A 1 365 ? 3.228 2.153 5.641 1.00 96.94 365 LEU A C 1
ATOM 2819 O O . LEU A 1 365 ? 2.971 0.971 5.890 1.00 96.94 365 LEU A O 1
ATOM 2823 N N . ASN A 1 366 ? 2.269 3.040 5.364 1.00 97.44 366 ASN A N 1
ATOM 2824 C CA . ASN A 1 366 ? 0.859 2.674 5.243 1.00 97.44 366 ASN A CA 1
ATOM 2825 C C . ASN A 1 366 ? 0.649 1.669 4.107 1.00 97.44 366 ASN A C 1
ATOM 2827 O O . ASN A 1 366 ? -0.102 0.712 4.277 1.00 97.44 366 ASN A O 1
ATOM 2831 N N . LEU A 1 367 ? 1.324 1.853 2.972 1.00 98.19 367 LEU A N 1
ATOM 2832 C CA . LEU A 1 367 ? 1.269 0.962 1.816 1.00 98.19 367 LEU A CA 1
ATOM 2833 C C . LEU A 1 367 ? 1.825 -0.426 2.140 1.00 98.19 367 LEU A C 1
ATOM 2835 O O . LEU A 1 367 ? 1.146 -1.426 1.904 1.00 98.19 367 LEU A O 1
ATOM 2839 N N . ALA A 1 368 ? 3.011 -0.489 2.748 1.00 97.62 368 ALA A N 1
ATOM 2840 C CA . ALA A 1 368 ? 3.610 -1.740 3.199 1.00 97.62 368 ALA A CA 1
ATOM 2841 C C . ALA A 1 368 ? 2.740 -2.456 4.241 1.00 97.62 368 ALA A C 1
ATOM 2843 O O . ALA A 1 368 ? 2.620 -3.680 4.211 1.00 97.62 368 ALA A O 1
ATOM 2844 N N . SER A 1 369 ? 2.093 -1.716 5.144 1.00 95.69 369 SER A N 1
ATOM 2845 C CA . SER A 1 369 ? 1.136 -2.297 6.085 1.00 95.69 369 SER A CA 1
ATOM 2846 C C . SER A 1 369 ? -0.127 -2.783 5.388 1.00 95.69 369 SER A C 1
ATOM 2848 O O . SER A 1 369 ? -0.590 -3.882 5.672 1.00 95.69 369 SER A O 1
ATOM 2850 N N . TYR A 1 370 ? -0.683 -1.992 4.472 1.00 96.81 370 TYR A N 1
ATOM 2851 C CA . TYR A 1 370 ? -1.925 -2.311 3.782 1.00 96.81 370 TYR A CA 1
ATOM 2852 C C . TYR A 1 370 ? -1.779 -3.584 2.952 1.00 96.81 370 TYR A C 1
ATOM 2854 O O . TYR A 1 370 ? -2.632 -4.460 3.050 1.00 96.81 370 TYR A O 1
ATOM 2862 N N . LEU A 1 371 ? -0.693 -3.720 2.189 1.00 97.94 371 LEU A N 1
ATOM 2863 C CA . LEU A 1 371 ? -0.430 -4.877 1.328 1.00 97.94 371 LEU A CA 1
ATOM 2864 C C . LEU A 1 371 ? 0.009 -6.133 2.093 1.00 97.94 371 LEU A C 1
ATOM 2866 O O . LEU A 1 371 ? 0.101 -7.211 1.512 1.00 97.94 371 LEU A O 1
ATOM 2870 N N . MET A 1 372 ? 0.272 -6.031 3.392 1.00 96.38 372 MET A N 1
ATOM 2871 C CA . MET A 1 372 ? 0.759 -7.152 4.181 1.00 96.38 372 MET A CA 1
ATOM 2872 C C . MET A 1 372 ? -0.255 -8.310 4.259 1.00 96.38 372 MET A C 1
ATOM 2874 O O . MET A 1 372 ? -1.450 -8.075 4.507 1.00 96.38 372 MET A O 1
ATOM 2878 N N . PRO A 1 373 ? 0.200 -9.576 4.143 1.00 95.25 373 PRO A N 1
ATOM 2879 C CA . PRO A 1 373 ? -0.662 -10.738 4.322 1.00 95.25 373 PRO A CA 1
ATOM 2880 C C . PRO A 1 373 ? -1.418 -10.706 5.653 1.00 95.25 373 PRO A C 1
ATOM 2882 O O . PRO A 1 373 ? -0.899 -10.282 6.688 1.00 95.25 373 PRO A O 1
ATOM 2885 N N . ARG A 1 374 ? -2.662 -11.203 5.656 1.00 91.94 374 ARG A N 1
ATOM 2886 C CA . ARG A 1 374 ? -3.542 -11.186 6.843 1.00 91.94 374 ARG A CA 1
ATOM 2887 C C . ARG A 1 374 ? -2.892 -11.834 8.069 1.00 91.94 374 ARG A C 1
ATOM 2889 O O . ARG A 1 374 ? -3.050 -11.322 9.174 1.00 91.94 374 ARG A O 1
ATOM 2896 N N . ARG A 1 375 ? -2.154 -12.931 7.868 1.00 89.88 375 ARG A N 1
ATOM 2897 C CA . ARG A 1 375 ? -1.416 -13.634 8.929 1.00 89.88 375 ARG A CA 1
ATOM 2898 C C . ARG A 1 375 ? -0.384 -12.725 9.594 1.00 89.88 375 ARG A C 1
ATOM 2900 O O . ARG A 1 375 ? -0.337 -12.644 10.817 1.00 89.88 375 ARG A O 1
ATOM 2907 N N . ASP A 1 376 ? 0.413 -12.035 8.790 1.00 92.06 376 ASP A N 1
ATOM 2908 C CA . ASP A 1 376 ? 1.525 -11.233 9.288 1.00 92.06 376 ASP A CA 1
ATOM 2909 C C . ASP A 1 376 ? 0.988 -9.968 9.986 1.00 92.06 376 ASP A C 1
ATOM 2911 O O . ASP A 1 376 ? 1.438 -9.631 11.081 1.00 92.06 376 ASP A O 1
ATOM 2915 N N . ARG A 1 377 ? -0.096 -9.365 9.467 1.00 91.25 377 ARG A N 1
ATOM 2916 C CA . ARG A 1 377 ? -0.818 -8.272 10.151 1.00 91.25 377 ARG A CA 1
ATOM 2917 C C . ARG A 1 377 ? -1.428 -8.690 11.486 1.00 91.25 377 ARG A C 1
ATOM 2919 O O . ARG A 1 377 ? -1.391 -7.908 12.430 1.00 91.25 377 ARG A O 1
ATOM 2926 N N . ALA A 1 378 ? -1.963 -9.907 11.600 1.00 90.38 378 ALA A N 1
ATOM 2927 C CA . ALA A 1 378 ? -2.465 -10.413 12.879 1.00 90.38 378 ALA A CA 1
ATOM 2928 C C . ALA A 1 378 ? -1.345 -10.497 13.935 1.00 90.38 378 ALA A C 1
ATOM 2930 O O . ALA A 1 378 ? -1.553 -10.103 15.083 1.00 90.38 378 ALA A O 1
ATOM 2931 N N . GLY A 1 379 ? -0.141 -10.925 13.533 1.00 89.69 379 GLY A N 1
ATOM 2932 C CA . GLY A 1 379 ? 1.048 -10.887 14.390 1.00 89.69 379 GLY A CA 1
ATOM 2933 C C . GLY A 1 379 ? 1.432 -9.461 14.805 1.00 89.69 379 GLY A C 1
ATOM 2934 O O . GLY A 1 379 ? 1.676 -9.205 15.987 1.00 89.69 379 GLY A O 1
ATOM 2935 N N . THR A 1 380 ? 1.412 -8.517 13.858 1.00 91.50 380 THR A N 1
ATOM 2936 C CA . THR A 1 380 ? 1.652 -7.084 14.109 1.00 91.50 380 THR A CA 1
ATOM 2937 C C . THR A 1 380 ? 0.652 -6.499 15.106 1.00 91.50 380 THR A C 1
ATOM 2939 O O . THR A 1 380 ? 1.059 -5.838 16.062 1.00 91.50 380 THR A O 1
ATOM 2942 N N . LEU A 1 381 ? -0.644 -6.799 14.951 1.00 91.69 381 LEU A N 1
ATOM 2943 C CA . LEU A 1 381 ? -1.689 -6.402 15.897 1.00 91.69 381 LEU A CA 1
ATOM 2944 C C . LEU A 1 381 ? -1.376 -6.914 17.307 1.00 91.69 381 LEU A C 1
ATOM 2946 O O . LEU A 1 381 ? -1.387 -6.132 18.255 1.00 91.69 381 LEU A O 1
ATOM 2950 N N . GLY A 1 382 ? -1.060 -8.204 17.451 1.00 89.88 382 GLY A N 1
ATOM 2951 C CA . GLY A 1 382 ? -0.721 -8.794 18.746 1.00 89.88 382 GLY A CA 1
ATOM 2952 C C . GLY A 1 382 ? 0.454 -8.089 19.432 1.00 89.88 382 GLY A C 1
ATOM 2953 O O . GLY A 1 382 ? 0.385 -7.790 20.625 1.00 89.88 382 GLY A O 1
ATOM 2954 N N . MET A 1 383 ? 1.506 -7.764 18.675 1.00 89.69 383 MET A N 1
ATOM 2955 C CA . MET A 1 383 ? 2.658 -7.023 19.195 1.00 89.69 383 MET A CA 1
ATOM 2956 C C . MET A 1 383 ? 2.294 -5.589 19.602 1.00 89.69 383 MET A C 1
ATOM 2958 O O . MET A 1 383 ? 2.695 -5.137 20.675 1.00 89.69 383 MET A O 1
ATOM 2962 N N . MET A 1 384 ? 1.519 -4.873 18.786 1.00 91.75 384 MET A N 1
ATOM 2963 C CA . MET A 1 384 ? 1.095 -3.506 19.102 1.00 91.75 384 MET A CA 1
ATOM 2964 C C . MET A 1 384 ? 0.221 -3.457 20.354 1.00 91.75 384 MET A C 1
ATOM 2966 O O . MET A 1 384 ? 0.455 -2.625 21.231 1.00 91.75 384 MET A O 1
ATOM 2970 N N . LEU A 1 385 ? -0.735 -4.382 20.487 1.00 92.06 385 LEU A N 1
ATOM 2971 C CA . LEU A 1 385 ? -1.547 -4.501 21.699 1.00 92.06 385 LEU A CA 1
ATOM 2972 C C . LEU A 1 385 ? -0.672 -4.790 22.921 1.00 92.06 385 LEU A C 1
ATOM 2974 O O . LEU A 1 385 ? -0.870 -4.170 23.964 1.00 92.06 385 LEU A O 1
ATOM 2978 N N . GLN A 1 386 ? 0.333 -5.660 22.781 1.00 90.56 386 GLN A N 1
ATOM 2979 C CA . GLN A 1 386 ? 1.271 -5.968 23.856 1.00 90.56 386 GLN A CA 1
ATOM 2980 C C . GLN A 1 386 ? 2.078 -4.748 24.309 1.00 90.56 386 GLN A C 1
ATOM 2982 O O . GLN A 1 386 ? 2.199 -4.505 25.511 1.00 90.56 386 GLN A O 1
ATOM 2987 N N . LEU A 1 387 ? 2.624 -3.975 23.370 1.00 90.50 387 LEU A N 1
ATOM 2988 C CA . LEU A 1 387 ? 3.410 -2.780 23.682 1.00 90.50 387 LEU A CA 1
ATOM 2989 C C . LEU A 1 387 ? 2.559 -1.704 24.350 1.00 90.50 387 LEU A C 1
ATOM 2991 O O . LEU A 1 387 ? 2.917 -1.206 25.419 1.00 90.50 387 LEU A O 1
ATOM 2995 N N . ALA A 1 388 ? 1.398 -1.400 23.769 1.00 92.88 388 ALA A N 1
ATOM 2996 C CA . ALA A 1 388 ? 0.484 -0.411 24.320 1.00 92.88 388 ALA A CA 1
ATOM 2997 C C . ALA A 1 388 ? -0.008 -0.811 25.718 1.00 92.88 388 ALA A C 1
ATOM 2999 O O . ALA A 1 388 ? 0.071 -0.003 26.645 1.00 92.88 388 ALA A O 1
ATOM 3000 N N . ALA A 1 389 ? -0.434 -2.066 25.903 1.00 91.25 389 ALA A N 1
ATOM 3001 C CA . ALA A 1 389 ? -0.872 -2.591 27.196 1.00 91.25 389 ALA A CA 1
ATOM 3002 C C . ALA A 1 389 ? 0.252 -2.651 28.245 1.00 91.25 389 ALA A C 1
ATOM 3004 O O . ALA A 1 389 ? -0.015 -2.496 29.438 1.00 91.25 389 ALA A O 1
ATOM 3005 N N . GLY A 1 390 ? 1.495 -2.886 27.814 1.00 89.56 390 GLY A N 1
ATOM 3006 C CA . GLY A 1 390 ? 2.668 -2.991 28.681 1.00 89.56 390 GLY A CA 1
ATOM 3007 C C . GLY A 1 390 ? 3.264 -1.650 29.121 1.00 89.56 390 GLY A C 1
ATOM 3008 O O . GLY A 1 390 ? 4.016 -1.629 30.108 1.00 89.56 390 GLY A O 1
ATOM 3009 N N . SER A 1 391 ? 2.931 -0.557 28.424 1.00 91.62 391 SER A N 1
ATOM 3010 C CA . SER A 1 391 ? 3.440 0.792 28.697 1.00 91.62 391 SER A CA 1
ATOM 3011 C C . SER A 1 391 ? 3.067 1.286 30.102 1.00 91.62 391 SER A C 1
ATOM 3013 O O . SER A 1 391 ? 2.010 0.946 30.635 1.00 91.62 391 SER A O 1
ATOM 3015 N N . SER A 1 392 ? 3.937 2.093 30.721 1.00 90.56 392 SER A N 1
ATOM 3016 C CA . SER A 1 392 ? 3.711 2.639 32.070 1.00 90.56 392 SER A CA 1
ATOM 3017 C C . SER A 1 392 ? 2.417 3.444 32.148 1.00 90.56 392 SER A C 1
ATOM 3019 O O . SER A 1 392 ? 1.602 3.182 33.024 1.00 90.56 392 SER A O 1
ATOM 3021 N N . ASN A 1 393 ? 2.182 4.328 31.174 1.00 88.56 393 ASN A N 1
ATOM 3022 C CA . ASN A 1 393 ? 0.982 5.165 31.116 1.00 88.56 393 ASN A CA 1
ATOM 3023 C C . ASN A 1 393 ? -0.294 4.319 31.103 1.00 88.56 393 ASN A C 1
ATOM 3025 O O . ASN A 1 393 ? -1.281 4.664 31.743 1.00 88.56 393 ASN A O 1
ATOM 3029 N N . MET A 1 394 ? -0.277 3.177 30.410 1.00 91.88 394 MET A N 1
ATOM 3030 C CA . MET A 1 394 ? -1.447 2.309 30.347 1.00 91.88 394 MET A CA 1
ATOM 3031 C C . MET A 1 394 ? -1.725 1.604 31.679 1.00 91.88 394 MET A C 1
ATOM 3033 O O . MET A 1 394 ? -2.882 1.302 31.983 1.00 91.88 394 MET A O 1
ATOM 3037 N N . ARG A 1 395 ? -0.701 1.357 32.509 1.00 87.50 395 ARG A N 1
ATOM 3038 C CA . ARG A 1 395 ? -0.876 0.732 33.833 1.00 87.50 395 ARG A CA 1
ATOM 3039 C C . ARG A 1 395 ? -1.705 1.600 34.768 1.00 87.50 395 ARG A C 1
ATOM 3041 O O . ARG A 1 395 ? -2.510 1.041 35.504 1.00 87.50 395 ARG A O 1
ATOM 3048 N N . ASP A 1 396 ? -1.586 2.916 34.656 1.00 92.25 396 ASP A N 1
ATOM 3049 C CA . ASP A 1 396 ? -2.322 3.868 35.491 1.00 92.25 396 ASP A CA 1
ATOM 3050 C C . ASP A 1 396 ? -3.783 4.052 35.040 1.00 92.25 396 ASP A C 1
ATOM 3052 O O . ASP A 1 396 ? -4.614 4.549 35.794 1.00 92.25 396 ASP A O 1
ATOM 3056 N N . LEU A 1 397 ? -4.136 3.586 33.835 1.00 94.62 397 LEU A N 1
ATOM 3057 C CA . LEU A 1 397 ? -5.479 3.700 33.248 1.00 94.62 397 LEU A CA 1
ATOM 3058 C C . LEU A 1 397 ? -6.372 2.468 33.493 1.00 94.62 397 LEU A C 1
ATOM 3060 O O . LEU A 1 397 ? -7.300 2.198 32.726 1.00 94.62 397 LEU A O 1
ATOM 3064 N N . VAL A 1 398 ? -6.109 1.673 34.536 1.00 89.12 398 VAL A N 1
ATOM 3065 C CA . VAL A 1 398 ? -6.986 0.537 34.887 1.00 89.12 398 VAL A CA 1
ATOM 3066 C C . VAL A 1 398 ? -8.372 1.049 35.267 1.00 89.12 398 VAL A C 1
ATOM 3068 O O . VAL A 1 398 ? -8.516 1.854 36.180 1.00 89.12 398 VAL A O 1
ATOM 3071 N N . GLY A 1 399 ? -9.402 0.543 34.586 1.00 90.94 399 GLY A N 1
ATOM 3072 C CA . GLY A 1 399 ? -10.792 0.927 34.844 1.00 90.94 399 GLY A CA 1
ATOM 3073 C C . GLY A 1 399 ? -11.191 2.286 34.263 1.00 90.94 399 GLY A C 1
ATOM 3074 O O . GLY A 1 399 ? -12.338 2.688 34.438 1.00 90.94 399 GLY A O 1
ATOM 3075 N N . ALA A 1 400 ? -10.288 2.973 33.555 1.00 96.31 400 ALA A N 1
ATOM 3076 C CA . ALA A 1 400 ? -10.630 4.193 32.839 1.00 96.31 400 ALA A CA 1
ATOM 3077 C C . ALA A 1 400 ? -11.630 3.911 31.691 1.00 96.31 400 ALA A C 1
ATOM 3079 O O . ALA A 1 400 ? -11.650 2.799 31.147 1.00 96.31 400 ALA A O 1
ATOM 3080 N N . PRO A 1 401 ? -12.440 4.909 31.294 1.00 96.56 401 PRO A N 1
ATOM 3081 C CA . PRO A 1 401 ? -13.250 4.859 30.079 1.00 96.56 401 PRO A CA 1
ATOM 3082 C C . PRO A 1 401 ? -12.446 4.457 28.830 1.00 96.56 401 PRO A C 1
ATOM 3084 O O . PRO A 1 401 ? -11.265 4.794 28.693 1.00 96.56 401 PRO A O 1
ATOM 3087 N N . LEU A 1 402 ? -13.081 3.722 27.909 1.00 96.38 402 LEU A N 1
ATOM 3088 C CA . LEU A 1 402 ? -12.394 3.148 26.742 1.00 96.38 402 LEU A CA 1
ATOM 3089 C C . LEU A 1 402 ? -11.817 4.216 25.804 1.00 96.38 402 LEU A C 1
ATOM 3091 O O . LEU A 1 402 ? -10.778 3.992 25.197 1.00 96.38 402 LEU A O 1
ATOM 3095 N N . ASP A 1 403 ? -12.445 5.380 25.692 1.00 94.81 403 ASP A N 1
ATOM 3096 C CA . ASP A 1 403 ? -11.934 6.517 24.924 1.00 94.81 403 ASP A CA 1
ATOM 3097 C C . ASP A 1 403 ? -10.625 7.079 25.505 1.00 94.81 403 ASP A C 1
ATOM 3099 O O . ASP A 1 403 ? -9.711 7.399 24.743 1.00 94.81 403 ASP A O 1
ATOM 3103 N N . ILE A 1 404 ? -10.488 7.122 26.836 1.00 96.44 404 ILE A N 1
ATOM 3104 C CA . ILE A 1 404 ? -9.252 7.553 27.510 1.00 96.44 404 ILE A CA 1
ATOM 3105 C C . ILE A 1 404 ? -8.134 6.528 27.286 1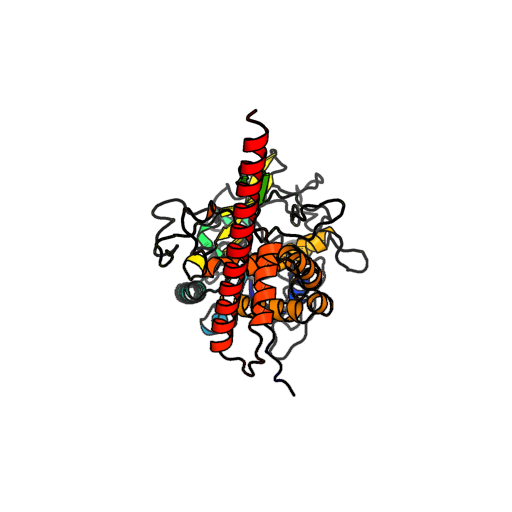.00 96.44 404 ILE A C 1
ATOM 3107 O O . ILE A 1 404 ? -7.025 6.901 26.899 1.00 96.44 404 ILE A O 1
ATOM 3111 N N . ILE A 1 405 ? -8.432 5.235 27.466 1.00 96.75 405 ILE A N 1
ATOM 3112 C CA . ILE A 1 405 ? -7.486 4.139 27.183 1.00 96.75 405 ILE A CA 1
ATOM 3113 C C . ILE A 1 405 ? -7.040 4.200 25.718 1.00 96.75 405 ILE A C 1
ATOM 3115 O O . ILE A 1 405 ? -5.851 4.120 25.413 1.00 96.75 405 ILE A O 1
ATOM 3119 N N . GLY A 1 406 ? -8.000 4.369 24.812 1.00 95.94 406 GLY A N 1
ATOM 3120 C CA . GLY A 1 406 ? -7.786 4.464 23.378 1.00 95.94 406 GLY A CA 1
ATOM 3121 C C . GLY A 1 406 ? -6.879 5.610 22.966 1.00 95.94 406 GLY A C 1
ATOM 3122 O O . GLY A 1 406 ? -5.930 5.397 22.216 1.00 95.94 406 GLY A O 1
ATOM 3123 N N . ARG A 1 407 ? -7.140 6.816 23.477 1.00 95.19 407 ARG A N 1
ATOM 3124 C CA . ARG A 1 407 ? -6.336 8.007 23.180 1.00 95.19 407 ARG A CA 1
ATOM 3125 C C . ARG A 1 407 ? -4.898 7.849 23.663 1.00 95.19 407 ARG A C 1
ATOM 3127 O O . ARG A 1 407 ? -3.971 8.060 22.887 1.00 95.19 407 ARG A O 1
ATOM 3134 N N . ALA A 1 408 ? -4.713 7.377 24.896 1.00 95.94 408 ALA A N 1
ATOM 3135 C CA . ALA A 1 408 ? -3.384 7.090 25.429 1.00 95.94 408 ALA A CA 1
ATOM 3136 C C . ALA A 1 408 ? -2.654 6.010 24.608 1.00 95.94 408 ALA A C 1
ATOM 3138 O O . ALA A 1 408 ? -1.441 6.089 24.408 1.00 95.94 408 ALA A O 1
ATOM 3139 N N . ALA A 1 409 ? -3.383 5.009 24.102 1.00 95.69 409 ALA A N 1
ATOM 3140 C CA . ALA A 1 409 ? -2.818 3.971 23.247 1.00 95.69 409 ALA A CA 1
ATOM 3141 C C . ALA A 1 409 ? -2.404 4.532 21.880 1.00 95.69 409 ALA A C 1
ATOM 3143 O O . ALA A 1 409 ? -1.315 4.210 21.415 1.00 95.69 409 ALA A O 1
ATOM 3144 N N . PHE A 1 410 ? -3.218 5.400 21.271 1.00 93.75 410 PHE A N 1
ATOM 3145 C CA . PHE A 1 410 ? -2.877 6.099 20.029 1.00 93.75 410 PHE A CA 1
ATOM 3146 C C . PHE A 1 410 ? -1.620 6.953 20.177 1.00 93.75 410 PHE A C 1
ATOM 3148 O O . PHE A 1 410 ? -0.722 6.854 19.348 1.00 93.75 410 PHE A O 1
ATOM 3155 N N . GLU A 1 411 ? -1.522 7.748 21.240 1.00 93.12 411 GLU A N 1
ATOM 3156 C CA . GLU A 1 411 ? -0.343 8.579 21.508 1.00 93.12 411 GLU A CA 1
ATOM 3157 C C . GLU A 1 411 ? 0.918 7.743 21.749 1.00 93.12 411 GLU A C 1
ATOM 3159 O O . GLU A 1 411 ? 2.015 8.125 21.342 1.00 93.12 411 GLU A O 1
ATOM 3164 N N . HIS A 1 412 ? 0.784 6.596 22.420 1.00 94.50 412 HIS A N 1
ATOM 3165 C CA . HIS A 1 412 ? 1.910 5.701 22.658 1.00 94.50 412 HIS A CA 1
ATOM 3166 C C . HIS A 1 412 ? 2.356 4.992 21.374 1.00 94.50 412 HIS A C 1
ATOM 3168 O O . HIS A 1 412 ? 3.541 5.010 21.045 1.00 94.50 412 HIS A O 1
ATOM 3174 N N . LEU A 1 413 ? 1.414 4.390 20.643 1.00 93.94 413 LEU A N 1
ATOM 3175 C CA . LEU A 1 413 ? 1.688 3.657 19.407 1.00 93.94 413 LEU A CA 1
ATOM 3176 C C . LEU A 1 413 ? 2.132 4.581 18.274 1.00 93.94 413 LEU A C 1
ATOM 3178 O O . LEU A 1 413 ? 3.005 4.195 17.507 1.00 93.94 413 LEU A O 1
ATOM 3182 N N . GLY A 1 414 ? 1.611 5.808 18.210 1.00 92.31 414 GLY A N 1
ATOM 3183 C CA . GLY A 1 414 ? 1.975 6.808 17.202 1.00 92.31 414 GLY A CA 1
ATOM 3184 C C . GLY A 1 414 ? 3.452 7.217 17.219 1.00 92.31 414 GLY A C 1
ATOM 3185 O O . GLY A 1 414 ? 3.924 7.843 16.280 1.00 92.31 414 GLY A O 1
ATOM 3186 N N . LYS A 1 415 ? 4.205 6.844 18.264 1.00 91.62 415 LYS A N 1
ATOM 3187 C CA . LYS A 1 415 ? 5.667 7.018 18.338 1.00 91.62 415 LYS A CA 1
ATOM 3188 C C . LYS A 1 415 ? 6.447 5.901 17.641 1.00 91.62 415 LYS A C 1
ATOM 3190 O O . LYS A 1 415 ? 7.656 6.017 17.483 1.00 91.62 415 LYS A O 1
ATOM 3195 N N . LEU A 1 416 ? 5.780 4.796 17.319 1.00 91.69 416 LEU A N 1
ATOM 3196 C CA . LEU A 1 416 ? 6.382 3.563 16.804 1.00 91.69 416 LEU A CA 1
ATOM 3197 C C . LEU A 1 416 ? 5.856 3.198 15.416 1.00 91.69 416 LEU A C 1
ATOM 3199 O O . LEU A 1 416 ? 6.565 2.558 14.645 1.00 91.69 416 LEU A O 1
ATOM 3203 N N . VAL A 1 417 ? 4.607 3.563 15.131 1.00 94.00 417 VAL A N 1
ATOM 3204 C CA . VAL A 1 417 ? 3.898 3.241 13.895 1.00 94.00 417 VAL A CA 1
ATOM 3205 C C . VAL A 1 417 ? 3.087 4.438 13.414 1.00 94.00 417 VAL A C 1
ATOM 3207 O O . VAL A 1 417 ? 2.704 5.313 14.189 1.00 94.00 417 VAL A O 1
ATOM 3210 N N . THR A 1 418 ? 2.777 4.444 12.126 1.00 94.12 418 THR A N 1
ATOM 3211 C CA . THR A 1 418 ? 1.878 5.415 11.498 1.00 94.12 418 THR A CA 1
ATOM 3212 C C . THR A 1 418 ? 0.428 5.232 11.961 1.00 94.12 418 THR A C 1
ATOM 3214 O O . THR A 1 418 ? 0.005 4.154 12.396 1.00 94.12 418 THR A O 1
ATOM 3217 N N . ARG A 1 419 ? -0.393 6.279 11.816 1.00 92.44 419 ARG A N 1
ATOM 3218 C CA . ARG A 1 419 ? -1.835 6.172 12.087 1.00 92.44 419 ARG A CA 1
ATOM 3219 C C . ARG A 1 419 ? -2.540 5.212 11.133 1.00 92.44 419 ARG A C 1
ATOM 3221 O O . ARG A 1 419 ? -3.425 4.481 11.578 1.00 92.44 419 ARG A O 1
ATOM 3228 N N . GLY A 1 420 ? -2.132 5.159 9.864 1.00 92.00 420 GLY A N 1
ATOM 3229 C CA . GLY A 1 420 ? -2.692 4.213 8.897 1.00 92.00 420 GLY A CA 1
ATOM 3230 C C . GLY A 1 420 ? -2.441 2.760 9.285 1.00 92.00 420 GLY A C 1
ATOM 3231 O O . GLY A 1 420 ? -3.372 1.957 9.213 1.00 92.00 420 GLY A O 1
ATOM 3232 N N . GLN A 1 421 ? -1.257 2.440 9.819 1.00 93.44 421 GLN A N 1
ATOM 3233 C CA . GLN A 1 421 ? -0.972 1.131 10.421 1.00 93.44 421 GLN A CA 1
ATOM 3234 C C . GLN A 1 421 ? -1.932 0.801 11.574 1.00 93.44 421 GLN A C 1
ATOM 3236 O O . GLN A 1 421 ? -2.529 -0.275 11.592 1.00 93.44 421 GLN A O 1
ATOM 3241 N N . ILE A 1 422 ? -2.140 1.728 12.517 1.00 94.19 422 ILE A N 1
ATOM 3242 C CA . ILE A 1 422 ? -3.083 1.516 13.631 1.00 94.19 422 ILE A CA 1
ATOM 3243 C C . ILE A 1 422 ? -4.504 1.287 13.093 1.00 94.19 422 ILE A C 1
ATOM 3245 O O . ILE A 1 422 ? -5.190 0.355 13.515 1.00 94.19 422 ILE A O 1
ATOM 3249 N N . HIS A 1 423 ? -4.946 2.110 12.142 1.00 91.56 423 HIS A N 1
ATOM 3250 C CA . HIS A 1 423 ? -6.293 2.041 11.576 1.00 91.56 423 HIS A CA 1
ATOM 3251 C C . HIS A 1 423 ? -6.539 0.733 10.817 1.00 91.56 423 HIS A C 1
ATOM 3253 O O . HIS A 1 423 ? -7.583 0.107 11.017 1.00 91.56 423 HIS A O 1
ATOM 3259 N N . ASP A 1 424 ? -5.590 0.293 9.988 1.00 89.75 424 ASP A N 1
ATOM 3260 C CA . ASP A 1 424 ? -5.705 -0.963 9.242 1.00 89.75 424 ASP A CA 1
ATOM 3261 C C . ASP A 1 424 ? -5.792 -2.179 10.181 1.00 89.75 424 ASP A C 1
ATOM 3263 O O . ASP A 1 424 ? -6.578 -3.098 9.951 1.00 89.75 424 ASP A O 1
ATOM 3267 N N . LEU A 1 425 ? -5.074 -2.159 11.305 1.00 88.81 425 LEU A N 1
ATOM 3268 C CA . LEU A 1 425 ? -5.117 -3.241 12.294 1.00 88.81 425 LEU A CA 1
ATOM 3269 C C . LEU A 1 425 ? -6.391 -3.223 13.157 1.00 88.81 425 LEU A C 1
ATOM 3271 O O . LEU A 1 425 ? -6.907 -4.283 13.534 1.00 88.81 425 LEU A O 1
ATOM 3275 N N . ILE A 1 426 ? -6.958 -2.042 13.428 1.00 92.25 426 ILE A N 1
ATOM 3276 C CA . ILE A 1 426 ? -8.308 -1.942 14.003 1.00 92.25 426 ILE A CA 1
ATOM 3277 C C . ILE A 1 426 ? -9.326 -2.525 13.017 1.00 92.25 426 ILE A C 1
ATOM 3279 O O . ILE A 1 426 ? -10.169 -3.318 13.432 1.00 92.25 426 ILE A O 1
ATOM 3283 N N . ASN A 1 427 ? -9.240 -2.191 11.723 1.00 89.88 427 ASN A N 1
ATOM 3284 C CA . ASN A 1 427 ? -10.127 -2.745 10.690 1.00 89.88 427 ASN A CA 1
ATOM 3285 C C . ASN A 1 427 ? -10.049 -4.272 10.638 1.00 89.88 427 ASN A C 1
ATOM 3287 O O . ASN A 1 427 ? -11.086 -4.930 10.687 1.00 89.88 427 ASN A O 1
ATOM 3291 N N . LEU A 1 428 ? -8.838 -4.837 10.675 1.00 90.94 428 LEU A N 1
ATOM 3292 C CA . LEU A 1 428 ? -8.633 -6.284 10.754 1.00 90.94 428 LEU A CA 1
ATOM 3293 C C . LEU A 1 428 ? -9.391 -6.922 11.934 1.00 90.94 428 LEU A C 1
ATOM 3295 O O . LEU A 1 428 ? -9.912 -8.031 11.815 1.00 90.94 428 LEU A O 1
ATOM 3299 N N . SER A 1 429 ? -9.463 -6.230 13.073 1.00 92.69 429 SER A N 1
ATOM 3300 C CA . SER A 1 429 ? -10.196 -6.690 14.259 1.00 92.69 429 SER A CA 1
ATOM 3301 C C . SER A 1 429 ? -11.711 -6.530 14.109 1.00 92.69 429 SER A C 1
ATOM 3303 O O . SER A 1 429 ? -12.469 -7.407 14.524 1.00 92.69 429 SER A O 1
ATOM 3305 N N . VAL A 1 430 ? -12.159 -5.421 13.515 1.00 91.50 430 VAL A N 1
ATOM 3306 C CA . VAL A 1 430 ? -13.578 -5.139 13.257 1.00 91.50 430 VAL A CA 1
ATOM 3307 C C . VAL A 1 430 ? -14.175 -6.179 12.315 1.00 91.50 430 VAL A C 1
ATOM 3309 O O . VAL A 1 430 ? -15.232 -6.722 12.624 1.00 91.50 430 VAL A O 1
ATOM 3312 N N . GLU A 1 431 ? -13.470 -6.535 11.240 1.00 88.69 431 GLU A N 1
ATOM 3313 C CA . GLU A 1 431 ? -13.902 -7.540 10.257 1.00 88.69 431 GLU A CA 1
ATOM 3314 C C . GLU A 1 431 ? -14.195 -8.917 10.875 1.00 88.69 431 GLU A C 1
ATOM 3316 O O . GLU A 1 431 ? -14.999 -9.680 10.344 1.00 88.69 431 GLU A O 1
ATOM 3321 N N . GLN A 1 432 ? -13.565 -9.253 12.007 1.00 87.50 432 GLN A N 1
ATOM 3322 C CA . GLN A 1 432 ? -13.827 -10.510 12.724 1.00 87.50 432 GLN A CA 1
ATOM 3323 C C . GLN A 1 432 ? -15.177 -10.520 13.447 1.00 87.50 432 GLN A C 1
ATOM 3325 O O . GLN A 1 432 ? -15.694 -11.581 13.797 1.00 87.50 432 GLN A O 1
ATOM 3330 N N . VAL A 1 433 ? -15.720 -9.341 13.746 1.00 90.94 433 VAL A N 1
ATOM 3331 C CA . VAL A 1 433 ? -16.987 -9.177 14.469 1.00 90.94 433 VAL A CA 1
ATOM 3332 C C . VAL A 1 433 ? -18.108 -8.794 13.518 1.00 90.94 433 VAL A C 1
ATOM 3334 O O . VAL A 1 433 ? -19.223 -9.289 13.664 1.00 90.94 433 VAL A O 1
ATOM 3337 N N . ILE A 1 434 ? -17.800 -7.926 12.560 1.00 88.12 434 ILE A N 1
ATOM 3338 C CA . ILE A 1 434 ? -18.717 -7.393 11.563 1.00 88.12 434 ILE A CA 1
ATOM 3339 C C . ILE A 1 434 ? -18.085 -7.686 10.199 1.00 88.12 434 ILE A C 1
ATOM 3341 O O . ILE A 1 434 ? -17.334 -6.857 9.682 1.00 88.12 434 ILE A O 1
ATOM 3345 N N . PRO A 1 435 ? -18.326 -8.880 9.630 1.00 81.56 435 PRO A N 1
ATOM 3346 C CA . PRO A 1 435 ? -17.848 -9.192 8.295 1.00 81.56 435 PRO A CA 1
ATOM 3347 C C . PRO A 1 435 ? -18.434 -8.191 7.292 1.00 81.56 435 PRO A C 1
ATOM 3349 O O . PRO A 1 435 ? -19.625 -7.873 7.391 1.00 81.56 435 PRO A O 1
ATOM 3352 N N . PRO A 1 436 ? -17.641 -7.717 6.323 1.00 74.06 436 PRO A N 1
ATOM 3353 C CA . PRO A 1 436 ? -18.116 -6.776 5.324 1.00 74.06 436 PRO A CA 1
ATOM 3354 C C . PRO A 1 436 ? -19.269 -7.392 4.525 1.00 74.06 436 PRO A C 1
ATOM 3356 O O . PRO A 1 436 ? -19.157 -8.482 3.965 1.00 74.06 436 PRO A O 1
ATOM 3359 N N . ASN A 1 437 ? -20.395 -6.695 4.497 1.00 74.56 437 ASN A N 1
ATOM 3360 C CA . ASN A 1 437 ? -21.512 -6.903 3.583 1.00 74.56 437 ASN A CA 1
ATOM 3361 C C . ASN A 1 437 ? -21.932 -5.541 2.990 1.00 74.56 437 ASN A C 1
ATOM 3363 O O . ASN A 1 437 ? -21.431 -4.500 3.422 1.00 74.56 437 ASN A O 1
ATOM 3367 N N . GLN A 1 438 ? -22.838 -5.523 2.008 1.00 58.50 438 GLN A N 1
ATOM 3368 C CA . GLN A 1 438 ? -23.283 -4.267 1.378 1.00 58.50 438 GLN A CA 1
ATOM 3369 C C . GLN A 1 438 ? -23.808 -3.228 2.393 1.00 58.50 438 GLN A C 1
ATOM 3371 O O . GLN A 1 438 ? -23.585 -2.035 2.208 1.00 58.50 438 GLN A O 1
ATOM 3376 N N . ASP A 1 439 ? -24.405 -3.677 3.500 1.00 56.88 439 ASP A N 1
ATOM 3377 C CA . ASP A 1 439 ? -24.992 -2.819 4.539 1.00 56.88 439 ASP A CA 1
ATOM 3378 C C . ASP A 1 439 ? -23.988 -2.395 5.630 1.00 56.88 439 ASP A C 1
ATOM 3380 O O . ASP A 1 439 ? -24.195 -1.422 6.351 1.00 56.88 439 ASP A O 1
ATOM 3384 N N . SER A 1 440 ? -22.869 -3.109 5.765 1.00 56.69 440 SER A N 1
ATOM 3385 C CA . SER A 1 440 ? -21.879 -2.911 6.833 1.00 56.69 440 SER A CA 1
ATOM 3386 C C . SER A 1 440 ? -21.133 -1.586 6.711 1.00 56.69 440 SER A C 1
ATOM 3388 O O . SER A 1 440 ? -20.676 -1.044 7.713 1.00 56.69 440 SER A O 1
ATOM 3390 N N . LEU A 1 441 ? -21.084 -1.033 5.496 1.00 49.78 441 LEU A N 1
ATOM 3391 C CA . LEU A 1 441 ? -20.548 0.294 5.200 1.00 49.78 441 LEU A CA 1
ATOM 3392 C C . LEU A 1 441 ? -21.413 1.424 5.783 1.00 49.78 441 LEU A C 1
ATOM 3394 O O . LEU A 1 441 ? -20.948 2.555 5.872 1.00 49.78 441 LEU A O 1
ATOM 3398 N N . GLN A 1 442 ? -22.648 1.126 6.202 1.00 50.88 442 GLN A N 1
ATOM 3399 C CA . GLN A 1 442 ? -23.561 2.077 6.841 1.00 50.88 442 GLN A CA 1
ATOM 3400 C C . GLN A 1 442 ? -23.586 1.947 8.372 1.00 50.88 442 GLN A C 1
ATOM 3402 O O . GLN A 1 442 ? -24.276 2.712 9.049 1.00 50.88 442 GLN A O 1
ATOM 3407 N N . LEU A 1 443 ? -22.867 0.975 8.947 1.00 64.00 443 LEU A N 1
ATOM 3408 C CA . LEU A 1 443 ? -22.863 0.775 10.393 1.00 64.00 443 LEU A CA 1
ATOM 3409 C C . LEU A 1 443 ? -22.054 1.874 11.080 1.00 64.00 443 LEU A C 1
ATOM 3411 O O . LEU A 1 443 ? -20.857 2.032 10.846 1.00 64.00 443 LEU A O 1
ATOM 3415 N N . ARG A 1 444 ? -22.702 2.584 12.010 1.00 73.56 444 ARG A N 1
ATOM 3416 C CA . ARG A 1 444 ? -22.020 3.503 12.922 1.00 73.56 444 ARG A CA 1
ATOM 3417 C C . ARG A 1 444 ? -21.126 2.703 13.863 1.00 73.56 444 ARG A C 1
ATOM 3419 O O . ARG A 1 444 ? -21.607 2.073 14.808 1.00 73.56 444 ARG A O 1
ATOM 3426 N N . LEU A 1 445 ? -19.825 2.744 13.613 1.00 83.50 445 LEU A N 1
ATOM 3427 C CA . LEU A 1 445 ? -18.837 2.214 14.540 1.00 83.50 445 LEU A CA 1
ATOM 3428 C C . LEU A 1 445 ? -18.469 3.285 15.579 1.00 83.50 445 LEU A C 1
ATOM 3430 O O . LEU A 1 445 ? -18.512 4.475 15.277 1.00 83.50 445 LEU A O 1
ATOM 3434 N N . PRO A 1 446 ? -18.107 2.890 16.812 1.00 88.25 446 PRO A N 1
ATOM 3435 C CA . PRO A 1 446 ? -17.449 3.791 17.748 1.00 88.25 446 PRO A CA 1
ATOM 3436 C C . PRO A 1 446 ? -16.177 4.392 17.136 1.00 88.25 446 PRO A C 1
ATOM 3438 O O . PRO A 1 446 ? -15.580 3.798 16.234 1.00 88.25 446 PRO A O 1
ATOM 3441 N N . SER A 1 447 ? -15.721 5.522 17.689 1.00 88.00 447 SER A N 1
ATOM 3442 C CA . SER A 1 447 ? -14.462 6.141 17.262 1.00 88.00 447 SER A CA 1
ATOM 3443 C C . SER A 1 447 ? -13.296 5.148 17.323 1.00 88.00 447 SER A C 1
ATOM 3445 O O . SER A 1 447 ? -13.309 4.180 18.097 1.00 88.00 447 SER A O 1
ATOM 3447 N N . ARG A 1 448 ? -12.256 5.393 16.522 1.00 90.00 448 ARG A N 1
ATOM 3448 C CA . ARG A 1 448 ? -11.084 4.510 16.465 1.00 90.00 448 ARG A CA 1
ATOM 3449 C C . ARG A 1 448 ? -10.396 4.397 17.818 1.00 90.00 448 ARG A C 1
ATOM 3451 O O . ARG A 1 448 ? -9.992 3.298 18.188 1.00 90.00 448 ARG A O 1
ATOM 3458 N N . GLU A 1 449 ? -10.333 5.481 18.585 1.00 93.19 449 GLU A N 1
ATOM 3459 C CA . GLU A 1 449 ? -9.831 5.486 19.958 1.00 93.19 449 GLU A CA 1
ATOM 3460 C C . GLU A 1 449 ? -10.671 4.555 20.825 1.00 93.19 449 GLU A C 1
ATOM 3462 O O . GLU A 1 449 ? -10.130 3.682 21.491 1.00 93.19 449 GLU A O 1
ATOM 3467 N N . HIS A 1 450 ? -11.997 4.664 20.772 1.00 94.69 450 HIS A N 1
ATOM 3468 C CA . HIS A 1 450 ? -12.869 3.827 21.589 1.00 94.69 450 HIS A CA 1
ATOM 3469 C C . HIS A 1 450 ? -12.738 2.332 21.240 1.00 94.69 450 HIS A C 1
ATOM 3471 O O . HIS A 1 450 ? -12.685 1.485 22.135 1.00 94.69 450 HIS A O 1
ATOM 3477 N N . LEU A 1 451 ? -12.627 2.001 19.947 1.00 95.69 451 LEU A N 1
ATOM 3478 C CA . LEU A 1 451 ? -12.351 0.636 19.490 1.00 95.69 451 LEU A CA 1
ATOM 3479 C C . LEU A 1 451 ? -10.987 0.139 19.989 1.00 95.69 451 LEU A C 1
ATOM 3481 O O . LEU A 1 451 ? -10.904 -0.959 20.542 1.00 95.69 451 LEU A O 1
ATOM 3485 N N . LEU A 1 452 ? -9.935 0.952 19.851 1.00 96.25 452 LEU A N 1
ATOM 3486 C CA . LEU A 1 452 ? -8.595 0.625 20.338 1.00 96.25 452 LEU A CA 1
ATOM 3487 C C . LEU A 1 452 ? -8.577 0.438 21.860 1.00 96.25 452 LEU A C 1
ATOM 3489 O O . LEU A 1 452 ? -7.967 -0.505 22.356 1.00 96.25 452 LEU A O 1
ATOM 3493 N N . GLY A 1 453 ? -9.300 1.272 22.605 1.00 96.88 453 GLY A N 1
ATOM 3494 C CA . GLY A 1 453 ? -9.462 1.132 24.046 1.00 96.88 453 GLY A CA 1
ATOM 3495 C C . GLY A 1 453 ? -10.084 -0.204 24.435 1.00 96.88 453 GLY A C 1
ATOM 3496 O O . GLY A 1 453 ? -9.600 -0.862 25.354 1.00 96.88 453 GLY A O 1
ATOM 3497 N N . GLY A 1 454 ? -11.106 -0.652 23.697 1.00 96.75 454 GLY A N 1
ATOM 3498 C CA . GLY A 1 454 ? -11.695 -1.982 23.869 1.00 96.75 454 GLY A CA 1
ATOM 3499 C C . GLY A 1 454 ? -10.700 -3.115 23.615 1.00 96.75 454 GLY A C 1
ATOM 3500 O O . GLY A 1 454 ? -10.628 -4.048 24.417 1.00 96.75 454 GLY A O 1
ATOM 3501 N N . LEU A 1 455 ? -9.897 -3.013 22.548 1.00 96.38 455 LEU A N 1
ATOM 3502 C CA . LEU A 1 455 ? -8.834 -3.975 22.237 1.00 96.38 455 LEU A CA 1
ATOM 3503 C C . LEU A 1 455 ? -7.796 -4.062 23.363 1.00 96.38 455 LEU A C 1
ATOM 3505 O O . LEU A 1 455 ? -7.490 -5.154 23.837 1.00 96.38 455 LEU A O 1
ATOM 3509 N N . ILE A 1 456 ? -7.292 -2.919 23.830 1.00 95.50 456 ILE A N 1
ATOM 3510 C CA . ILE A 1 456 ? -6.284 -2.854 24.895 1.00 95.50 456 ILE A CA 1
ATOM 3511 C C . ILE A 1 456 ? -6.843 -3.365 26.221 1.00 95.50 456 ILE A C 1
ATOM 3513 O O . ILE A 1 456 ? -6.184 -4.142 26.914 1.00 95.50 456 ILE A O 1
ATOM 3517 N N . ALA A 1 457 ? -8.061 -2.961 26.580 1.00 94.88 457 ALA A N 1
ATOM 3518 C CA . ALA A 1 457 ? -8.687 -3.388 27.822 1.00 94.88 457 ALA A CA 1
ATOM 3519 C C . ALA A 1 457 ? -8.924 -4.907 27.845 1.00 94.88 457 ALA A C 1
ATOM 3521 O O . ALA A 1 457 ? -8.697 -5.544 28.871 1.00 94.88 457 ALA A O 1
ATOM 3522 N N . GLU A 1 458 ? -9.337 -5.496 26.720 1.00 95.06 458 GLU A N 1
ATOM 3523 C CA . GLU A 1 458 ? -9.517 -6.944 26.600 1.00 95.06 458 GLU A CA 1
ATOM 3524 C C . GLU A 1 458 ? -8.190 -7.709 26.596 1.00 95.06 458 GLU A C 1
ATOM 3526 O O . GLU A 1 458 ? -8.081 -8.736 27.272 1.00 95.06 458 GLU A O 1
ATOM 3531 N N . HIS A 1 459 ? -7.175 -7.199 25.890 1.00 92.19 459 HIS A N 1
ATOM 3532 C CA . HIS A 1 459 ? -5.833 -7.791 25.867 1.00 92.19 459 HIS A CA 1
ATOM 3533 C C . HIS A 1 459 ? -5.248 -7.882 27.275 1.00 92.19 459 HIS A C 1
ATOM 3535 O O . HIS A 1 459 ? -4.744 -8.928 27.671 1.00 92.19 459 HIS A O 1
ATOM 3541 N N . ARG A 1 460 ? -5.405 -6.824 28.079 1.00 90.44 460 ARG A N 1
ATOM 3542 C CA . ARG A 1 460 ? -4.976 -6.802 29.486 1.00 90.44 460 ARG A CA 1
ATOM 3543 C C . ARG A 1 460 ? -5.733 -7.799 30.355 1.00 90.44 460 ARG A C 1
ATOM 3545 O O . ARG A 1 460 ? -5.114 -8.481 31.163 1.00 90.44 460 ARG A O 1
ATOM 3552 N N . SER A 1 461 ? -7.056 -7.877 30.207 1.00 89.06 461 SER A N 1
ATOM 3553 C CA . SER A 1 461 ? -7.890 -8.804 30.983 1.00 89.06 461 SER A CA 1
ATOM 3554 C C . SER A 1 461 ? -7.656 -10.270 30.613 1.00 89.06 461 SER A C 1
ATOM 3556 O O . SER A 1 461 ? -7.869 -11.143 31.446 1.00 89.06 461 SER A O 1
ATOM 3558 N N . SER A 1 462 ? -7.218 -10.535 29.381 1.00 84.06 462 SER A N 1
ATOM 3559 C CA . SER A 1 462 ? -6.943 -11.883 28.876 1.00 84.06 462 SER A CA 1
ATOM 3560 C C . SER A 1 462 ? -5.500 -12.343 29.111 1.00 84.06 462 SER A C 1
ATOM 3562 O O . SER A 1 462 ? -5.175 -13.469 28.743 1.00 84.06 462 SER A O 1
ATOM 3564 N N . TYR A 1 463 ? -4.622 -11.488 29.650 1.00 70.19 463 TYR A N 1
ATOM 3565 C CA . TYR A 1 463 ? -3.190 -11.773 29.709 1.00 70.19 463 TYR A CA 1
ATOM 3566 C C . TYR A 1 463 ? -2.847 -12.771 30.822 1.00 70.19 463 TYR A C 1
ATOM 3568 O O . TYR A 1 463 ? -2.404 -12.400 31.908 1.00 70.19 463 TYR A O 1
ATOM 3576 N N . GLU A 1 464 ? -3.006 -14.058 30.528 1.00 57.81 464 GLU A N 1
ATOM 3577 C CA . GLU A 1 464 ? -2.151 -15.092 31.105 1.00 57.81 464 GLU A CA 1
ATOM 3578 C C . GLU A 1 464 ? -0.850 -15.135 30.283 1.00 57.81 464 GLU A C 1
ATOM 3580 O O . GLU A 1 464 ? -0.912 -15.085 29.050 1.00 57.81 464 GLU A O 1
ATOM 3585 N N . PRO A 1 465 ? 0.344 -15.185 30.904 1.00 54.56 465 PRO A N 1
ATOM 3586 C CA . PRO A 1 465 ? 1.600 -15.305 30.171 1.00 54.56 465 PRO A CA 1
ATOM 3587 C C . PRO A 1 465 ? 1.648 -16.652 29.429 1.00 54.56 465 PRO A C 1
ATOM 3589 O O . PRO A 1 465 ? 2.090 -17.661 29.968 1.00 54.56 465 PRO A O 1
ATOM 3592 N N . CYS A 1 466 ? 1.169 -16.684 28.185 1.00 46.47 466 CYS A N 1
ATOM 3593 C CA . CYS A 1 466 ? 1.294 -17.850 27.320 1.00 46.47 466 CYS A CA 1
ATOM 3594 C C . CYS A 1 466 ? 2.722 -17.930 26.766 1.00 46.47 466 CYS A C 1
ATOM 3596 O O . CYS A 1 466 ? 3.107 -17.164 25.881 1.00 46.47 466 CYS A O 1
ATOM 3598 N N . GLU A 1 467 ? 3.501 -18.882 27.271 1.00 42.66 467 GLU A N 1
ATOM 3599 C CA . GLU A 1 467 ? 4.783 -19.280 26.691 1.00 42.66 467 GLU A CA 1
ATOM 3600 C C . GLU A 1 467 ? 4.538 -20.141 25.433 1.00 42.66 467 GLU A C 1
ATOM 3602 O O . GLU A 1 467 ? 4.166 -21.309 25.534 1.00 42.66 467 GLU A O 1
ATOM 3607 N N . GLY A 1 468 ? 4.721 -19.577 24.231 1.00 47.88 468 GLY A N 1
ATOM 3608 C CA . GLY A 1 468 ? 4.788 -20.353 22.980 1.00 47.88 468 GLY A CA 1
ATOM 3609 C C . GLY A 1 468 ? 4.365 -19.601 21.710 1.00 47.88 468 GLY A C 1
ATOM 3610 O O . GLY A 1 468 ? 3.274 -19.041 21.650 1.00 47.88 468 GLY A O 1
ATOM 3611 N N . ALA A 1 469 ? 5.211 -19.643 20.673 1.00 46.12 469 ALA A N 1
ATOM 3612 C CA . ALA A 1 469 ? 5.035 -18.972 19.376 1.00 46.12 469 ALA A CA 1
ATOM 3613 C C . ALA A 1 469 ? 4.382 -19.876 18.299 1.00 46.12 469 ALA A C 1
ATOM 3615 O O . ALA A 1 469 ? 4.954 -20.096 17.234 1.00 46.12 469 ALA A O 1
ATOM 3616 N N . ASP A 1 470 ? 3.213 -20.463 18.584 1.00 58.41 470 ASP A N 1
ATOM 3617 C CA . ASP A 1 470 ? 2.489 -21.366 17.661 1.00 58.41 470 ASP A CA 1
ATOM 3618 C C . ASP A 1 470 ? 1.309 -20.642 16.972 1.00 58.41 470 ASP A C 1
ATOM 3620 O O . ASP A 1 470 ? 0.767 -19.673 17.489 1.00 58.41 470 ASP A O 1
ATOM 3624 N N . SER A 1 471 ? 0.842 -21.150 15.831 1.00 55.31 471 SER A N 1
ATOM 3625 C CA . SER A 1 471 ? -0.412 -20.808 15.132 1.00 55.31 471 SER A CA 1
ATOM 3626 C C . SER A 1 471 ? -1.645 -20.665 16.045 1.00 55.31 471 SER A C 1
ATOM 3628 O O . SER A 1 471 ? -2.566 -19.889 15.762 1.00 55.31 471 SER A O 1
ATOM 3630 N N . ARG A 1 472 ? -1.656 -21.379 17.177 1.00 63.31 472 ARG A N 1
ATOM 3631 C CA . ARG A 1 472 ? -2.636 -21.231 18.263 1.00 63.31 472 ARG A CA 1
ATOM 3632 C C . ARG A 1 472 ? -2.628 -19.830 18.884 1.00 63.31 472 ARG A C 1
ATOM 3634 O O . ARG A 1 472 ? -3.692 -19.316 19.216 1.00 63.31 472 ARG A O 1
ATOM 3641 N N . GLN A 1 473 ? -1.466 -19.186 18.970 1.00 73.06 473 GLN A N 1
ATOM 3642 C CA . GLN A 1 473 ? -1.299 -17.821 19.464 1.00 73.06 473 GLN A CA 1
ATOM 3643 C C . GLN A 1 473 ? -1.974 -16.800 18.543 1.00 73.06 473 GLN A C 1
ATOM 3645 O O . GLN A 1 473 ? -2.667 -15.920 19.040 1.00 73.06 473 GLN A O 1
ATOM 3650 N N . MET A 1 474 ? -1.867 -16.949 17.216 1.00 71.62 474 MET A N 1
ATOM 3651 C CA . MET A 1 474 ? -2.549 -16.053 16.268 1.00 71.62 474 MET A CA 1
ATOM 3652 C C . MET A 1 474 ? -4.075 -16.138 16.415 1.00 71.62 474 MET A C 1
ATOM 3654 O O . MET A 1 474 ? -4.753 -15.114 16.498 1.00 71.62 474 MET A O 1
ATOM 3658 N N . HIS A 1 475 ? -4.630 -17.352 16.487 1.00 77.50 475 HIS A N 1
ATOM 3659 C CA . HIS A 1 475 ? -6.069 -17.538 16.699 1.00 77.50 475 HIS A CA 1
ATOM 3660 C C . HIS A 1 475 ? -6.516 -16.959 18.045 1.00 77.50 475 HIS A C 1
ATOM 3662 O O . HIS A 1 475 ? -7.554 -16.302 18.113 1.00 77.50 475 HIS A O 1
ATOM 3668 N N . ALA A 1 476 ? -5.719 -17.144 19.100 1.00 83.62 476 ALA A N 1
ATOM 3669 C CA . ALA A 1 476 ? -5.986 -16.563 20.411 1.00 83.62 476 ALA A CA 1
ATOM 3670 C C . ALA A 1 476 ? -5.949 -15.025 20.383 1.00 83.62 476 ALA A C 1
ATOM 3672 O O . ALA A 1 476 ? -6.843 -14.391 20.945 1.00 83.62 476 ALA A O 1
ATOM 3673 N N . GLN A 1 477 ? -4.977 -14.427 19.686 1.00 84.69 477 GLN A N 1
ATOM 3674 C CA . GLN A 1 477 ? -4.860 -12.977 19.501 1.00 84.69 477 GLN A CA 1
ATOM 3675 C C . GLN A 1 477 ? -6.058 -12.413 18.735 1.00 84.69 477 GLN A C 1
ATOM 3677 O O . GLN A 1 477 ? -6.688 -11.472 19.209 1.00 84.69 477 GLN A O 1
ATOM 3682 N N . MET A 1 478 ? -6.440 -13.016 17.606 1.00 89.69 478 MET A N 1
ATOM 3683 C CA . MET A 1 478 ? -7.607 -12.561 16.844 1.00 89.69 478 MET A CA 1
ATOM 3684 C C . MET A 1 478 ? -8.917 -12.756 17.615 1.00 89.69 478 MET A C 1
ATOM 3686 O O . MET A 1 478 ? -9.795 -11.896 17.563 1.00 89.69 478 MET A O 1
ATOM 3690 N N . ALA A 1 479 ? -9.052 -13.842 18.382 1.00 91.06 479 ALA A N 1
ATOM 3691 C CA . ALA A 1 479 ? -10.204 -14.050 19.254 1.00 91.06 479 ALA A CA 1
ATOM 3692 C C . ALA A 1 479 ? -10.258 -13.018 20.394 1.00 91.06 479 ALA A C 1
ATOM 3694 O O . ALA A 1 479 ? -11.340 -12.535 20.731 1.00 91.06 479 ALA A O 1
ATOM 3695 N N . CYS A 1 480 ? -9.109 -12.664 20.978 1.00 91.88 480 CYS A N 1
ATOM 3696 C CA . CYS A 1 480 ? -8.987 -11.591 21.964 1.00 91.88 480 CYS A CA 1
ATOM 3697 C C . CYS A 1 480 ? -9.374 -10.239 21.355 1.00 91.88 480 CYS A C 1
ATOM 3699 O O . CYS A 1 480 ? -10.240 -9.552 21.893 1.00 91.88 480 CYS A O 1
ATOM 3701 N N . ALA A 1 481 ? -8.849 -9.912 20.174 1.00 93.44 481 ALA A N 1
ATOM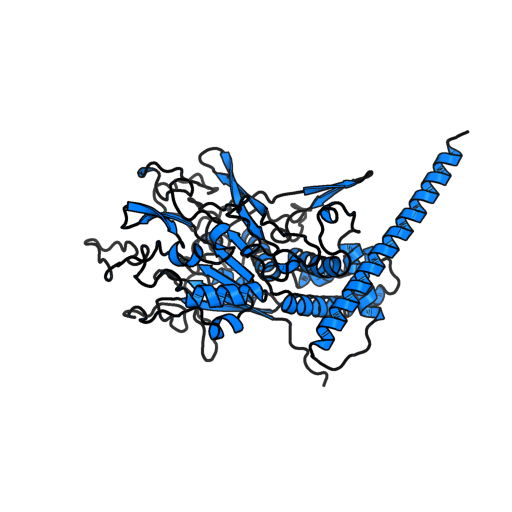 3702 C CA . ALA A 1 481 ? -9.205 -8.699 19.450 1.00 93.44 481 ALA A CA 1
ATOM 3703 C C . ALA A 1 481 ? -10.714 -8.629 19.154 1.00 93.44 481 ALA A C 1
ATOM 3705 O O . ALA A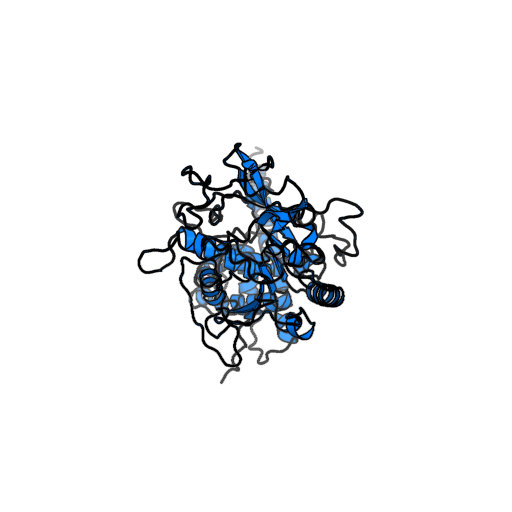 1 481 ? -11.361 -7.621 19.433 1.00 93.44 481 ALA A O 1
ATOM 3706 N N . ALA A 1 482 ? -11.322 -9.727 18.694 1.00 94.38 482 ALA A N 1
ATOM 3707 C CA . ALA A 1 482 ? -12.763 -9.795 18.460 1.00 94.38 482 ALA A CA 1
ATOM 3708 C C . ALA A 1 482 ? -13.585 -9.561 19.744 1.00 94.38 482 ALA A C 1
ATOM 3710 O O . ALA A 1 482 ? -14.626 -8.900 19.703 1.00 94.38 482 ALA A O 1
ATOM 3711 N N . ARG A 1 483 ? -13.135 -10.068 20.903 1.00 95.94 483 ARG A N 1
ATOM 3712 C CA . ARG A 1 483 ? -13.763 -9.756 22.199 1.00 95.94 483 ARG A CA 1
ATOM 3713 C C . ARG A 1 483 ? -13.605 -8.278 22.562 1.00 95.94 483 ARG A C 1
ATOM 3715 O O . ARG A 1 483 ? -14.581 -7.679 23.007 1.00 95.94 483 ARG A O 1
ATOM 3722 N N . GLY A 1 484 ? -12.446 -7.679 22.294 1.00 96.19 484 GLY A N 1
ATOM 3723 C CA . GLY A 1 484 ? -12.189 -6.255 22.519 1.00 96.19 484 GLY A CA 1
ATOM 3724 C C . GLY A 1 484 ? -13.088 -5.346 21.684 1.00 96.19 484 GLY A C 1
ATOM 3725 O O . GLY A 1 484 ? -13.695 -4.419 22.221 1.00 96.19 484 GLY A O 1
ATOM 3726 N N . ILE A 1 485 ? -13.284 -5.667 20.401 1.00 96.75 485 ILE A N 1
ATOM 3727 C CA . ILE A 1 485 ? -14.250 -4.963 19.546 1.00 96.75 485 ILE A CA 1
ATOM 3728 C C . ILE A 1 485 ? -15.677 -5.138 20.077 1.00 96.75 485 ILE A C 1
ATOM 3730 O O . ILE A 1 485 ? -16.398 -4.155 20.227 1.00 96.75 485 ILE A O 1
ATOM 3734 N N . LYS A 1 486 ? -16.094 -6.361 20.439 1.00 96.56 486 LYS A N 1
ATOM 3735 C CA . LYS A 1 486 ? -17.424 -6.595 21.039 1.00 96.56 486 LYS A CA 1
ATOM 3736 C C . LYS A 1 486 ? -17.621 -5.803 22.334 1.00 96.56 486 LYS A C 1
ATOM 3738 O O . LYS A 1 486 ? -18.716 -5.294 22.564 1.00 96.56 486 LYS A O 1
ATOM 3743 N N . ARG A 1 487 ? -16.583 -5.684 23.165 1.00 96.06 487 ARG A N 1
ATOM 3744 C CA . ARG A 1 487 ? -16.589 -4.869 24.387 1.00 96.06 487 ARG A CA 1
ATOM 3745 C C . ARG A 1 487 ? -16.793 -3.388 24.067 1.00 96.06 487 ARG A C 1
ATOM 3747 O O . ARG A 1 487 ? -17.668 -2.778 24.672 1.00 96.06 487 ARG A O 1
ATOM 3754 N N . ALA A 1 488 ? -16.056 -2.842 23.100 1.00 95.69 488 ALA A N 1
ATOM 3755 C CA . ALA A 1 488 ? -16.218 -1.456 22.656 1.00 95.69 488 ALA A CA 1
ATOM 3756 C C . ALA A 1 488 ? -17.629 -1.183 22.105 1.00 95.69 488 ALA A C 1
ATOM 3758 O O . ALA A 1 488 ? -18.269 -0.208 22.486 1.00 95.69 488 ALA A O 1
ATOM 3759 N N . LEU A 1 489 ? -18.156 -2.079 21.263 1.00 94.69 489 LEU A N 1
ATOM 3760 C CA . LEU A 1 489 ? -19.506 -1.945 20.706 1.00 94.69 489 LEU A CA 1
ATOM 3761 C C . LEU A 1 489 ? -20.589 -1.958 21.795 1.00 94.69 489 LEU A C 1
ATOM 3763 O O . LEU A 1 489 ? -21.497 -1.132 21.762 1.00 94.69 489 LEU A O 1
ATOM 3767 N N . ARG A 1 490 ? -20.487 -2.864 22.778 1.00 95.62 490 ARG A N 1
ATOM 3768 C CA . ARG A 1 490 ? -21.432 -2.928 23.909 1.00 95.62 490 ARG A CA 1
ATOM 3769 C C . ARG A 1 490 ? -21.363 -1.683 24.787 1.00 95.62 490 ARG A C 1
ATOM 3771 O O . ARG A 1 490 ? -22.406 -1.104 25.061 1.00 95.62 490 ARG A O 1
ATOM 3778 N N . SER A 1 491 ? -20.154 -1.247 25.152 1.00 94.69 491 SER A N 1
ATOM 3779 C CA . SER A 1 491 ? -19.947 -0.023 25.940 1.00 94.69 491 SER A CA 1
ATOM 3780 C C . SER A 1 491 ? -20.607 1.177 25.264 1.00 94.69 491 SER A C 1
ATOM 3782 O O . SER A 1 491 ? -21.367 1.910 25.889 1.00 94.69 491 SER A O 1
ATOM 3784 N N . ARG A 1 492 ? -20.394 1.337 23.951 1.00 92.19 492 ARG A N 1
ATOM 3785 C CA . ARG A 1 492 ? -20.989 2.443 23.200 1.00 92.19 492 ARG A CA 1
ATOM 3786 C C . ARG A 1 492 ? -22.514 2.357 23.109 1.00 92.19 492 ARG A C 1
ATOM 3788 O O . ARG A 1 492 ? -23.193 3.378 23.171 1.00 92.19 492 ARG A O 1
ATOM 3795 N N . LEU A 1 493 ? -23.062 1.150 22.968 1.00 91.75 493 LEU A N 1
ATOM 3796 C CA . LEU A 1 493 ? -24.509 0.937 22.956 1.00 91.75 493 LEU A CA 1
ATOM 3797 C C . LEU A 1 493 ? -25.154 1.342 24.293 1.00 91.75 493 LEU A C 1
ATOM 3799 O O . LEU A 1 493 ? -26.206 1.978 24.295 1.00 91.75 493 LEU A O 1
ATOM 3803 N N . GLU A 1 494 ? -24.520 1.006 25.416 1.00 92.88 494 GLU A N 1
ATOM 3804 C CA . GLU A 1 494 ? -24.976 1.374 26.764 1.00 92.88 494 GLU A CA 1
ATOM 3805 C C . GLU A 1 494 ? -24.922 2.894 27.001 1.00 92.88 494 GLU A C 1
ATOM 3807 O O . GLU A 1 494 ? -25.857 3.467 27.574 1.00 92.88 494 GLU A O 1
ATOM 3812 N N . GLU A 1 495 ? -23.877 3.565 26.504 1.00 89.00 495 GLU A N 1
ATOM 3813 C CA . GLU A 1 495 ? -23.771 5.030 26.515 1.00 89.00 495 GLU A CA 1
ATOM 3814 C C . GLU A 1 495 ? -24.939 5.679 25.758 1.00 89.00 495 GLU A C 1
ATOM 3816 O O . GLU A 1 495 ? -25.636 6.530 26.316 1.00 89.00 495 GLU A O 1
ATOM 3821 N N . TYR A 1 496 ? -25.219 5.232 24.528 1.00 87.19 496 TYR A N 1
ATOM 3822 C CA . TYR A 1 496 ? -26.329 5.770 23.733 1.00 87.19 496 TYR A CA 1
ATOM 3823 C C . TYR A 1 496 ? -27.697 5.492 24.353 1.00 87.19 496 TYR A C 1
ATOM 3825 O O . TYR A 1 496 ? -28.574 6.355 24.310 1.00 87.19 496 TYR A O 1
ATOM 3833 N N . ALA A 1 497 ? -27.896 4.319 24.958 1.00 91.31 497 ALA A N 1
ATOM 3834 C CA . ALA A 1 497 ? -29.130 4.023 25.678 1.00 91.31 497 ALA A CA 1
ATOM 3835 C C . ALA A 1 497 ? -29.331 4.991 26.857 1.00 91.31 497 ALA A C 1
ATOM 3837 O O . ALA A 1 497 ? -30.427 5.518 27.055 1.00 91.31 497 ALA A O 1
ATOM 3838 N N . THR A 1 498 ? -28.262 5.280 27.601 1.00 92.38 498 THR A N 1
ATOM 3839 C CA . THR A 1 498 ? -28.288 6.219 28.731 1.00 92.38 498 THR A CA 1
ATOM 3840 C C . THR A 1 498 ? -28.574 7.651 28.273 1.00 92.38 498 THR A C 1
ATOM 3842 O O . THR A 1 498 ? -29.403 8.344 28.867 1.00 92.38 498 THR A O 1
ATOM 3845 N N . GLU A 1 499 ? -27.926 8.095 27.196 1.00 89.19 499 GLU A N 1
ATOM 3846 C CA . GLU A 1 499 ? -28.145 9.414 26.603 1.00 89.19 499 GLU A CA 1
ATOM 3847 C C . GLU A 1 499 ? -29.588 9.579 26.105 1.00 89.19 499 GLU A C 1
ATOM 3849 O O . GLU A 1 499 ? -30.245 10.572 26.428 1.00 89.19 499 GLU A O 1
ATOM 3854 N N . ALA A 1 500 ? -30.125 8.573 25.409 1.00 90.12 500 ALA A N 1
ATOM 3855 C CA . ALA A 1 500 ? -31.505 8.577 24.937 1.00 90.12 500 ALA A CA 1
ATOM 3856 C C . ALA A 1 500 ? -32.511 8.713 26.093 1.00 90.12 500 ALA A C 1
ATOM 3858 O O . ALA A 1 500 ? -33.459 9.497 26.001 1.00 90.12 500 ALA A O 1
ATOM 3859 N N . GLU A 1 501 ? -32.301 8.006 27.206 1.00 94.62 501 GLU A N 1
ATOM 3860 C CA . GLU A 1 501 ? -33.148 8.139 28.397 1.00 94.62 501 GLU A CA 1
ATOM 3861 C C . GLU A 1 501 ? -33.037 9.526 29.051 1.00 94.62 501 GLU A C 1
ATOM 3863 O O . GLU A 1 501 ? -34.038 10.079 29.517 1.00 94.62 501 GLU A O 1
ATOM 3868 N N . ASN A 1 502 ? -31.852 10.140 29.046 1.00 92.12 502 ASN A N 1
ATOM 3869 C CA . ASN A 1 502 ? -31.670 11.504 29.546 1.00 92.12 502 ASN A CA 1
ATOM 3870 C C . ASN A 1 502 ? -32.391 12.541 28.672 1.00 92.12 502 ASN A C 1
ATOM 3872 O O . ASN A 1 502 ? -33.064 13.426 29.207 1.00 92.12 502 ASN A O 1
ATOM 3876 N N . ILE A 1 503 ? -32.329 12.400 27.345 1.00 90.94 503 ILE A N 1
ATOM 3877 C CA . ILE A 1 503 ? -33.060 13.261 26.404 1.00 90.94 503 ILE A CA 1
ATOM 3878 C C . ILE A 1 503 ? -34.572 13.111 26.604 1.00 90.94 503 ILE A C 1
ATOM 3880 O O . ILE A 1 503 ? -35.274 14.116 26.715 1.00 90.94 503 ILE A O 1
ATOM 3884 N N . LYS A 1 504 ? -35.089 11.882 26.741 1.00 93.94 504 LYS A N 1
ATOM 3885 C CA . LYS A 1 504 ? -36.515 11.647 27.039 1.00 93.94 504 LYS A CA 1
ATOM 3886 C C . LYS A 1 504 ? -36.954 12.344 28.328 1.00 93.94 504 LYS A C 1
ATOM 3888 O O . LYS A 1 504 ? -38.004 12.987 28.348 1.00 93.94 504 LYS A O 1
ATOM 3893 N N . LYS A 1 505 ? -36.144 12.273 29.393 1.00 94.25 505 LYS A N 1
ATOM 3894 C CA . LYS A 1 505 ? -36.415 12.980 30.659 1.00 94.25 505 LYS A CA 1
ATOM 3895 C C . LYS A 1 505 ? -36.437 14.498 30.485 1.00 94.25 505 LYS A C 1
ATOM 3897 O O . LYS A 1 505 ? -37.243 15.159 31.133 1.00 94.25 505 LYS A O 1
ATOM 3902 N N . LEU A 1 506 ? -35.564 15.055 29.645 1.00 93.19 506 LEU A N 1
ATOM 3903 C CA . LEU A 1 506 ? -35.548 16.488 29.340 1.00 93.19 506 LEU A CA 1
ATOM 3904 C C . LEU A 1 506 ? -36.788 16.909 28.543 1.00 93.19 506 LEU A C 1
ATOM 3906 O O . LEU A 1 506 ? -37.455 17.863 28.932 1.00 93.19 506 LEU A O 1
ATOM 3910 N N . LEU A 1 507 ? -37.158 16.164 27.498 1.00 93.25 507 LEU A N 1
ATOM 3911 C CA . LEU A 1 507 ? -38.362 16.435 26.701 1.00 93.25 507 LEU A CA 1
ATOM 3912 C C . LEU A 1 507 ? -39.644 16.361 27.544 1.00 93.25 507 LEU A C 1
ATOM 3914 O O . LEU A 1 507 ? -40.524 17.215 27.417 1.00 93.25 507 LEU A O 1
ATOM 3918 N N . GLY A 1 508 ? -39.717 15.403 28.473 1.00 94.31 508 GLY A N 1
ATOM 3919 C CA . GLY A 1 508 ? -40.812 15.305 29.441 1.00 94.31 508 GLY A CA 1
ATOM 3920 C C . GLY A 1 508 ? -40.939 16.521 30.370 1.00 94.31 508 GLY A C 1
ATOM 3921 O O . GLY A 1 508 ? -42.038 16.815 30.828 1.00 94.31 508 GLY A O 1
ATOM 3922 N N . LYS A 1 509 ? -39.849 17.260 30.624 1.00 93.25 509 LYS A N 1
ATOM 3923 C CA . LYS A 1 509 ? -39.872 18.512 31.406 1.00 93.25 509 LYS A CA 1
ATOM 3924 C C . LYS A 1 509 ? -40.290 19.733 30.585 1.00 93.25 509 LYS A C 1
ATOM 3926 O O . LYS A 1 509 ? -40.766 20.695 31.168 1.00 93.25 509 LYS A O 1
ATOM 3931 N N . ILE A 1 510 ? -40.096 19.699 29.265 1.00 92.00 510 ILE A N 1
ATOM 3932 C CA . ILE A 1 510 ? -40.442 20.797 28.344 1.00 92.00 510 ILE A CA 1
ATOM 3933 C C . ILE A 1 510 ? -41.933 20.758 27.960 1.00 92.00 510 ILE A C 1
ATOM 3935 O O . ILE A 1 510 ? -42.485 21.754 27.513 1.00 92.00 510 ILE A O 1
ATOM 3939 N N . SER A 1 511 ? -42.607 19.623 28.161 1.00 71.38 511 SER A N 1
ATOM 3940 C CA . SER A 1 511 ? -44.002 19.403 27.750 1.00 71.38 511 SER A CA 1
ATOM 3941 C C . SER A 1 511 ? -45.060 19.979 28.718 1.00 71.38 511 SER A C 1
ATOM 3943 O O . SER A 1 511 ? -46.162 19.435 28.784 1.00 71.38 511 SER A O 1
ATOM 3945 N N . TYR A 1 512 ? -44.738 21.042 29.467 1.00 51.47 512 TYR A N 1
ATOM 3946 C CA . TYR A 1 512 ? -45.641 21.722 30.412 1.00 51.47 512 TYR A CA 1
ATOM 3947 C C . TYR A 1 512 ? -45.852 23.192 30.066 1.00 51.47 512 TYR A C 1
ATOM 3949 O O . TYR A 1 512 ? -44.836 23.896 29.862 1.00 51.47 512 TYR A O 1
#

pLDDT: mean 83.24, std 16.54, range [32.81, 98.75]

Secondary structure (DSSP, 8-state):
----PPPPEEEEEEEE--SS-B-----SS-------TTSSBSHHHHHHHHT-BTTEEEEEEEESS----TTS---TTPPPPSS-----HHHHTT-SEEEEE----SS----S----TTS----TTSS--TT-SPPHHHHHHHHHHHHTT-EEEEE--SEEE-TTSSEEETTHHHHTTSTTGGGSB--BSGGG-BS-GGGTSPP----S--S-GGG---SS-S-PEE-EE-EEEEE-SS-EEEEE-GGGB----SS-TT-B--EE---SS---B----STTTS-TTTSPPPTTS-----EEEEEEEETTTTEEEEEEEEE-GGGGTS--EEEES-SGGGSHHHHGGGB-TTS-B-HHHHHHHHHHHHHHHHTS-HHHHHHHHHHHHHHHHHSHHHHHTTT--HHHHHHHHHHHHTTTS-HHHHHHHHHHHHTTTS---TTGGG--PPPHHHHHHHHHHHHHHT-------SHHHHHHHHHHHHHHHHHHHHHHHHHHHHHHHHHHHHHHHH--